Protein AF-A0A813Q0I9-F1 (afdb_monomer_lite)

Secondary structure (DSSP, 8-state):
-TTT-SEE--BGGGGB-TTTT-PBPHHHHHHHHTT-EE--B-B-SSS--TT-SSHHHHHIIIIIIS--S---BS-HHHHHHHHHHHHHHHHTSSS-TTTTS----SS-PPPEEEETTS-TTS-TT-HHHHHHHHHHT-SEEEEEEEE-TTS-EEE-SSSBSTTTB-HHHH-TT---TTSPPBGGGS-HHHHTTPPB-S-B-TTT--BSSTTSS-TT-S--B--EEHHHHHHHHHHHHHHH----EEEEEE--HHHHHTTT--HHHHHHHHHHHTT--STTSSEEEEES-HHHHHHHHHTS---SEEEEEE--GGGTS-SS-HHHHTSHHHHHHHTTT-SEEEEBGGGTEEE-TTS-EEEE-SHHHHHHHTT-EE--B-B-GGGSTTHHHHHHHHIIIIIS--SEEEES-HHHHHHHHHHHHHHHHHHHHHHHHHHHHHHHHHHHHHHHHHHHHHHHHHHHHTT--

Sequence (465 aa):
MSTFVDGIGPHYTQLFEQENTLEPSKLYNDARKNNLFIHPYTFRSDVDLQPFATFDVMLEFFIDKLKIDGLFTDHPDKVIQYIESKREQINIGTKLDILYAFERVQGETRPLVIGHRGTAYLPELTLASQSMAYAYGADIIEIDVCLSRDNQLIVIHDIYLDGVSNVAEVFPNRNRSNGFHYVIDFDLEELRRLSIRERFIPFNGTQVFPLRLPSNTNISFRLSTLNETVELLLGLNRATGQRRQLLIEIKKPEYHSKYNKSISSIVLATLNAYNLIQTTDPVILQTFHIEELMHIRRNLGSKLRLFALMTWNQINESSSDYDFYRSEEGIRNLSNVVQALAPNHEFVVNYDSNGTILGFTNLTKWAHQYGLTVYPFTFRQDLFPGNNFEKLIAYFWHTVKVDGFITDHPNVILEYLQREMTLSNLTTMHQNLSSRLVLSMMILIFNIIVTSKKICQTLLIIKSD

Foldseek 3Di:
DLVPAQADAEAPCQQADQPPDRHGHPVLVVCVVSNHAYEYDDQEQPDPPPPAPGSLSVLCSVCVVSVHPYYHYPCVVVNVVSVVVVVVVVVVPPDDPPPPDDDPDPDDDDFAAEAQQQFQQFAGVFLVSVVNSVVLPHQEYEWEWDAALQGFTWTDDDQFDQFWKPCCVLPVPQADPVRTHGRHSHDPVSQQVIFTFQGADGPVRHHPQVPHDHRPDPDGTGIDTPLVVVCSQVVCCVVVVHLHAYEYEYAPQVVCVVVVDRNLVSVQVSCVVVPQQACPRRYEYEYQALVVLVCCCPVVVTRHAYEYEADDVVVCRDPDDRVQCQDLNNLLVCLVRHQAYAYAVCQQFPADPVRDTPGGDCSCVSNVVSNHAYEYDDQECSVQPDPRSLVVLCCCCVPSNHNHYHYNHSSVSVVSSVVVVVVVVVVVVVVVVVVVVVVVVVVVVVVVVVVVVVVVVVVVVVPPD

pLDDT: mean 87.29, std 17.58, range [29.66, 98.94]

Structure (mmCIF, N/CA/C/O backbone):
data_AF-A0A813Q0I9-F1
#
_entry.id   AF-A0A813Q0I9-F1
#
loop_
_atom_site.group_PDB
_atom_site.id
_atom_site.type_symbol
_atom_site.label_atom_id
_atom_site.label_alt_id
_atom_site.label_comp_id
_atom_site.label_asym_id
_atom_site.label_entity_id
_atom_site.label_seq_id
_atom_site.pdbx_PDB_ins_code
_atom_site.Cartn_x
_atom_site.Cartn_y
_atom_site.Cartn_z
_atom_site.occupancy
_atom_site.B_iso_or_equiv
_atom_site.auth_seq_id
_atom_site.auth_comp_id
_atom_site.auth_asym_id
_atom_site.auth_atom_id
_atom_site.pdbx_PDB_model_num
ATOM 1 N N . MET A 1 1 ? -10.234 -13.460 48.694 1.00 75.56 1 MET A N 1
ATOM 2 C CA . MET A 1 1 ? -9.698 -12.985 47.401 1.00 75.56 1 MET A CA 1
ATOM 3 C C . MET A 1 1 ? -9.176 -11.567 47.539 1.00 75.56 1 MET A C 1
ATOM 5 O O . MET A 1 1 ? -7.992 -11.382 47.328 1.00 75.56 1 MET A O 1
ATOM 9 N N . SER A 1 2 ? -9.977 -10.606 48.007 1.00 83.00 2 SER A N 1
ATOM 10 C CA . SER A 1 2 ? -9.558 -9.201 48.199 1.00 83.00 2 SER A CA 1
ATOM 11 C C . SER A 1 2 ? -8.377 -8.948 49.142 1.00 83.00 2 SER A C 1
ATOM 13 O O . SER A 1 2 ? -7.861 -7.843 49.185 1.00 83.00 2 SER A O 1
ATOM 15 N N . THR A 1 3 ? -7.907 -9.954 49.879 1.00 91.31 3 THR A N 1
ATOM 16 C CA . THR A 1 3 ? -6.673 -9.869 50.670 1.00 91.31 3 THR A CA 1
ATOM 17 C C . THR A 1 3 ? -5.395 -10.107 49.860 1.00 91.31 3 THR A C 1
ATOM 19 O O . THR A 1 3 ? -4.313 -9.899 50.398 1.00 91.31 3 THR A O 1
ATOM 22 N N . PHE A 1 4 ? -5.491 -10.588 48.613 1.00 91.88 4 PHE A N 1
ATOM 23 C CA . PHE A 1 4 ? -4.324 -10.942 47.792 1.00 91.88 4 PHE A CA 1
ATOM 24 C C . PHE A 1 4 ? -4.496 -10.725 46.274 1.00 91.88 4 PHE A C 1
ATOM 26 O O . PHE A 1 4 ? -3.563 -11.015 45.530 1.00 91.88 4 PHE A O 1
ATOM 33 N N . VAL A 1 5 ? -5.653 -10.246 45.796 1.00 93.19 5 VAL A N 1
ATOM 34 C CA . VAL A 1 5 ? -5.853 -9.813 44.398 1.00 93.19 5 VAL A CA 1
ATOM 35 C C . VAL A 1 5 ? -6.546 -8.457 44.345 1.00 93.19 5 VAL A C 1
ATOM 37 O O . VAL A 1 5 ? -7.396 -8.179 45.190 1.00 93.19 5 VAL A O 1
ATOM 40 N N . ASP A 1 6 ? -6.241 -7.675 43.309 1.00 93.31 6 ASP A N 1
ATOM 41 C CA . ASP A 1 6 ? -6.848 -6.360 43.052 1.00 93.31 6 ASP A CA 1
ATOM 42 C C . ASP A 1 6 ? -8.092 -6.434 42.147 1.00 93.31 6 ASP A C 1
ATOM 44 O O . ASP A 1 6 ? -8.858 -5.479 42.053 1.00 93.31 6 ASP A O 1
ATOM 48 N N . GLY A 1 7 ? -8.332 -7.571 41.484 1.00 94.50 7 GLY A N 1
ATOM 49 C CA . GLY A 1 7 ? -9.464 -7.729 40.575 1.00 94.50 7 GLY A CA 1
ATOM 50 C C . GLY A 1 7 ? -9.842 -9.174 40.266 1.00 94.50 7 GLY A C 1
ATOM 51 O O . GLY A 1 7 ? -9.136 -10.120 40.619 1.00 94.50 7 GLY A O 1
ATOM 52 N N . ILE A 1 8 ? -10.983 -9.332 39.600 1.00 95.75 8 ILE A N 1
ATOM 53 C CA . ILE A 1 8 ? -11.513 -10.597 39.095 1.00 95.75 8 ILE A CA 1
ATOM 54 C C . ILE A 1 8 ? -11.791 -10.495 37.595 1.00 95.75 8 ILE A C 1
ATOM 56 O O . ILE A 1 8 ? -12.249 -9.464 37.106 1.00 95.75 8 ILE A O 1
ATOM 60 N N . GLY A 1 9 ? -11.570 -11.592 36.874 1.00 95.12 9 GLY A N 1
ATOM 61 C CA . GLY A 1 9 ? -12.007 -11.744 35.488 1.00 95.12 9 GLY A CA 1
ATOM 62 C C . GLY A 1 9 ? -12.935 -12.942 35.350 1.00 95.12 9 GLY A C 1
ATOM 63 O O . GLY A 1 9 ? -12.446 -14.026 35.054 1.00 95.12 9 GLY A O 1
ATOM 64 N N . PRO A 1 10 ? -14.236 -12.813 35.657 1.00 95.94 10 PRO A N 1
ATOM 65 C CA . PRO A 1 10 ? -15.198 -13.896 35.479 1.00 95.94 10 PRO A CA 1
ATOM 66 C C . PRO A 1 10 ? -15.692 -13.979 34.030 1.00 95.94 10 PRO A C 1
ATOM 68 O O . PRO A 1 10 ? -15.528 -13.038 33.252 1.00 95.94 10 PRO A O 1
ATOM 71 N N . HIS A 1 11 ? -16.375 -15.068 33.676 1.00 94.25 11 HIS A N 1
ATOM 72 C CA . HIS A 1 11 ? -17.148 -15.070 32.437 1.00 94.25 11 HIS A CA 1
ATOM 73 C C . HIS A 1 11 ? -18.288 -14.035 32.541 1.00 94.25 11 HIS A C 1
ATOM 75 O O . HIS A 1 11 ? -18.913 -13.924 33.599 1.00 94.25 11 HIS A O 1
ATOM 81 N N . TYR A 1 12 ? -18.587 -13.277 31.479 1.00 93.12 12 TYR A N 1
ATOM 82 C CA . TYR A 1 12 ? -19.528 -12.142 31.533 1.00 93.12 12 TYR A CA 1
ATOM 83 C C . TYR A 1 12 ? -20.928 -12.548 32.020 1.00 93.12 12 TYR A C 1
ATOM 85 O O . TYR A 1 12 ? -21.585 -11.788 32.729 1.00 93.12 12 TYR A O 1
ATOM 93 N N . THR A 1 13 ? -21.361 -13.775 31.713 1.00 92.06 13 THR A N 1
ATOM 94 C CA . THR A 1 13 ? -22.649 -14.328 32.169 1.00 92.06 13 THR A CA 1
ATOM 95 C C . THR A 1 13 ? -22.739 -14.525 33.680 1.00 92.06 13 THR A C 1
ATOM 97 O O . THR A 1 13 ? -23.838 -14.634 34.202 1.00 92.06 13 THR A O 1
ATOM 100 N N . GLN A 1 14 ? -21.618 -14.546 34.405 1.00 94.06 14 GLN A N 1
ATOM 101 C CA . GLN A 1 14 ? -21.608 -14.682 35.865 1.00 94.06 14 GLN A CA 1
ATOM 102 C C . GLN A 1 14 ? -21.850 -13.351 36.588 1.00 94.06 14 GLN A C 1
ATOM 104 O O . GLN A 1 14 ? -21.940 -13.330 37.816 1.00 94.06 14 GLN A O 1
ATOM 109 N N . LEU A 1 15 ? -21.910 -12.232 35.862 1.00 94.19 15 LEU A N 1
ATOM 110 C CA . LEU A 1 15 ? -22.101 -10.900 36.440 1.00 94.19 15 LEU A CA 1
ATOM 111 C C . LEU A 1 15 ? -23.571 -10.482 36.543 1.00 94.19 15 LEU A C 1
ATOM 113 O O . LEU A 1 15 ? -23.853 -9.452 37.152 1.00 94.19 15 LEU A O 1
ATOM 117 N N . PHE A 1 16 ? -24.497 -11.269 35.994 1.00 91.75 16 PHE A N 1
ATOM 118 C CA . PHE A 1 16 ? -25.925 -10.983 36.046 1.00 91.75 16 PHE A CA 1
ATOM 119 C C . PHE A 1 16 ? -26.763 -12.257 36.188 1.00 91.75 16 PHE A C 1
ATOM 121 O O . PHE A 1 16 ? -26.314 -13.347 35.840 1.00 91.75 16 PHE A O 1
ATOM 128 N N . GLU A 1 17 ? -27.986 -12.117 36.688 1.00 87.00 17 GLU A N 1
ATOM 129 C CA . GLU A 1 17 ? -28.936 -13.227 36.816 1.00 87.00 17 GLU A CA 1
ATOM 130 C C . GLU A 1 17 ? -29.698 -13.442 35.490 1.00 87.00 17 GLU A C 1
ATOM 132 O O . GLU A 1 17 ? -30.359 -12.532 34.978 1.00 87.00 17 GLU A O 1
ATOM 137 N N . GLN A 1 18 ? -29.604 -14.648 34.911 1.00 68.38 18 GLN A N 1
ATOM 138 C CA . GLN A 1 18 ? -30.196 -14.975 33.600 1.00 68.38 18 GLN A CA 1
ATOM 139 C C . GLN A 1 18 ? -31.717 -15.214 33.642 1.00 68.38 18 GLN A C 1
ATOM 141 O O . GLN A 1 18 ? -32.377 -15.080 32.617 1.00 68.38 18 GLN A O 1
ATOM 146 N N . GLU A 1 19 ? -32.295 -15.529 34.806 1.00 64.19 19 GLU A N 1
ATOM 147 C CA . GLU A 1 19 ? -33.675 -16.034 34.922 1.00 64.19 19 GLU A CA 1
ATOM 148 C C . GLU A 1 19 ? -34.799 -14.973 34.865 1.00 64.19 19 GLU A C 1
ATOM 150 O O . GLU A 1 19 ? -35.934 -15.335 35.161 1.00 64.19 19 GLU A O 1
ATOM 155 N N . ASN A 1 20 ? -34.524 -13.709 34.479 1.00 53.84 20 ASN A N 1
ATOM 156 C CA . ASN A 1 20 ? -35.460 -12.753 33.817 1.00 53.84 20 ASN A CA 1
ATOM 157 C C . ASN A 1 20 ? -35.127 -11.257 34.003 1.00 53.84 20 ASN A C 1
ATOM 159 O O . ASN A 1 20 ? -35.876 -10.420 33.500 1.00 53.84 20 ASN A O 1
ATOM 163 N N . THR A 1 21 ? -34.065 -10.870 34.718 1.00 66.75 21 THR A N 1
ATOM 164 C CA . THR A 1 21 ? -33.952 -9.461 35.151 1.00 66.75 21 THR A CA 1
ATOM 165 C C . THR A 1 21 ? -32.693 -8.713 34.719 1.00 66.75 21 THR A C 1
ATOM 167 O O . THR A 1 21 ? -32.668 -7.500 34.898 1.00 66.75 21 THR A O 1
ATOM 170 N N . LEU A 1 22 ? -31.679 -9.355 34.111 1.00 83.81 22 LEU A N 1
ATOM 171 C CA . LEU A 1 22 ? -30.381 -8.700 33.839 1.00 83.81 22 LEU A CA 1
ATOM 172 C C . LEU A 1 22 ? -29.871 -7.925 35.080 1.00 83.81 22 LEU A C 1
ATOM 174 O O . LEU A 1 22 ? -29.226 -6.888 34.965 1.00 83.81 22 LEU A O 1
ATOM 178 N N . GLU A 1 23 ? -30.192 -8.398 36.284 1.00 89.88 23 GLU A N 1
ATOM 179 C CA . GLU A 1 23 ? -29.805 -7.730 37.527 1.00 89.88 23 GLU A CA 1
ATOM 180 C C . GLU A 1 23 ? -28.400 -8.163 37.935 1.00 89.88 23 GLU A C 1
ATOM 182 O O . GLU A 1 23 ? -28.016 -9.304 37.650 1.00 89.88 23 GLU A O 1
ATOM 187 N N . PRO A 1 24 ? -27.628 -7.301 38.620 1.00 93.25 24 PRO A N 1
ATOM 188 C CA . PRO A 1 24 ? -26.280 -7.645 39.039 1.00 93.25 24 PRO A CA 1
ATOM 189 C C . PRO A 1 24 ? -26.263 -8.872 39.957 1.00 93.25 24 PRO A C 1
ATOM 191 O O . PRO A 1 24 ? -26.965 -8.918 40.970 1.00 93.25 24 PRO A O 1
ATOM 194 N N . SER A 1 25 ? -25.418 -9.851 39.633 1.00 94.38 25 SER A N 1
ATOM 195 C CA . SER A 1 25 ? -25.338 -11.105 40.386 1.00 94.38 25 SER A CA 1
ATOM 196 C C . SER A 1 25 ? -24.740 -10.913 41.781 1.00 94.38 25 SER A C 1
ATOM 198 O O . SER A 1 25 ? -24.095 -9.904 42.100 1.00 94.38 25 SER A O 1
ATOM 200 N N . LYS A 1 26 ? -24.862 -11.937 42.633 1.00 94.69 26 LYS A N 1
ATOM 201 C CA . LYS A 1 26 ? -24.158 -11.958 43.927 1.00 94.69 26 LYS A CA 1
ATOM 202 C C . LYS A 1 26 ? -22.640 -11.786 43.767 1.00 94.69 26 LYS A C 1
ATOM 204 O O . LYS A 1 26 ? -22.027 -11.081 44.565 1.00 94.69 26 LYS A O 1
ATOM 209 N N . LEU A 1 27 ? -22.041 -12.392 42.737 1.00 95.38 27 LEU A N 1
ATOM 210 C CA . LEU A 1 27 ? -20.605 -12.276 42.459 1.00 95.38 27 LEU A CA 1
ATOM 211 C C . LEU A 1 27 ? -20.208 -10.823 42.181 1.00 95.38 27 LEU A C 1
ATOM 213 O O . LEU A 1 27 ? -19.237 -10.337 42.761 1.00 95.38 27 LEU A O 1
ATOM 217 N N . TYR A 1 28 ? -20.971 -10.130 41.331 1.00 96.25 28 TYR A N 1
ATOM 218 C CA . TYR A 1 28 ? -20.746 -8.716 41.043 1.00 96.25 28 TYR A CA 1
ATOM 219 C C . TYR A 1 28 ? -20.818 -7.874 42.325 1.00 96.25 28 TYR A C 1
ATOM 221 O O . TYR A 1 28 ? -19.899 -7.110 42.629 1.00 96.25 28 TYR A O 1
ATOM 229 N N . ASN A 1 29 ? -21.882 -8.054 43.112 1.00 96.12 29 ASN A N 1
ATOM 230 C CA . ASN A 1 29 ? -22.110 -7.275 44.328 1.00 96.12 29 ASN A CA 1
ATOM 231 C C . ASN A 1 29 ? -21.016 -7.504 45.383 1.00 96.12 29 ASN A C 1
ATOM 233 O O . ASN A 1 29 ? -20.526 -6.546 45.987 1.00 96.12 29 ASN A O 1
ATOM 237 N N . ASP A 1 30 ? -20.586 -8.752 45.575 1.00 96.75 30 ASP A N 1
ATOM 238 C CA . ASP A 1 30 ? -19.498 -9.083 46.497 1.00 96.75 30 ASP A CA 1
ATOM 239 C C . ASP A 1 30 ? -18.160 -8.492 46.029 1.00 96.75 30 ASP A C 1
ATOM 241 O O . ASP A 1 30 ? -17.403 -7.976 46.854 1.00 96.75 30 ASP A O 1
ATOM 245 N N . ALA A 1 31 ? -17.871 -8.514 44.722 1.00 96.50 31 ALA A N 1
ATOM 246 C CA . ALA A 1 31 ? -16.660 -7.915 44.162 1.00 96.50 31 ALA A CA 1
ATOM 247 C C . ALA A 1 31 ? -16.626 -6.395 44.381 1.00 96.50 31 ALA A C 1
ATOM 249 O O . ALA A 1 31 ? -15.638 -5.874 44.904 1.00 96.50 31 ALA A O 1
ATOM 250 N N . ARG A 1 32 ? -17.735 -5.698 44.094 1.00 95.94 32 ARG A N 1
ATOM 251 C CA . ARG A 1 32 ? -17.873 -4.254 44.344 1.00 95.94 32 ARG A CA 1
ATOM 252 C C . ARG A 1 32 ? -17.738 -3.899 45.820 1.00 95.94 32 ARG A C 1
ATOM 254 O O . ARG A 1 32 ? -16.996 -2.983 46.154 1.00 95.94 32 ARG A O 1
ATOM 261 N N . LYS A 1 33 ? -18.386 -4.652 46.716 1.00 96.94 33 LYS A N 1
ATOM 262 C CA . LYS A 1 33 ? -18.287 -4.447 48.173 1.00 96.94 33 LYS A CA 1
ATOM 263 C C . LYS A 1 33 ? -16.852 -4.576 48.695 1.00 96.94 33 LYS A C 1
ATOM 265 O O . LYS A 1 33 ? -16.516 -3.983 49.717 1.00 96.94 33 LYS A O 1
ATOM 270 N N . ASN A 1 34 ? -16.023 -5.359 48.011 1.00 96.38 34 ASN A N 1
ATOM 271 C CA . ASN A 1 34 ? -14.628 -5.593 48.362 1.00 96.38 34 ASN A CA 1
ATOM 272 C C . ASN A 1 34 ? -13.636 -4.754 47.535 1.00 96.38 34 ASN A C 1
ATOM 274 O O . ASN A 1 34 ? -12.443 -5.037 47.594 1.00 96.38 34 ASN A O 1
ATOM 278 N N . ASN A 1 35 ? -14.105 -3.738 46.797 1.00 94.56 35 ASN A N 1
ATOM 279 C CA . ASN A 1 35 ? -13.283 -2.853 45.960 1.00 94.56 35 ASN A CA 1
ATOM 280 C C . ASN A 1 35 ? -12.393 -3.593 44.946 1.00 94.56 35 ASN A C 1
ATOM 282 O O . ASN A 1 35 ? -11.274 -3.167 44.677 1.00 94.56 35 ASN A O 1
ATOM 286 N N . LEU A 1 36 ? -12.875 -4.711 44.399 1.00 96.19 36 LEU A N 1
ATOM 287 C CA . LEU A 1 36 ? -12.169 -5.440 43.347 1.00 96.19 36 LEU A CA 1
ATOM 288 C C . LEU A 1 36 ? -12.498 -4.852 41.972 1.00 96.19 36 LEU A C 1
ATOM 290 O O . LEU A 1 36 ? -13.673 -4.611 41.681 1.00 96.19 36 LEU A O 1
ATOM 294 N N . PHE A 1 37 ? -11.484 -4.703 41.112 1.00 97.38 37 PHE A N 1
ATOM 295 C CA . PHE A 1 37 ? -11.685 -4.454 39.682 1.00 97.38 37 PHE A CA 1
ATOM 296 C C . PHE A 1 37 ? -12.396 -5.644 39.026 1.00 97.38 37 PHE A C 1
ATOM 298 O O . PHE A 1 37 ? -12.119 -6.801 39.347 1.00 97.38 37 PHE A O 1
ATOM 305 N N . ILE A 1 38 ? -13.302 -5.378 38.092 1.00 97.69 38 ILE A N 1
ATOM 306 C CA . ILE A 1 38 ? -14.103 -6.395 37.408 1.00 97.69 38 ILE A CA 1
ATOM 307 C C . ILE A 1 38 ? -13.810 -6.324 35.905 1.00 97.69 38 ILE A C 1
ATOM 309 O O . ILE A 1 38 ? -14.269 -5.403 35.233 1.00 97.69 38 ILE A O 1
ATOM 313 N N . HIS A 1 39 ? -13.066 -7.309 35.386 1.00 97.00 39 HIS A N 1
ATOM 314 C CA . HIS A 1 39 ? -12.639 -7.417 33.981 1.00 97.00 39 HIS A CA 1
ATOM 315 C C . HIS A 1 39 ? -13.164 -8.706 33.315 1.00 97.00 39 HIS A C 1
ATOM 317 O O . HIS A 1 39 ? -12.406 -9.665 33.153 1.00 97.00 39 HIS A O 1
ATOM 323 N N . PRO A 1 40 ? -14.459 -8.801 32.968 1.00 96.69 40 PRO A N 1
ATOM 324 C CA . PRO A 1 40 ? -15.045 -10.028 32.441 1.00 96.69 40 PRO A CA 1
ATOM 325 C C . PRO A 1 40 ? -14.548 -10.418 31.042 1.00 96.69 40 PRO A C 1
ATOM 327 O O . PRO A 1 40 ? -14.184 -9.564 30.232 1.00 96.69 40 PRO A O 1
ATOM 330 N N . TYR A 1 41 ? -14.621 -11.717 30.741 1.00 93.56 41 TYR A N 1
ATOM 331 C CA . TYR A 1 41 ? -14.372 -12.305 29.416 1.00 93.56 41 TYR A CA 1
ATOM 332 C C . TYR A 1 41 ? -15.579 -13.142 28.930 1.00 93.56 41 TYR A C 1
ATOM 334 O O . TYR A 1 41 ? -16.417 -13.529 29.733 1.00 93.56 41 TYR A O 1
ATOM 342 N N . THR A 1 42 ? -15.772 -13.462 27.649 1.00 90.31 42 THR A N 1
ATOM 343 C CA . THR A 1 42 ? -15.140 -12.898 26.446 1.00 90.31 42 THR A CA 1
ATOM 344 C C . THR A 1 42 ? -16.229 -12.225 25.613 1.00 90.31 42 THR A C 1
ATOM 346 O O . THR A 1 42 ? -17.196 -12.869 25.215 1.00 90.31 42 THR A O 1
ATOM 349 N N . PHE A 1 43 ? -16.087 -10.928 25.358 1.00 94.06 43 PHE A N 1
ATOM 350 C CA . PHE A 1 43 ? -17.031 -10.137 24.575 1.00 94.06 43 PHE A CA 1
ATOM 351 C C . PHE A 1 43 ? -16.734 -10.328 23.092 1.00 94.06 43 PHE A C 1
ATOM 353 O O . PHE A 1 43 ? -15.612 -10.117 22.632 1.00 94.06 43 PHE A O 1
ATOM 360 N N . ARG A 1 44 ? -17.740 -10.750 22.333 1.00 92.06 44 ARG A N 1
ATOM 361 C CA . ARG A 1 44 ? -17.583 -11.108 20.926 1.00 92.06 44 ARG A CA 1
ATOM 362 C C . ARG A 1 44 ? -18.792 -10.660 20.136 1.00 92.06 44 ARG A C 1
ATOM 364 O O . ARG A 1 44 ? -19.909 -10.963 20.522 1.00 92.06 44 ARG A O 1
ATOM 371 N N . SER A 1 45 ? -18.565 -9.947 19.037 1.00 89.94 45 SER A N 1
ATOM 372 C CA . SER A 1 45 ? -19.650 -9.426 18.194 1.00 89.94 45 SER A CA 1
ATOM 373 C C . SER A 1 45 ? -20.119 -10.403 17.108 1.00 89.94 45 SER A C 1
ATOM 375 O O . SER A 1 45 ? -21.074 -10.115 16.394 1.00 89.94 45 SER A O 1
ATOM 377 N N . ASP A 1 46 ? -19.424 -11.531 16.966 1.00 88.25 46 ASP A N 1
ATOM 378 C CA . ASP A 1 46 ? -19.547 -12.519 15.890 1.00 88.25 46 ASP A CA 1
ATOM 379 C C . ASP A 1 46 ? -20.172 -13.849 16.352 1.00 88.25 46 ASP A C 1
ATOM 381 O O . ASP A 1 46 ? -20.133 -14.843 15.628 1.00 88.25 46 ASP A O 1
ATOM 385 N N . VAL A 1 47 ? -20.733 -13.877 17.561 1.00 88.81 47 VAL A N 1
ATOM 386 C CA . VAL A 1 47 ? -21.363 -15.054 18.178 1.00 88.81 47 VAL A CA 1
ATOM 387 C C . VAL A 1 47 ? -22.827 -14.777 18.502 1.00 88.81 47 VAL A C 1
ATOM 389 O O . VAL A 1 47 ? -23.312 -13.661 18.323 1.00 88.81 47 VAL A O 1
ATOM 392 N N . ASP A 1 48 ? -23.536 -15.795 18.988 1.00 85.94 48 ASP A N 1
ATOM 393 C CA . ASP A 1 48 ? -24.856 -15.583 19.568 1.00 85.94 48 ASP A CA 1
ATOM 394 C C . ASP A 1 48 ? -24.748 -14.684 20.808 1.00 85.94 48 ASP A C 1
ATOM 396 O O . ASP A 1 48 ? -24.014 -14.981 21.752 1.00 85.94 48 ASP A O 1
ATOM 400 N N . LEU A 1 49 ? -25.464 -13.564 20.771 1.00 88.88 49 LEU A N 1
ATOM 401 C CA . LEU A 1 49 ? -25.401 -12.514 21.779 1.00 88.88 49 LEU A CA 1
ATOM 402 C C . LEU A 1 49 ? -26.462 -12.668 22.864 1.00 88.88 49 LEU A C 1
ATOM 404 O O . LEU A 1 49 ? -26.491 -11.836 23.770 1.00 88.88 49 LEU A O 1
ATOM 408 N N . GLN A 1 50 ? -27.320 -13.699 22.804 1.00 85.50 50 GLN A N 1
ATOM 409 C CA . GLN A 1 50 ? -28.368 -13.894 23.806 1.00 85.50 50 GLN A CA 1
ATOM 410 C C . GLN A 1 50 ? -27.805 -13.803 25.242 1.00 85.50 50 GLN A C 1
ATOM 412 O O . GLN A 1 50 ? -26.760 -14.385 25.552 1.00 85.50 50 GLN A O 1
ATOM 417 N N . PRO A 1 51 ? -28.482 -13.069 26.145 1.00 88.31 51 PRO A N 1
ATOM 418 C CA . PRO A 1 51 ? -29.809 -12.455 25.982 1.00 88.31 51 PRO A CA 1
ATOM 419 C C . PRO A 1 51 ? -29.817 -11.062 25.309 1.00 88.31 51 PRO A C 1
ATOM 421 O O . PRO A 1 51 ? -30.863 -10.420 25.239 1.00 88.31 51 PRO A O 1
ATOM 424 N N . PHE A 1 52 ? -28.678 -10.547 24.848 1.00 90.38 52 PHE A N 1
ATOM 425 C CA . PHE A 1 52 ? -28.575 -9.218 24.243 1.00 90.38 52 PHE A CA 1
ATOM 426 C C . PHE A 1 52 ? -28.950 -9.238 22.757 1.00 90.38 52 PHE A C 1
ATOM 428 O O . PHE A 1 52 ? -28.552 -10.123 22.003 1.00 90.38 52 PHE A O 1
ATOM 435 N N . ALA A 1 53 ? -29.704 -8.226 22.319 1.00 88.25 53 ALA A N 1
ATOM 436 C CA . ALA A 1 53 ? -30.146 -8.117 20.927 1.00 88.25 53 ALA A CA 1
ATOM 437 C C . ALA A 1 53 ? -29.008 -7.737 19.963 1.00 88.25 53 ALA A C 1
ATOM 439 O O . ALA A 1 53 ? -28.991 -8.180 18.817 1.00 88.25 53 ALA A O 1
ATOM 440 N N . THR A 1 54 ? -28.071 -6.900 20.414 1.00 91.50 54 THR A N 1
ATOM 441 C CA . THR A 1 54 ? -26.918 -6.440 19.631 1.00 91.50 54 THR A CA 1
ATOM 442 C C . THR A 1 54 ? -25.688 -6.305 20.521 1.00 91.50 54 THR A C 1
ATOM 444 O O . THR A 1 54 ? -25.792 -6.276 21.751 1.00 91.50 54 THR A O 1
ATOM 447 N N . PHE A 1 55 ? -24.513 -6.200 19.895 1.00 94.00 55 PHE A N 1
ATOM 448 C CA . PHE A 1 55 ? -23.263 -6.029 20.627 1.00 94.00 55 PHE A CA 1
ATOM 449 C C . PHE A 1 55 ? -23.246 -4.693 21.380 1.00 94.00 55 PHE A C 1
ATOM 451 O O . PHE A 1 55 ? -22.861 -4.662 22.540 1.00 94.00 55 PHE A O 1
ATOM 458 N N . ASP A 1 56 ? -23.782 -3.624 20.789 1.00 92.12 56 ASP A N 1
ATOM 459 C CA . ASP A 1 56 ? -23.899 -2.321 21.457 1.00 92.12 56 ASP A CA 1
ATOM 460 C C . ASP A 1 56 ? -24.808 -2.382 22.690 1.00 92.12 56 ASP A C 1
ATOM 462 O O . ASP A 1 56 ? -24.474 -1.804 23.718 1.00 92.12 56 ASP A O 1
ATOM 466 N N . VAL A 1 57 ? -25.917 -3.132 22.634 1.00 91.50 57 VAL A N 1
ATOM 467 C CA . VAL A 1 57 ? -26.804 -3.336 23.797 1.00 91.50 57 VAL A CA 1
ATOM 468 C C . VAL A 1 57 ? -26.097 -4.133 24.898 1.00 91.50 57 VAL A C 1
ATOM 470 O O . VAL A 1 57 ? -26.281 -3.856 26.085 1.00 91.50 57 VAL A O 1
ATOM 473 N N . MET A 1 58 ? -25.258 -5.103 24.525 1.00 94.38 58 MET A N 1
ATOM 474 C CA . MET A 1 58 ? -24.391 -5.805 25.472 1.00 94.38 58 MET A CA 1
ATOM 475 C C . MET A 1 58 ? -23.384 -4.837 26.114 1.00 94.38 58 MET A C 1
ATOM 477 O O . MET A 1 58 ? -23.247 -4.822 27.337 1.00 94.38 58 MET A O 1
ATOM 481 N N . LEU A 1 59 ? -22.709 -3.998 25.323 1.00 95.25 59 LEU A N 1
ATOM 482 C CA . LEU A 1 59 ? -21.759 -3.006 25.835 1.00 95.25 59 LEU A CA 1
ATOM 483 C C . LEU A 1 59 ? -22.439 -1.972 26.736 1.00 95.25 59 LEU A C 1
ATOM 485 O O . LEU A 1 59 ? -21.916 -1.686 27.807 1.00 95.25 59 LEU A O 1
ATOM 489 N N . GLU A 1 60 ? -23.629 -1.490 26.381 1.00 93.56 60 GLU A N 1
ATOM 490 C CA . GLU A 1 60 ? -24.434 -0.601 27.225 1.00 93.56 60 GLU A CA 1
ATOM 491 C C . GLU A 1 60 ? -24.731 -1.232 28.584 1.00 93.56 60 GLU A C 1
ATOM 493 O O . GLU A 1 60 ? -24.545 -0.611 29.632 1.00 93.56 60 GLU A O 1
ATOM 498 N N . PHE A 1 61 ? -25.137 -2.499 28.595 1.00 94.25 61 PHE A N 1
ATOM 499 C CA . PHE A 1 61 ? -25.386 -3.202 29.842 1.00 94.25 61 PHE A CA 1
ATOM 500 C C . PHE A 1 61 ? -24.127 -3.295 30.717 1.00 94.25 61 PHE A C 1
ATOM 502 O O . PHE A 1 61 ? -24.156 -2.970 31.904 1.00 94.25 61 PHE A O 1
ATOM 509 N N . PHE A 1 62 ? -23.001 -3.707 30.147 1.00 95.75 62 PHE A N 1
ATOM 510 C CA . PHE A 1 62 ? -21.794 -3.961 30.927 1.00 95.75 62 PHE A CA 1
ATOM 511 C C . PHE A 1 62 ? -21.024 -2.692 31.308 1.00 95.75 62 PHE A C 1
ATOM 513 O O . PHE A 1 62 ? -20.630 -2.534 32.466 1.00 95.75 62 PHE A O 1
ATOM 520 N N . ILE A 1 63 ? -20.824 -1.783 30.357 1.00 94.69 63 ILE A N 1
ATOM 521 C CA . ILE A 1 63 ? -20.042 -0.556 30.531 1.00 94.69 63 ILE A CA 1
ATOM 522 C C . ILE A 1 63 ? -20.881 0.526 31.211 1.00 94.69 63 ILE A C 1
ATOM 524 O O . ILE A 1 63 ? -20.401 1.153 32.152 1.00 94.69 63 ILE A O 1
ATOM 528 N N . ASP A 1 64 ? -22.138 0.729 30.808 1.00 91.50 64 ASP A N 1
ATOM 529 C CA . ASP A 1 64 ? -22.919 1.861 31.321 1.00 91.50 64 ASP A CA 1
ATOM 530 C C . ASP A 1 64 ? -23.730 1.482 32.568 1.00 91.50 64 ASP A C 1
ATOM 532 O O . ASP A 1 64 ? -23.759 2.247 33.540 1.00 91.50 64 ASP A O 1
ATOM 536 N N . LYS A 1 65 ? -24.365 0.297 32.578 1.00 92.12 65 LYS A N 1
ATOM 537 C CA . LYS A 1 65 ? -25.191 -0.147 33.719 1.00 92.12 65 LYS A CA 1
ATOM 538 C C . LYS A 1 65 ? -24.369 -0.817 34.821 1.00 92.12 65 LYS A C 1
ATOM 540 O O . LYS A 1 65 ? -24.426 -0.369 35.965 1.00 92.12 65 LYS A O 1
ATOM 545 N N . LEU A 1 66 ? -23.585 -1.852 34.501 1.00 94.19 66 LEU A N 1
ATOM 546 C CA . LEU A 1 66 ? -22.725 -2.542 35.479 1.00 94.19 66 LEU A CA 1
ATOM 547 C C . LEU A 1 66 ? -21.405 -1.808 35.762 1.00 94.19 66 LEU A C 1
ATOM 549 O O . LEU A 1 66 ? -20.719 -2.126 36.738 1.00 94.19 66 LEU A O 1
ATOM 553 N N . LYS A 1 67 ? -21.040 -0.821 34.936 1.00 94.75 67 LYS A N 1
ATOM 554 C CA . LYS A 1 67 ? -19.847 0.021 35.125 1.00 94.75 67 LYS A CA 1
ATOM 555 C C . LYS A 1 67 ? -18.561 -0.772 35.328 1.00 94.75 67 LYS A C 1
ATOM 557 O O . LYS A 1 67 ? -17.744 -0.395 36.166 1.00 94.75 67 LYS A O 1
ATOM 562 N N . ILE A 1 68 ? -18.417 -1.908 34.643 1.00 96.06 68 ILE A N 1
ATOM 563 C CA . ILE A 1 68 ? -17.221 -2.759 34.748 1.00 96.06 68 ILE A CA 1
ATOM 564 C C . ILE A 1 68 ? -15.949 -1.955 34.446 1.00 96.06 68 ILE A C 1
ATOM 566 O O . ILE A 1 68 ? -15.983 -0.985 33.692 1.00 96.06 68 ILE A O 1
ATOM 570 N N . ASP A 1 69 ? -14.830 -2.354 35.043 1.00 96.50 69 ASP A N 1
ATOM 571 C CA . ASP A 1 69 ? -13.595 -1.555 35.020 1.00 96.50 69 ASP A CA 1
ATOM 572 C C . ASP A 1 69 ? -12.789 -1.743 33.720 1.00 96.50 69 ASP A C 1
ATOM 574 O O . ASP A 1 69 ? -11.915 -0.947 33.382 1.00 96.50 69 ASP A O 1
ATOM 578 N N . GLY A 1 70 ? -13.121 -2.786 32.963 1.00 93.44 70 GLY A N 1
ATOM 579 C CA . GLY A 1 70 ? -12.489 -3.204 31.717 1.00 93.44 70 GLY A CA 1
ATOM 580 C C . GLY A 1 70 ? -13.145 -4.491 31.225 1.00 93.44 70 GLY A C 1
ATOM 581 O O . GLY A 1 70 ? -13.971 -5.064 31.927 1.00 93.44 70 GLY A O 1
ATOM 582 N N . LEU A 1 71 ? -12.815 -4.960 30.025 1.00 96.00 71 LEU A N 1
ATOM 583 C CA . LEU A 1 71 ? -13.338 -6.220 29.489 1.00 96.00 71 LEU A CA 1
ATOM 584 C C . LEU A 1 71 ? -12.342 -6.857 28.521 1.00 96.00 71 LEU A C 1
ATOM 586 O O . LEU A 1 71 ? -11.516 -6.164 27.929 1.00 96.00 71 LEU A O 1
ATOM 590 N N . PHE A 1 72 ? -12.448 -8.170 28.334 1.00 94.31 72 PHE A N 1
ATOM 591 C CA . PHE A 1 72 ? -11.723 -8.901 27.295 1.00 94.31 72 PHE A CA 1
ATOM 592 C C . PHE A 1 72 ? -12.619 -9.069 26.067 1.00 94.31 72 PHE A C 1
ATOM 594 O O . PHE A 1 72 ? -13.721 -9.609 26.181 1.00 94.31 72 PHE A O 1
ATOM 601 N N . THR A 1 73 ? -12.150 -8.624 24.901 1.00 93.81 73 THR A N 1
ATOM 602 C CA . THR A 1 73 ? -12.889 -8.694 23.633 1.00 93.81 73 THR A CA 1
ATOM 603 C C . THR A 1 73 ? -11.983 -9.101 22.480 1.00 93.81 73 THR A C 1
ATOM 605 O O . THR A 1 73 ? -10.827 -8.684 22.421 1.00 93.81 73 THR A O 1
ATOM 608 N N . ASP A 1 74 ? -12.543 -9.847 21.530 1.00 89.00 74 ASP A N 1
ATOM 609 C CA . ASP A 1 74 ? -11.897 -10.122 20.238 1.00 89.00 74 ASP A CA 1
ATOM 610 C C . ASP A 1 74 ? -12.089 -8.953 19.244 1.00 89.00 74 ASP A C 1
ATOM 612 O O . ASP A 1 74 ? -11.494 -8.936 18.171 1.00 89.00 74 ASP A O 1
ATOM 616 N N . HIS A 1 75 ? -12.922 -7.967 19.603 1.00 90.25 75 HIS A N 1
ATOM 617 C CA . HIS A 1 75 ? -13.299 -6.804 18.790 1.00 90.25 75 HIS A CA 1
ATOM 618 C C . HIS A 1 75 ? -13.002 -5.490 19.543 1.00 90.25 75 HIS A C 1
ATOM 620 O O . HIS A 1 75 ? -13.936 -4.783 19.946 1.00 90.25 75 HIS A O 1
ATOM 626 N N . PRO A 1 76 ? -11.722 -5.177 19.838 1.00 90.06 76 PRO A N 1
ATOM 627 C CA . PRO A 1 76 ? -11.352 -3.980 20.597 1.00 90.06 76 PRO A CA 1
ATOM 628 C C . PRO A 1 76 ? -11.731 -2.681 19.875 1.00 90.06 76 PRO A C 1
ATOM 630 O O . PRO A 1 76 ? -12.089 -1.710 20.533 1.00 90.06 76 PRO A O 1
ATOM 633 N N . ASP A 1 77 ? -11.723 -2.680 18.542 1.00 80.12 77 ASP A N 1
ATOM 634 C CA . ASP A 1 77 ? -12.151 -1.571 17.688 1.00 80.12 77 ASP A CA 1
ATOM 635 C C . ASP A 1 77 ? -13.601 -1.151 17.970 1.00 80.12 77 ASP A C 1
ATOM 637 O O . ASP A 1 77 ? -13.865 0.022 18.231 1.00 80.12 77 ASP A O 1
ATOM 641 N N . LYS A 1 78 ? -14.531 -2.113 18.020 1.00 86.38 78 LYS A N 1
ATOM 642 C CA . LYS A 1 78 ? -15.954 -1.849 18.290 1.00 86.38 78 LYS A CA 1
ATOM 643 C C . LYS A 1 78 ? -16.185 -1.319 19.704 1.00 86.38 78 LYS A C 1
ATOM 645 O O . LYS A 1 78 ? -17.021 -0.446 19.915 1.00 86.38 78 LYS A O 1
ATOM 650 N N . VAL A 1 79 ? -15.433 -1.830 20.679 1.00 91.06 79 VAL A N 1
ATOM 651 C CA . VAL A 1 79 ? -15.541 -1.397 22.081 1.00 91.06 79 VAL A CA 1
ATOM 652 C C . VAL A 1 79 ? -14.975 0.008 22.270 1.00 91.06 79 VAL A C 1
ATOM 654 O O . VAL A 1 79 ? -15.597 0.824 22.947 1.00 91.06 79 VAL A O 1
ATOM 657 N N . ILE A 1 80 ? -13.835 0.319 21.647 1.00 86.50 80 ILE A N 1
ATOM 658 C CA . ILE A 1 80 ? -13.281 1.678 21.644 1.00 86.50 80 ILE A CA 1
ATOM 659 C C . ILE A 1 80 ? -14.268 2.635 20.974 1.00 86.50 80 ILE A C 1
ATOM 661 O O . ILE A 1 80 ? -14.607 3.646 21.582 1.00 86.50 80 ILE A O 1
ATOM 665 N N . GLN A 1 81 ? -14.808 2.281 19.803 1.00 82.75 81 GLN A N 1
ATOM 666 C CA . GLN A 1 81 ? -15.808 3.091 19.105 1.00 82.75 81 GLN A CA 1
ATOM 667 C C . GLN A 1 81 ? -17.039 3.366 19.983 1.00 82.75 81 GLN A C 1
ATOM 669 O O . GLN A 1 81 ? -17.509 4.503 20.052 1.00 82.75 81 GLN A O 1
ATOM 674 N N . TYR A 1 82 ? -17.537 2.354 20.701 1.00 89.06 82 TYR A N 1
ATOM 675 C CA . TYR A 1 82 ? -18.622 2.521 21.667 1.00 89.06 82 TYR A CA 1
ATOM 676 C C . TYR A 1 82 ? -18.254 3.542 22.755 1.00 89.06 82 TYR A C 1
ATOM 678 O O . TYR A 1 82 ? -18.981 4.514 22.968 1.00 89.06 82 TYR A O 1
ATOM 686 N N . ILE A 1 83 ? -17.103 3.370 23.411 1.00 87.38 83 ILE A N 1
ATOM 687 C CA . ILE A 1 83 ? -16.637 4.251 24.495 1.00 87.38 83 ILE A CA 1
ATOM 688 C C . ILE A 1 83 ? -16.427 5.689 23.996 1.00 87.38 83 ILE A C 1
ATOM 690 O O . ILE A 1 83 ? -16.803 6.644 24.679 1.00 87.38 83 ILE A O 1
ATOM 694 N N . GLU A 1 84 ? -15.837 5.860 22.815 1.00 80.12 84 GLU A N 1
ATOM 695 C CA . GLU A 1 84 ? -15.602 7.167 22.201 1.00 80.12 84 GLU A CA 1
ATOM 696 C C . GLU A 1 84 ? -16.915 7.866 21.852 1.00 80.12 84 GLU A C 1
ATOM 698 O O . GLU A 1 84 ? -17.093 9.024 22.232 1.00 80.12 84 GLU A O 1
ATOM 703 N N . SER A 1 85 ? -17.883 7.148 21.269 1.00 77.12 85 SER A N 1
ATOM 704 C CA . SER A 1 85 ? -19.208 7.707 20.965 1.00 77.12 85 SER A CA 1
ATOM 705 C C . SER A 1 85 ? -19.909 8.265 22.214 1.00 77.12 85 SER A C 1
ATOM 707 O O . SER A 1 85 ? -20.561 9.309 22.163 1.00 77.12 85 SER A O 1
ATOM 709 N N . LYS A 1 86 ? -19.712 7.629 23.379 1.00 74.19 86 LYS A N 1
ATOM 710 C CA . LYS A 1 86 ? -20.242 8.100 24.668 1.00 74.19 86 LYS A CA 1
ATOM 711 C C . LYS A 1 86 ? -19.480 9.305 25.215 1.00 74.19 86 LYS A C 1
ATOM 713 O O . LYS A 1 86 ? -20.095 10.212 25.776 1.00 74.19 86 LYS A O 1
ATOM 718 N N . ARG A 1 87 ? -18.153 9.350 25.058 1.00 67.25 87 ARG A N 1
ATOM 719 C CA . ARG A 1 87 ? -17.337 10.517 25.449 1.00 67.25 87 ARG A CA 1
ATOM 720 C C . ARG A 1 87 ? -17.693 11.751 24.626 1.00 67.25 87 ARG A C 1
ATOM 722 O O . ARG A 1 87 ? -17.782 12.845 25.182 1.00 67.25 87 ARG A O 1
ATOM 729 N N . GLU A 1 88 ? -17.946 11.573 23.334 1.00 55.81 88 GLU A N 1
ATOM 730 C CA . GLU A 1 88 ? -18.446 12.634 22.464 1.00 55.81 88 GLU A CA 1
ATOM 731 C C . GLU A 1 88 ? -19.839 13.101 22.907 1.00 55.81 88 GLU A C 1
ATOM 733 O O . GLU A 1 88 ? -20.032 14.300 23.089 1.00 55.81 88 GLU A O 1
ATOM 738 N N . GLN A 1 89 ? -20.771 12.192 23.224 1.00 52.12 89 GLN A N 1
ATOM 739 C CA . GLN A 1 89 ? -22.095 12.548 23.767 1.00 52.12 89 GLN A CA 1
ATOM 740 C C . GLN A 1 89 ? -22.029 13.347 25.085 1.00 52.12 89 GLN A C 1
ATOM 742 O O . GLN A 1 89 ? -22.810 14.278 25.276 1.00 52.12 89 GLN A O 1
ATOM 747 N N . ILE A 1 90 ? -21.076 13.052 25.980 1.00 48.81 90 ILE A N 1
ATOM 748 C CA . ILE A 1 90 ? -20.884 13.796 27.242 1.00 48.81 90 ILE A CA 1
ATOM 749 C C . ILE A 1 90 ? -20.355 15.221 26.989 1.00 48.81 90 ILE A C 1
ATOM 751 O O . ILE A 1 90 ? -20.758 16.156 27.682 1.00 48.81 90 ILE A O 1
ATOM 755 N N . ASN A 1 91 ? -19.533 15.424 25.955 1.00 39.91 91 ASN A N 1
ATOM 756 C CA . ASN A 1 91 ? -19.121 16.761 25.502 1.00 39.91 91 ASN A CA 1
ATOM 757 C C . ASN A 1 91 ? -20.206 17.482 24.670 1.00 39.91 91 ASN A C 1
ATOM 759 O O . ASN A 1 91 ? -20.176 18.705 24.541 1.00 39.91 91 ASN A O 1
ATOM 763 N N . ILE A 1 92 ? -21.195 16.744 24.157 1.00 40.41 92 ILE A N 1
ATOM 764 C CA . ILE A 1 92 ? -22.352 17.231 23.382 1.00 40.41 92 ILE A CA 1
ATOM 765 C C . ILE A 1 92 ? -23.603 17.404 24.280 1.00 40.41 92 ILE A C 1
ATOM 767 O O . ILE A 1 92 ? -24.699 17.722 23.814 1.00 40.41 92 ILE A O 1
ATOM 771 N N . GLY A 1 93 ? -23.432 17.382 25.612 1.00 31.81 93 GLY A N 1
ATOM 772 C CA . GLY A 1 93 ? -24.418 17.898 26.578 1.00 31.81 93 GLY A CA 1
ATOM 773 C C . GLY A 1 93 ? -24.827 19.364 26.332 1.00 31.81 93 GLY A C 1
ATOM 774 O O . GLY A 1 93 ? -25.828 19.837 26.868 1.00 31.81 93 GLY A O 1
ATOM 775 N N . THR A 1 94 ? -24.121 20.067 25.441 1.00 37.44 94 THR A N 1
ATOM 776 C CA . THR A 1 94 ? -24.655 21.192 24.669 1.00 37.44 94 THR A CA 1
ATOM 777 C C . THR A 1 94 ? -24.732 20.860 23.172 1.00 37.44 94 THR A C 1
ATOM 779 O O . THR A 1 94 ? -23.858 21.250 22.405 1.00 37.44 94 THR A O 1
ATOM 782 N N . LYS A 1 95 ? -25.881 20.295 22.764 1.00 38.16 95 LYS A N 1
ATOM 783 C CA . LYS A 1 95 ? -26.542 20.446 21.446 1.00 38.16 95 LYS A CA 1
ATOM 784 C C . LYS A 1 95 ? -26.208 19.403 20.349 1.00 38.16 95 LYS A C 1
ATOM 786 O O . LYS A 1 95 ? -25.176 19.481 19.699 1.00 38.16 95 LYS A O 1
ATOM 791 N N . LEU A 1 96 ? -27.264 18.651 19.990 1.00 37.44 96 LEU A N 1
ATOM 792 C CA . LEU A 1 96 ? -27.662 18.221 18.630 1.00 37.44 96 LEU A CA 1
ATOM 793 C C . LEU A 1 96 ? -27.371 16.768 18.176 1.00 37.44 96 LEU A C 1
ATOM 795 O O . LEU A 1 96 ? -26.724 16.546 17.156 1.00 37.44 96 LEU A O 1
ATOM 799 N N . ASP A 1 97 ? -28.010 15.788 18.818 1.00 29.66 97 ASP A N 1
ATOM 800 C CA . ASP A 1 97 ? -28.189 14.434 18.267 1.00 29.66 97 ASP A CA 1
ATOM 801 C C . ASP A 1 97 ? -29.301 14.389 17.201 1.00 29.66 97 ASP A C 1
ATOM 803 O O . ASP A 1 97 ? -30.436 14.044 17.514 1.00 29.66 97 ASP A O 1
ATOM 807 N N . ILE A 1 98 ? -28.991 14.740 15.943 1.00 32.00 98 ILE A N 1
ATOM 808 C CA . ILE A 1 98 ? -29.724 14.249 14.742 1.00 32.00 98 ILE A CA 1
ATOM 809 C C . ILE A 1 98 ? -28.768 13.877 13.569 1.00 32.00 98 ILE A C 1
ATOM 811 O O . ILE A 1 98 ? -29.200 13.319 12.568 1.00 32.00 98 ILE A O 1
ATOM 815 N N . LEU A 1 99 ? -27.444 14.069 13.657 1.00 30.92 99 LEU A N 1
ATOM 816 C CA . LEU A 1 99 ? -26.545 13.920 12.491 1.00 30.92 99 LEU A CA 1
ATOM 817 C C . LEU A 1 99 ? -25.872 12.553 12.278 1.00 30.92 99 LEU A C 1
ATOM 819 O O . LEU A 1 99 ? -24.871 12.486 11.574 1.00 30.92 99 LEU A O 1
ATOM 823 N N . TYR A 1 100 ? -26.387 11.452 12.818 1.00 30.17 100 TYR A N 1
ATOM 824 C CA . TYR A 1 100 ? -25.849 10.124 12.461 1.00 30.17 100 TYR A CA 1
ATOM 825 C C . TYR A 1 100 ? -26.508 9.492 11.225 1.00 30.17 100 TYR A C 1
ATOM 827 O O . TYR A 1 100 ? -26.191 8.370 10.843 1.00 30.17 100 TYR A O 1
ATOM 835 N N . ALA A 1 101 ? -27.347 10.259 10.527 1.00 31.27 101 ALA A N 1
ATOM 836 C CA . ALA A 1 101 ? -27.807 9.962 9.178 1.00 31.27 101 ALA A CA 1
ATOM 837 C C . ALA A 1 101 ? -27.368 11.086 8.233 1.00 31.27 101 ALA A C 1
ATOM 839 O O . ALA A 1 101 ? -28.198 11.847 7.743 1.00 31.27 101 ALA A O 1
ATOM 840 N N . PHE A 1 102 ? -26.062 11.236 8.000 1.00 30.19 102 PHE A N 1
ATOM 841 C CA . PHE A 1 102 ? -25.600 12.148 6.961 1.00 30.19 102 PHE A CA 1
ATOM 842 C C . PHE A 1 102 ? -25.322 11.418 5.653 1.00 30.19 102 PHE A C 1
ATOM 844 O O . PHE A 1 102 ? -24.275 10.809 5.433 1.00 30.19 102 PHE A O 1
ATOM 851 N N . GLU A 1 103 ? -26.292 11.568 4.751 1.00 31.98 103 GLU A N 1
ATOM 852 C CA . GLU A 1 103 ? -26.017 11.851 3.349 1.00 31.98 103 GLU A CA 1
ATOM 853 C C . GLU A 1 103 ? -24.739 12.687 3.222 1.00 31.98 103 GLU A C 1
ATOM 855 O O . GLU A 1 103 ? -24.555 13.677 3.934 1.00 31.98 103 GLU A O 1
ATOM 860 N N . ARG A 1 104 ? -23.858 12.271 2.307 1.00 33.34 104 ARG A N 1
ATOM 861 C CA . ARG A 1 104 ? -22.670 13.022 1.898 1.00 33.34 104 ARG A CA 1
ATOM 862 C C . ARG A 1 104 ? -23.099 14.437 1.514 1.00 33.34 104 ARG A C 1
ATOM 864 O O . ARG A 1 104 ? -23.573 14.659 0.400 1.00 33.34 104 ARG A O 1
ATOM 871 N N . VAL A 1 105 ? -22.953 15.377 2.441 1.00 33.81 105 VAL A N 1
ATOM 872 C CA . VAL A 1 105 ? -23.160 16.796 2.174 1.00 33.81 105 VAL A CA 1
ATOM 873 C C . VAL A 1 105 ? -22.180 17.186 1.073 1.00 33.81 105 VAL A C 1
ATOM 875 O O . VAL A 1 105 ? -20.982 16.926 1.167 1.00 33.81 105 VAL A O 1
ATOM 878 N N . GLN A 1 106 ? -22.707 17.756 -0.008 1.00 36.59 106 GLN A N 1
ATOM 879 C CA . GLN A 1 106 ? -21.903 18.306 -1.087 1.00 36.59 106 GLN A CA 1
ATOM 880 C C . GLN A 1 106 ? -21.068 19.484 -0.567 1.00 36.59 106 GLN A C 1
ATOM 882 O O . GLN A 1 106 ? -21.593 20.564 -0.310 1.00 36.59 106 GLN A O 1
ATOM 887 N N . GLY A 1 107 ? -19.767 19.246 -0.409 1.00 38.25 107 GLY A N 1
ATOM 888 C CA . GLY A 1 107 ? -18.737 20.215 -0.039 1.00 38.25 107 GLY A CA 1
ATOM 889 C C . GLY A 1 107 ? -17.429 19.460 0.203 1.00 38.25 107 GLY A C 1
ATOM 890 O O . GLY A 1 107 ? -17.382 18.659 1.123 1.00 38.25 107 GLY A O 1
ATOM 891 N N . GLU A 1 108 ? -16.450 19.632 -0.695 1.00 48.38 108 GLU A N 1
ATOM 892 C CA . GLU A 1 108 ? -15.122 18.976 -0.781 1.00 48.38 108 GLU A CA 1
ATOM 893 C C . GLU A 1 108 ? -14.943 17.646 -0.002 1.00 48.38 108 GLU A C 1
ATOM 895 O O . GLU A 1 108 ? -14.701 17.618 1.203 1.00 48.38 108 GLU A O 1
ATOM 900 N N . THR A 1 109 ? -14.980 16.510 -0.711 1.00 71.81 109 THR A N 1
ATOM 901 C CA . THR A 1 109 ? -14.578 15.212 -0.143 1.00 71.81 109 THR A CA 1
ATOM 902 C C . THR A 1 109 ? -13.099 15.2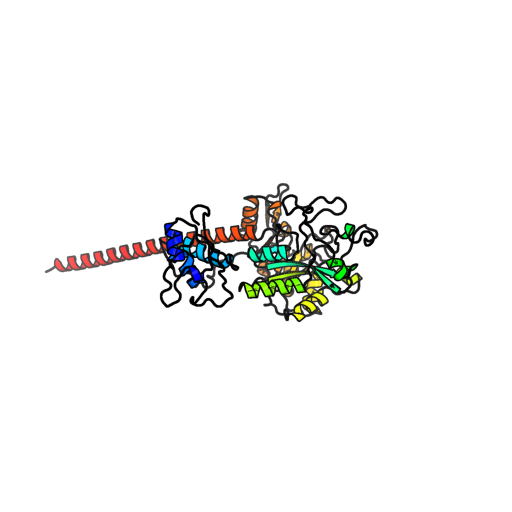39 0.242 1.00 71.81 109 THR A C 1
ATOM 904 O O . THR A 1 109 ? -12.275 15.664 -0.569 1.00 71.81 109 THR A O 1
ATOM 907 N N . ARG A 1 110 ? -12.748 14.759 1.446 1.00 88.44 110 ARG A N 1
ATOM 908 C CA . ARG A 1 110 ? -11.342 14.659 1.871 1.00 88.44 110 ARG A CA 1
ATOM 909 C C . ARG A 1 110 ? -10.493 13.869 0.858 1.00 88.44 110 ARG A C 1
ATOM 911 O O . ARG A 1 110 ? -11.021 12.947 0.228 1.00 88.44 110 ARG A O 1
ATOM 918 N N . PRO A 1 111 ? -9.189 14.166 0.748 1.00 94.19 111 PRO A N 1
ATOM 919 C CA . PRO A 1 111 ? -8.269 13.400 -0.078 1.00 94.19 111 PRO A CA 1
ATOM 920 C C . PRO A 1 111 ? -8.212 11.937 0.378 1.00 94.19 111 PRO A C 1
ATOM 922 O O . PRO A 1 111 ? -8.354 11.637 1.572 1.00 94.19 111 PRO A O 1
ATOM 925 N N . LEU A 1 112 ? -7.998 11.027 -0.575 1.00 95.94 112 LEU A N 1
ATOM 926 C CA . LEU A 1 112 ? -7.766 9.614 -0.273 1.00 95.94 112 LEU A CA 1
ATOM 927 C C . LEU A 1 112 ? -6.358 9.403 0.284 1.00 95.94 112 LEU A C 1
ATOM 929 O O . LEU A 1 112 ? -5.404 10.060 -0.130 1.00 95.94 112 LEU A O 1
ATOM 933 N N . VAL A 1 113 ? -6.213 8.440 1.187 1.00 98.06 113 VAL A N 1
ATOM 934 C CA . VAL A 1 113 ? -4.918 8.048 1.746 1.00 98.06 113 VAL A CA 1
ATOM 935 C C . VAL A 1 113 ? -4.575 6.642 1.279 1.00 98.06 113 VAL A C 1
ATOM 937 O O . VAL A 1 113 ? -5.303 5.686 1.554 1.00 98.06 113 VAL A O 1
ATOM 940 N N . ILE A 1 114 ? -3.461 6.529 0.562 1.00 98.75 114 ILE A N 1
ATOM 941 C CA . ILE A 1 114 ? -2.939 5.287 0.002 1.00 98.75 114 ILE A CA 1
ATOM 942 C C . ILE A 1 114 ? -1.716 4.872 0.825 1.00 98.75 114 ILE A C 1
ATOM 944 O O . ILE A 1 114 ? -0.712 5.588 0.851 1.00 98.75 114 ILE A O 1
ATOM 948 N N . GLY A 1 115 ? -1.805 3.728 1.504 1.00 98.56 115 GLY A N 1
ATOM 949 C CA . GLY A 1 115 ? -0.696 3.152 2.265 1.00 98.56 115 GLY A CA 1
ATOM 950 C C . GLY A 1 115 ? 0.337 2.541 1.322 1.00 98.56 115 GLY A C 1
ATOM 951 O O . GLY A 1 115 ? 0.130 1.431 0.833 1.00 98.56 115 GLY A O 1
ATOM 952 N N . HIS A 1 116 ? 1.414 3.277 1.050 1.00 98.75 116 HIS A N 1
ATOM 953 C CA . HIS A 1 116 ? 2.524 2.856 0.197 1.00 98.75 116 HIS A CA 1
ATOM 954 C C . HIS A 1 116 ? 3.222 1.655 0.824 1.00 98.75 116 HIS A C 1
ATOM 956 O O . HIS A 1 116 ? 3.747 1.740 1.938 1.00 98.75 116 HIS A O 1
ATOM 962 N N . ARG A 1 117 ? 3.189 0.524 0.116 1.00 98.50 117 ARG A N 1
ATOM 963 C CA . ARG A 1 117 ? 3.697 -0.771 0.575 1.00 98.50 117 ARG A CA 1
ATOM 964 C C . ARG A 1 117 ? 3.121 -1.232 1.917 1.00 98.50 117 ARG A C 1
ATOM 966 O O . ARG A 1 117 ? 3.772 -1.988 2.642 1.00 98.50 117 ARG A O 1
ATOM 973 N N . GLY A 1 118 ? 1.921 -0.763 2.266 1.00 97.75 118 GLY A N 1
ATOM 974 C CA . GLY A 1 118 ? 1.375 -0.837 3.620 1.00 97.75 118 GLY A CA 1
ATOM 975 C C . GLY A 1 118 ? 1.741 0.397 4.452 1.00 97.75 118 GLY A C 1
ATOM 976 O O . GLY A 1 118 ? 1.161 1.467 4.267 1.00 97.75 118 GLY A O 1
ATOM 977 N N . THR A 1 119 ? 2.639 0.233 5.424 1.00 96.69 119 THR A N 1
ATOM 978 C CA . THR A 1 119 ? 3.083 1.281 6.355 1.00 96.69 119 THR A CA 1
ATOM 979 C C . THR A 1 119 ? 4.565 1.148 6.737 1.00 96.69 119 THR A C 1
ATOM 981 O O . THR A 1 119 ? 5.111 0.049 6.749 1.00 96.69 119 THR A O 1
ATOM 984 N N . ALA A 1 120 ? 5.208 2.260 7.109 1.00 95.31 120 ALA A N 1
ATOM 985 C CA . ALA A 1 120 ? 6.600 2.350 7.560 1.00 95.31 120 ALA A CA 1
ATOM 986 C C . ALA A 1 120 ? 6.909 1.612 8.874 1.00 95.31 120 ALA A C 1
ATOM 988 O O . ALA A 1 120 ? 8.079 1.394 9.183 1.00 95.31 120 ALA A O 1
ATOM 989 N N . TYR A 1 121 ? 5.904 1.279 9.689 1.00 93.75 121 TYR A N 1
ATOM 990 C CA . TYR A 1 121 ? 6.149 0.703 11.019 1.00 93.75 121 TYR A CA 1
ATOM 991 C C . TYR A 1 121 ? 6.526 -0.781 10.987 1.00 93.75 121 TYR A C 1
ATOM 993 O O . TYR A 1 121 ? 7.033 -1.311 11.975 1.00 93.75 121 TYR A O 1
ATOM 1001 N N . LEU A 1 122 ? 6.277 -1.455 9.864 1.00 96.88 122 LEU A N 1
ATOM 1002 C CA . LEU A 1 122 ? 6.582 -2.864 9.641 1.00 96.88 122 LEU A CA 1
ATOM 1003 C C . LEU A 1 122 ? 7.246 -3.024 8.270 1.00 96.88 122 LEU A C 1
ATOM 1005 O O . LEU A 1 122 ? 6.967 -2.210 7.389 1.00 96.88 122 LEU A O 1
ATOM 1009 N N . PRO A 1 123 ? 8.064 -4.075 8.056 1.00 97.19 123 PRO A N 1
ATOM 1010 C CA . PRO A 1 123 ? 8.771 -4.255 6.798 1.00 97.19 123 PRO A CA 1
ATOM 1011 C C . PRO A 1 123 ? 7.820 -4.199 5.609 1.00 97.19 123 PRO A C 1
ATOM 1013 O O . PRO A 1 123 ? 6.743 -4.815 5.626 1.00 97.19 123 PRO A O 1
ATOM 1016 N N . GLU A 1 124 ? 8.231 -3.428 4.606 1.00 97.81 124 GLU A N 1
ATOM 1017 C CA . GLU A 1 124 ? 7.429 -3.108 3.431 1.00 97.81 124 GLU A CA 1
ATOM 1018 C C . GLU A 1 124 ? 6.820 -4.358 2.787 1.00 97.81 124 GLU A C 1
ATOM 1020 O O . GLU A 1 124 ? 7.426 -5.431 2.773 1.00 97.81 124 GLU A O 1
ATOM 1025 N N . LEU A 1 125 ? 5.604 -4.213 2.252 1.00 98.31 125 LEU A N 1
ATOM 1026 C CA . LEU A 1 125 ? 4.906 -5.228 1.456 1.00 98.31 125 LEU A CA 1
ATOM 1027 C C . LEU A 1 125 ? 4.541 -6.529 2.191 1.00 98.31 125 LEU A C 1
ATOM 1029 O O . LEU A 1 125 ? 3.857 -7.381 1.624 1.00 98.31 125 LEU A O 1
ATOM 1033 N N . THR A 1 126 ? 4.904 -6.690 3.463 1.00 98.38 126 THR A N 1
ATOM 1034 C CA . THR A 1 126 ? 4.462 -7.833 4.272 1.00 98.38 126 THR A CA 1
ATOM 1035 C C . THR A 1 126 ? 2.959 -7.759 4.554 1.00 98.38 126 THR A C 1
ATOM 1037 O O . THR A 1 126 ? 2.401 -6.676 4.731 1.00 98.38 126 THR A O 1
ATOM 1040 N N . LEU A 1 127 ? 2.290 -8.911 4.692 1.00 98.50 127 LEU A N 1
ATOM 1041 C CA . LEU A 1 127 ? 0.870 -8.947 5.087 1.00 98.50 127 LEU A CA 1
ATOM 1042 C C . LEU A 1 127 ? 0.620 -8.233 6.426 1.00 98.50 127 LEU A C 1
ATOM 1044 O O . LEU A 1 127 ? -0.460 -7.688 6.639 1.00 98.50 127 LEU A O 1
ATOM 1048 N N . ALA A 1 128 ? 1.617 -8.202 7.317 1.00 97.94 128 ALA A N 1
ATOM 1049 C CA . ALA A 1 128 ? 1.546 -7.471 8.577 1.00 97.94 128 ALA A CA 1
ATOM 1050 C C . ALA A 1 128 ? 1.510 -5.949 8.346 1.00 97.94 128 ALA A C 1
ATOM 1052 O O . ALA A 1 128 ? 0.636 -5.273 8.886 1.00 97.94 128 ALA A O 1
ATOM 1053 N N . SER A 1 129 ? 2.395 -5.425 7.490 1.00 98.19 129 SER A N 1
ATOM 1054 C CA . SER A 1 129 ? 2.394 -4.012 7.093 1.00 98.19 129 SER A CA 1
ATOM 1055 C C . SER A 1 129 ? 1.089 -3.622 6.380 1.00 98.19 129 SER A C 1
ATOM 1057 O O . SER A 1 129 ? 0.462 -2.617 6.721 1.00 98.19 129 SER A O 1
ATOM 1059 N N . GLN A 1 130 ? 0.598 -4.476 5.476 1.00 98.62 130 GLN A N 1
ATOM 1060 C CA . GLN A 1 130 ? -0.689 -4.291 4.794 1.00 98.62 130 GLN A CA 1
ATOM 1061 C C . GLN A 1 130 ? -1.874 -4.277 5.780 1.00 98.62 130 GLN A C 1
ATOM 1063 O O . GLN A 1 130 ? -2.727 -3.393 5.715 1.00 98.62 130 GLN A O 1
ATOM 1068 N N . SER A 1 131 ? -1.915 -5.221 6.728 1.00 98.06 131 SER A N 1
ATOM 1069 C CA . SER A 1 131 ? -2.975 -5.310 7.748 1.00 98.06 131 SER A CA 1
ATOM 1070 C C . SER A 1 131 ? -2.968 -4.105 8.686 1.00 98.06 131 SER A C 1
ATOM 1072 O O . SER A 1 131 ? -4.024 -3.607 9.070 1.00 98.06 131 SER A O 1
ATOM 1074 N N . MET A 1 132 ? -1.785 -3.602 9.040 1.00 97.00 132 MET A N 1
ATOM 1075 C CA . MET A 1 132 ? -1.661 -2.411 9.873 1.00 97.00 132 MET A CA 1
ATOM 1076 C C . MET A 1 132 ? -2.127 -1.153 9.125 1.00 97.00 132 MET A C 1
ATOM 1078 O O . MET A 1 132 ? -2.884 -0.364 9.683 1.00 97.00 132 MET A O 1
ATOM 1082 N N . ALA A 1 133 ? -1.771 -0.993 7.847 1.00 96.56 133 ALA A N 1
ATOM 1083 C CA . ALA A 1 133 ? -2.289 0.100 7.020 1.00 96.56 133 ALA A CA 1
ATOM 1084 C C . ALA A 1 133 ? -3.819 0.043 6.863 1.00 96.56 133 ALA A C 1
ATOM 1086 O O . ALA A 1 133 ? -4.488 1.078 6.934 1.00 96.56 133 ALA A O 1
ATOM 1087 N N . TYR A 1 134 ? -4.377 -1.164 6.713 1.00 96.62 134 TYR A N 1
ATOM 1088 C CA . TYR A 1 134 ? -5.821 -1.394 6.731 1.00 96.62 134 TYR A CA 1
ATOM 1089 C C . TYR A 1 134 ? -6.450 -0.894 8.037 1.00 96.62 134 TYR A C 1
ATOM 1091 O O . TYR A 1 134 ? -7.418 -0.134 8.006 1.00 96.62 134 TYR A O 1
ATOM 1099 N N . ALA A 1 135 ? -5.887 -1.307 9.178 1.00 90.50 135 ALA A N 1
ATOM 1100 C CA . ALA A 1 135 ? -6.386 -0.972 10.509 1.00 90.50 135 ALA A CA 1
ATOM 1101 C C . ALA A 1 135 ? -6.289 0.530 10.813 1.00 90.50 135 ALA A C 1
ATOM 1103 O O . ALA A 1 135 ? -7.209 1.091 11.400 1.00 90.50 135 ALA A O 1
ATOM 1104 N N . TYR A 1 136 ? -5.234 1.204 10.345 1.00 89.50 136 TYR A N 1
ATOM 1105 C CA . TYR A 1 136 ? -5.125 2.664 10.422 1.00 89.50 136 TYR A CA 1
ATOM 1106 C C . TYR A 1 136 ? -6.140 3.406 9.560 1.00 89.50 136 TYR A C 1
ATOM 1108 O O . TYR A 1 136 ? -6.330 4.605 9.734 1.00 89.50 136 TYR A O 1
ATOM 1116 N N . GLY A 1 137 ? -6.806 2.706 8.646 1.00 90.06 137 GLY A N 1
ATOM 1117 C CA . GLY A 1 137 ? -7.879 3.259 7.847 1.00 90.06 137 GLY A CA 1
ATOM 1118 C C . GLY A 1 137 ? -7.430 3.859 6.522 1.00 90.06 137 GLY A C 1
ATOM 1119 O O . GLY A 1 137 ? -8.149 4.711 5.992 1.00 90.06 137 GLY A O 1
ATOM 1120 N N . ALA A 1 138 ? -6.299 3.409 5.963 1.00 95.50 138 ALA A N 1
ATOM 1121 C CA . ALA A 1 138 ? -5.936 3.724 4.583 1.00 95.50 138 ALA A CA 1
ATOM 1122 C C . ALA A 1 138 ? -7.097 3.355 3.641 1.00 95.50 138 ALA A C 1
ATOM 1124 O O . ALA A 1 138 ? -7.714 2.299 3.776 1.00 95.50 138 ALA A O 1
ATOM 1125 N N . ASP A 1 139 ? -7.442 4.233 2.701 1.00 97.19 139 ASP A N 1
ATOM 1126 C CA . ASP A 1 139 ? -8.521 3.993 1.733 1.00 97.19 139 ASP A CA 1
ATOM 1127 C C . ASP A 1 139 ? -8.120 2.922 0.713 1.00 97.19 139 ASP A C 1
ATOM 1129 O O . ASP A 1 139 ? -8.948 2.123 0.260 1.00 97.19 139 ASP A O 1
ATOM 1133 N N . ILE A 1 140 ? -6.831 2.911 0.379 1.00 98.62 140 ILE A N 1
ATOM 1134 C CA . ILE A 1 140 ? -6.209 2.016 -0.586 1.00 98.62 140 ILE A CA 1
ATOM 1135 C C . ILE A 1 140 ? -4.889 1.516 0.010 1.00 98.62 140 ILE A C 1
ATOM 1137 O O . ILE A 1 140 ? -4.140 2.287 0.606 1.00 98.62 140 ILE A O 1
ATOM 1141 N N . ILE A 1 141 ? -4.601 0.230 -0.149 1.00 98.81 141 ILE A N 1
ATOM 1142 C CA . ILE A 1 141 ? -3.322 -0.380 0.224 1.00 98.81 141 ILE A CA 1
ATOM 1143 C C . ILE A 1 141 ? -2.561 -0.628 -1.067 1.00 98.81 141 ILE A C 1
ATOM 1145 O O . ILE A 1 141 ? -3.101 -1.224 -1.997 1.00 98.81 141 ILE A O 1
ATOM 1149 N N . GLU A 1 142 ? -1.335 -0.137 -1.143 1.00 98.88 142 GLU A N 1
ATOM 1150 C CA . GLU A 1 142 ? -0.491 -0.290 -2.319 1.00 98.88 142 GLU A CA 1
ATOM 1151 C C . GLU A 1 142 ? 0.458 -1.480 -2.146 1.00 98.88 142 GLU A C 1
ATOM 1153 O O . GLU A 1 142 ? 0.977 -1.726 -1.052 1.00 98.88 142 GLU A O 1
ATOM 1158 N N . ILE A 1 143 ? 0.618 -2.252 -3.222 1.00 98.81 143 ILE A N 1
ATOM 1159 C CA . ILE A 1 143 ? 1.559 -3.363 -3.316 1.00 98.81 143 ILE A CA 1
ATOM 1160 C C . ILE A 1 143 ? 2.279 -3.365 -4.662 1.00 98.81 143 ILE A C 1
ATOM 1162 O O . ILE A 1 143 ? 1.684 -3.063 -5.692 1.00 98.81 143 ILE A O 1
ATOM 1166 N N . ASP A 1 144 ? 3.513 -3.850 -4.668 1.00 98.88 144 ASP A N 1
ATOM 1167 C CA . ASP A 1 144 ? 4.297 -4.114 -5.871 1.00 98.88 144 ASP A CA 1
ATOM 1168 C C . ASP A 1 144 ? 4.311 -5.612 -6.201 1.00 98.88 144 ASP A C 1
ATOM 1170 O O . ASP A 1 144 ? 4.407 -6.432 -5.287 1.00 98.88 144 ASP A O 1
ATOM 1174 N N . VAL A 1 145 ? 4.282 -5.994 -7.485 1.00 98.88 145 VAL A N 1
ATOM 1175 C CA . VAL A 1 145 ? 4.411 -7.402 -7.903 1.00 98.88 145 VAL A CA 1
ATOM 1176 C C . VAL A 1 145 ? 5.503 -7.647 -8.948 1.00 98.88 145 VAL A C 1
ATOM 1178 O O . VAL A 1 145 ? 5.608 -6.944 -9.954 1.00 98.88 145 VAL A O 1
ATOM 1181 N N . CYS A 1 146 ? 6.262 -8.727 -8.735 1.00 98.75 146 CYS A N 1
ATOM 1182 C CA . CYS A 1 146 ? 7.212 -9.329 -9.678 1.00 98.75 146 CYS A CA 1
ATOM 1183 C C . CYS A 1 146 ? 6.878 -10.817 -9.899 1.00 98.75 146 CYS A C 1
ATOM 1185 O O . CYS A 1 146 ? 6.199 -11.430 -9.077 1.00 98.75 146 CYS A O 1
ATOM 1187 N N . LEU A 1 147 ? 7.372 -11.435 -10.978 1.00 98.75 147 LEU A N 1
ATOM 1188 C CA . LEU A 1 147 ? 7.205 -12.880 -11.195 1.00 98.75 147 LEU A CA 1
ATOM 1189 C C . LEU A 1 147 ? 8.389 -13.693 -10.673 1.00 98.75 147 LEU A C 1
ATOM 1191 O O . LEU A 1 147 ? 9.548 -13.383 -10.952 1.00 98.75 147 LEU A O 1
ATOM 1195 N N . SER A 1 148 ? 8.066 -14.808 -10.027 1.00 98.75 148 SER A N 1
ATOM 1196 C CA . SER A 1 148 ? 8.987 -15.913 -9.771 1.00 98.75 148 SER A CA 1
ATOM 1197 C C . SER A 1 148 ? 9.275 -16.737 -11.040 1.00 98.75 148 SER A C 1
ATOM 1199 O O . SER A 1 148 ? 8.661 -16.569 -12.112 1.00 98.75 148 SER A O 1
ATOM 1201 N N . ARG A 1 149 ? 10.200 -17.695 -10.925 1.00 98.56 149 ARG A N 1
ATOM 1202 C CA . ARG A 1 149 ? 10.540 -18.649 -11.989 1.00 98.56 149 ARG A CA 1
ATOM 1203 C C . ARG A 1 149 ? 9.345 -19.511 -12.404 1.00 98.56 149 ARG A C 1
ATOM 1205 O O . ARG A 1 149 ? 9.119 -19.681 -13.603 1.00 98.56 149 ARG A O 1
ATOM 1212 N N . ASP A 1 150 ? 8.527 -19.936 -11.450 1.00 98.50 150 ASP A N 1
ATOM 1213 C CA . ASP A 1 150 ? 7.305 -20.739 -11.613 1.00 98.50 150 ASP A CA 1
ATOM 1214 C C . ASP A 1 150 ? 6.019 -19.904 -11.820 1.00 98.50 150 ASP A C 1
ATOM 1216 O O . ASP A 1 150 ? 4.908 -20.389 -11.606 1.00 98.50 150 ASP A O 1
ATOM 1220 N N . ASN A 1 151 ? 6.159 -18.658 -12.299 1.00 98.25 151 ASN A N 1
ATOM 1221 C CA . ASN A 1 151 ? 5.061 -17.749 -12.676 1.00 98.25 151 ASN A CA 1
ATOM 1222 C C . ASN A 1 151 ? 4.127 -17.336 -11.524 1.00 98.25 151 ASN A C 1
ATOM 1224 O O . ASN A 1 151 ? 2.994 -16.925 -11.771 1.00 98.25 151 ASN A O 1
ATOM 1228 N N . GLN A 1 152 ? 4.594 -17.399 -10.281 1.00 98.81 152 GLN A N 1
ATOM 1229 C CA . GLN A 1 152 ? 3.867 -16.864 -9.135 1.00 98.81 152 GLN A CA 1
ATOM 1230 C C . GLN A 1 152 ? 4.124 -15.357 -9.021 1.00 98.81 152 GLN A C 1
ATOM 1232 O O . GLN A 1 152 ? 5.249 -14.889 -9.206 1.00 98.81 152 GLN A O 1
ATOM 1237 N N . LEU A 1 153 ? 3.072 -14.589 -8.731 1.00 98.88 153 LEU A N 1
ATOM 1238 C CA . LEU A 1 153 ? 3.158 -13.144 -8.509 1.00 98.88 153 LEU A CA 1
ATOM 1239 C C . LEU A 1 153 ? 3.569 -12.881 -7.066 1.00 98.88 153 LEU A C 1
ATOM 1241 O O . LEU A 1 153 ? 2.759 -13.033 -6.152 1.00 98.88 153 LEU A O 1
ATOM 1245 N N . ILE A 1 154 ? 4.826 -12.507 -6.881 1.00 98.88 154 ILE A N 1
ATOM 1246 C CA . ILE A 1 154 ? 5.452 -12.246 -5.589 1.00 98.88 154 ILE A CA 1
ATOM 1247 C C . ILE A 1 154 ? 5.312 -10.768 -5.268 1.00 98.88 154 ILE A C 1
ATOM 1249 O O . ILE A 1 154 ? 5.642 -9.921 -6.096 1.00 98.88 154 ILE A O 1
ATOM 1253 N N . VAL A 1 155 ? 4.837 -10.478 -4.062 1.00 98.81 155 VAL A N 1
ATOM 1254 C CA . VAL A 1 155 ? 4.636 -9.121 -3.567 1.00 98.81 155 VAL A CA 1
ATOM 1255 C C . VAL A 1 155 ? 5.974 -8.587 -3.049 1.00 98.81 155 VAL A C 1
ATOM 1257 O O . VAL A 1 155 ? 6.418 -8.951 -1.958 1.00 98.81 155 VAL A O 1
ATOM 1260 N N . ILE A 1 156 ? 6.662 -7.810 -3.891 1.00 98.69 156 ILE A N 1
ATOM 1261 C CA . ILE A 1 156 ? 8.012 -7.276 -3.666 1.00 98.69 156 ILE A CA 1
ATOM 1262 C C . ILE A 1 156 ? 8.281 -6.075 -4.585 1.00 98.69 156 ILE A C 1
ATOM 1264 O O . ILE A 1 156 ? 7.935 -6.098 -5.766 1.00 98.69 156 ILE A O 1
ATOM 1268 N N . HIS A 1 157 ? 8.932 -5.042 -4.045 1.00 98.06 157 HIS A N 1
ATOM 1269 C CA . HIS A 1 157 ? 9.214 -3.806 -4.772 1.00 98.06 157 HIS A CA 1
ATOM 1270 C C . HIS A 1 157 ? 10.281 -3.988 -5.850 1.00 98.06 157 HIS A C 1
ATOM 1272 O O . HIS A 1 157 ? 10.133 -3.533 -6.979 1.00 98.06 157 HIS A O 1
ATOM 1278 N N . ASP A 1 158 ? 11.392 -4.631 -5.507 1.00 96.88 158 ASP A N 1
ATOM 1279 C CA . ASP A 1 158 ? 12.515 -4.780 -6.421 1.00 96.88 158 ASP A CA 1
ATOM 1280 C C . ASP A 1 158 ? 12.416 -6.111 -7.175 1.00 96.88 158 ASP A C 1
ATOM 1282 O O . ASP A 1 158 ? 11.968 -7.121 -6.637 1.00 96.88 158 ASP A O 1
ATOM 1286 N N . ILE A 1 159 ? 12.964 -6.165 -8.394 1.00 97.56 159 ILE A N 1
ATOM 1287 C CA . ILE A 1 159 ? 13.234 -7.448 -9.075 1.00 97.56 159 ILE A CA 1
ATOM 1288 C C . ILE A 1 159 ? 14.341 -8.264 -8.374 1.00 97.56 159 ILE A C 1
ATOM 1290 O O . ILE A 1 159 ? 14.669 -9.369 -8.813 1.00 97.56 159 ILE A O 1
ATOM 1294 N N . TYR A 1 160 ? 14.922 -7.710 -7.306 1.00 97.88 160 TYR A N 1
ATOM 1295 C CA . TYR A 1 160 ? 15.997 -8.258 -6.488 1.00 97.88 160 TYR A CA 1
ATOM 1296 C C . TYR A 1 160 ? 15.500 -8.587 -5.080 1.00 97.88 160 TYR A C 1
ATOM 1298 O O . TYR A 1 160 ? 14.594 -7.941 -4.562 1.00 97.88 160 TYR A O 1
ATOM 1306 N N . LEU A 1 161 ? 16.154 -9.542 -4.425 1.00 98.19 161 LEU A N 1
ATOM 1307 C CA . LEU A 1 161 ? 15.820 -9.981 -3.066 1.00 98.19 161 LEU A CA 1
ATOM 1308 C C . LEU A 1 161 ? 16.733 -9.356 -1.992 1.00 98.19 161 LEU A C 1
ATOM 1310 O O . LEU A 1 161 ? 16.398 -9.354 -0.807 1.00 98.19 161 LEU A O 1
ATOM 1314 N N . ASP A 1 162 ? 17.893 -8.836 -2.390 1.00 97.25 162 ASP A N 1
ATOM 1315 C CA . ASP A 1 162 ? 19.033 -8.556 -1.507 1.00 97.25 162 ASP A CA 1
ATOM 1316 C C . ASP A 1 162 ? 18.841 -7.384 -0.540 1.00 97.25 162 ASP A C 1
ATOM 1318 O O . ASP A 1 162 ? 19.545 -7.315 0.458 1.00 97.25 162 ASP A O 1
ATOM 1322 N N . GLY A 1 163 ? 17.928 -6.452 -0.828 1.00 96.12 163 GLY A N 1
ATOM 1323 C CA . GLY A 1 163 ? 17.714 -5.256 0.001 1.00 96.12 163 GLY A CA 1
ATOM 1324 C C . GLY A 1 163 ? 16.674 -5.423 1.109 1.00 96.12 163 GLY A C 1
ATOM 1325 O O . GLY A 1 163 ? 16.484 -4.508 1.907 1.00 96.12 163 GLY A O 1
ATOM 1326 N N . VAL A 1 164 ? 15.963 -6.553 1.128 1.00 96.62 164 VAL A N 1
ATOM 1327 C CA . VAL A 1 164 ? 14.800 -6.773 2.009 1.00 96.62 164 VAL A CA 1
ATOM 1328 C C . VAL A 1 164 ? 14.750 -8.176 2.611 1.00 96.62 164 VAL A C 1
ATOM 1330 O O . VAL A 1 164 ? 13.849 -8.475 3.388 1.00 96.62 164 VAL A O 1
ATOM 1333 N N . SER A 1 165 ? 15.685 -9.065 2.267 1.00 96.56 165 SER A N 1
ATOM 1334 C CA . SER A 1 165 ? 15.641 -10.466 2.695 1.00 96.56 165 SER A CA 1
ATOM 1335 C C . SER A 1 165 ? 17.006 -11.012 3.098 1.00 96.56 165 SER A C 1
ATOM 1337 O O . SER A 1 165 ? 18.047 -10.444 2.780 1.00 96.56 165 SER A O 1
ATOM 1339 N N . ASN A 1 166 ? 17.008 -12.172 3.748 1.00 95.81 166 ASN A N 1
ATOM 1340 C CA . ASN A 1 166 ? 18.220 -12.932 4.050 1.00 95.81 166 ASN A CA 1
ATOM 1341 C C . ASN A 1 166 ? 18.661 -13.883 2.913 1.00 95.81 166 ASN A C 1
ATOM 1343 O O . ASN A 1 166 ? 19.293 -14.906 3.174 1.00 95.81 166 ASN A O 1
ATOM 1347 N N . VAL A 1 167 ? 18.339 -13.582 1.648 1.00 97.56 167 VAL A N 1
ATOM 1348 C CA . VAL A 1 167 ? 18.627 -14.463 0.497 1.00 97.56 167 VAL A CA 1
ATOM 1349 C C . VAL A 1 167 ? 20.093 -14.886 0.388 1.00 97.56 167 VAL A C 1
ATOM 1351 O O . VAL A 1 167 ? 20.361 -16.051 0.106 1.00 97.56 167 VAL A O 1
ATOM 1354 N N . ALA A 1 168 ? 21.039 -13.992 0.687 1.00 96.31 168 ALA A N 1
ATOM 1355 C CA . ALA A 1 168 ? 22.467 -14.299 0.636 1.00 96.31 168 ALA A CA 1
ATOM 1356 C C . ALA A 1 168 ? 22.899 -15.317 1.711 1.00 96.31 168 ALA A C 1
ATOM 1358 O O . ALA A 1 168 ? 23.877 -16.033 1.515 1.00 96.31 168 ALA A O 1
ATOM 1359 N N . GLU A 1 169 ? 22.165 -15.412 2.825 1.00 95.38 169 GLU A N 1
ATOM 1360 C CA . GLU A 1 169 ? 22.387 -16.416 3.873 1.00 95.38 169 GLU A CA 1
ATOM 1361 C C . GLU A 1 169 ? 21.785 -17.774 3.463 1.00 95.38 169 GLU A C 1
ATOM 1363 O O . GLU A 1 169 ? 22.409 -18.819 3.643 1.00 95.38 169 GLU A O 1
ATOM 1368 N N . VAL A 1 170 ? 20.573 -17.768 2.893 1.00 97.50 170 VAL A N 1
ATOM 1369 C CA . VAL A 1 170 ? 19.816 -18.993 2.563 1.00 97.50 170 VAL A CA 1
ATOM 1370 C C . VAL A 1 170 ? 20.288 -19.637 1.252 1.00 97.50 170 VAL A C 1
ATOM 1372 O O . VAL A 1 170 ? 20.305 -20.864 1.137 1.00 97.50 170 VAL A O 1
ATOM 1375 N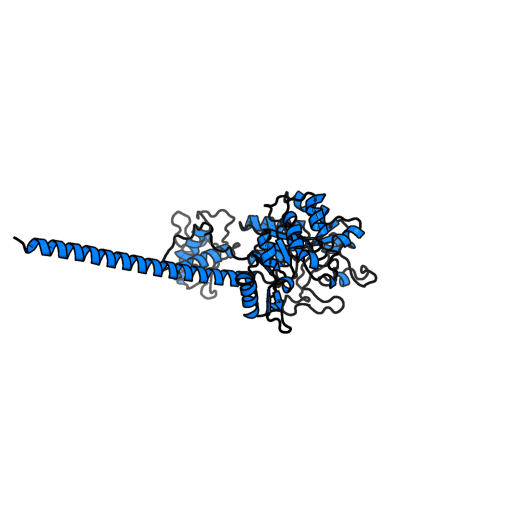 N . PHE A 1 171 ? 20.684 -18.829 0.266 1.00 98.31 171 PHE A N 1
ATOM 1376 C CA . PHE A 1 171 ? 21.075 -19.260 -1.078 1.00 98.31 171 PHE A CA 1
ATOM 1377 C C . PHE A 1 171 ? 22.362 -18.563 -1.571 1.00 98.31 171 PHE A C 1
ATOM 1379 O O . PHE A 1 171 ? 22.350 -17.944 -2.634 1.00 98.31 171 PHE A O 1
ATOM 1386 N N . PRO A 1 172 ? 23.509 -18.715 -0.881 1.00 97.00 172 PRO A N 1
ATOM 1387 C CA . PRO A 1 172 ? 24.726 -17.927 -1.134 1.00 97.00 172 PRO A CA 1
ATOM 1388 C C . PRO A 1 172 ? 25.305 -18.050 -2.554 1.00 97.00 172 PRO A C 1
ATOM 1390 O O . PRO A 1 172 ? 26.011 -17.160 -3.014 1.00 97.00 172 PRO A O 1
ATOM 1393 N N . ASN A 1 173 ? 25.010 -19.150 -3.255 1.00 97.25 173 ASN A N 1
ATOM 1394 C CA . ASN A 1 173 ? 25.551 -19.460 -4.584 1.00 97.25 173 ASN A CA 1
ATOM 1395 C C . ASN A 1 173 ? 24.526 -19.258 -5.715 1.00 97.25 173 ASN A C 1
ATOM 1397 O O . ASN A 1 173 ? 24.670 -19.843 -6.788 1.00 97.25 173 ASN A O 1
ATOM 1401 N N . ARG A 1 174 ? 23.440 -18.515 -5.464 1.00 97.88 174 ARG A N 1
ATOM 1402 C CA . ARG A 1 174 ? 22.349 -18.288 -6.432 1.00 97.88 174 ARG A CA 1
ATOM 1403 C C . ARG A 1 174 ? 22.257 -16.839 -6.908 1.00 97.88 174 ARG A C 1
ATOM 1405 O O . ARG A 1 174 ? 21.277 -16.480 -7.556 1.00 97.88 174 ARG A O 1
ATOM 1412 N N . ASN A 1 175 ? 23.258 -16.018 -6.607 1.00 97.75 175 ASN A N 1
ATOM 1413 C CA . ASN A 1 175 ? 23.381 -14.699 -7.205 1.00 97.75 175 ASN A CA 1
ATOM 1414 C C . ASN A 1 175 ? 23.843 -14.794 -8.664 1.00 97.75 175 ASN A C 1
ATOM 1416 O O . ASN A 1 175 ? 24.432 -15.780 -9.111 1.00 97.75 175 ASN A O 1
ATOM 1420 N N . ARG A 1 176 ? 23.570 -13.739 -9.427 1.00 97.69 176 ARG A N 1
ATOM 1421 C CA . ARG A 1 176 ? 24.156 -13.560 -10.758 1.00 97.69 176 ARG A CA 1
ATOM 1422 C C . ARG A 1 176 ? 25.545 -12.934 -10.649 1.00 97.69 176 ARG A C 1
ATOM 1424 O O . ARG A 1 176 ? 25.987 -12.537 -9.576 1.00 97.69 176 ARG A O 1
ATOM 1431 N N . SER A 1 177 ? 26.226 -12.783 -11.785 1.00 97.06 177 SER A N 1
ATOM 1432 C CA . SER A 1 177 ? 27.586 -12.220 -11.862 1.00 97.06 177 SER A CA 1
ATOM 1433 C C . SER A 1 177 ? 27.733 -10.809 -11.280 1.00 97.06 177 SER A C 1
ATOM 1435 O O . SER A 1 177 ? 28.837 -10.414 -10.921 1.00 97.06 177 SER A O 1
ATOM 1437 N N . ASN A 1 178 ? 26.638 -10.052 -11.168 1.00 96.06 178 ASN A N 1
ATOM 1438 C CA . ASN A 1 178 ? 26.607 -8.734 -10.534 1.00 96.06 178 ASN A CA 1
ATOM 1439 C C . ASN A 1 178 ? 26.431 -8.787 -9.001 1.00 96.06 178 ASN A C 1
ATOM 1441 O O . ASN A 1 178 ? 26.315 -7.738 -8.377 1.00 96.06 178 ASN A O 1
ATOM 1445 N N . GLY A 1 179 ? 26.366 -9.979 -8.404 1.00 96.75 179 GLY A N 1
ATOM 1446 C CA . GLY A 1 179 ? 26.235 -10.190 -6.963 1.00 96.75 179 GLY A CA 1
ATOM 1447 C C . GLY A 1 179 ? 24.801 -10.216 -6.426 1.00 96.75 179 GLY A C 1
ATOM 1448 O O . GLY A 1 179 ? 24.626 -10.566 -5.264 1.00 96.75 179 GLY A O 1
ATOM 1449 N N . PHE A 1 180 ? 23.788 -9.917 -7.246 1.00 98.19 180 PHE A N 1
ATOM 1450 C CA . PHE A 1 180 ? 22.384 -9.854 -6.820 1.00 98.19 180 PHE A CA 1
ATOM 1451 C C . PHE A 1 180 ? 21.609 -11.151 -7.081 1.00 98.19 180 PHE A C 1
ATOM 1453 O O . PHE A 1 180 ? 21.860 -11.858 -8.062 1.00 98.19 180 PHE A O 1
ATOM 1460 N N . HIS A 1 181 ? 20.602 -11.406 -6.247 1.00 98.62 181 HIS A N 1
ATOM 1461 C CA . HIS A 1 181 ? 19.633 -12.490 -6.372 1.00 98.62 181 HIS A CA 1
ATOM 1462 C C . HIS A 1 181 ? 18.322 -11.952 -6.954 1.00 98.62 181 HIS A C 1
ATOM 1464 O O . HIS A 1 181 ? 17.660 -11.108 -6.351 1.00 98.62 181 HIS A O 1
ATOM 1470 N N . TYR A 1 182 ? 17.928 -12.448 -8.125 1.00 98.69 182 TYR A N 1
ATOM 1471 C CA . TYR A 1 182 ? 16.732 -11.975 -8.820 1.00 98.69 182 TYR A CA 1
ATOM 1472 C C . TYR A 1 182 ? 15.527 -12.850 -8.496 1.00 98.69 182 TYR A C 1
ATOM 1474 O O . TYR A 1 182 ? 15.632 -14.072 -8.539 1.00 98.69 182 TYR A O 1
ATOM 1482 N N . VAL A 1 183 ? 14.363 -12.239 -8.270 1.00 98.69 183 VAL A N 1
ATOM 1483 C CA . VAL A 1 183 ? 13.108 -12.946 -7.940 1.00 98.69 183 VAL A CA 1
ATOM 1484 C C . VAL A 1 183 ? 12.771 -14.019 -8.984 1.00 98.69 183 VAL A C 1
ATOM 1486 O O . VAL A 1 183 ? 12.393 -15.135 -8.634 1.00 98.69 183 VAL A O 1
ATOM 1489 N N . ILE A 1 184 ? 12.990 -13.714 -10.267 1.00 98.56 184 ILE A N 1
ATOM 1490 C CA . ILE A 1 184 ? 12.679 -14.607 -11.392 1.00 98.56 184 ILE A CA 1
ATOM 1491 C C . ILE A 1 184 ? 13.530 -15.884 -11.436 1.00 98.56 184 ILE A C 1
ATOM 1493 O O . ILE A 1 184 ? 13.215 -16.795 -12.199 1.00 98.56 184 ILE A O 1
ATOM 1497 N N . ASP A 1 185 ? 14.608 -15.956 -10.652 1.00 98.69 185 ASP A N 1
ATOM 1498 C CA . ASP A 1 185 ? 15.506 -17.111 -10.618 1.00 98.69 185 ASP A CA 1
ATOM 1499 C C . ASP A 1 185 ? 15.079 -18.161 -9.583 1.00 98.69 185 ASP A C 1
ATOM 1501 O O . ASP A 1 185 ? 15.711 -19.219 -9.518 1.00 98.69 185 ASP A O 1
ATOM 1505 N N . PHE A 1 186 ? 14.030 -17.904 -8.795 1.00 98.81 186 PHE A N 1
ATOM 1506 C CA . PHE A 1 186 ? 13.553 -18.766 -7.709 1.00 98.81 186 PHE A CA 1
ATOM 1507 C C . PHE A 1 186 ? 12.093 -19.173 -7.913 1.00 98.81 186 PHE A C 1
ATOM 1509 O O . PHE A 1 186 ? 11.294 -18.371 -8.393 1.00 98.81 186 PHE A O 1
ATOM 1516 N N . ASP A 1 187 ? 11.742 -20.402 -7.531 1.00 98.75 187 ASP A N 1
ATOM 1517 C CA . ASP A 1 187 ? 10.337 -20.834 -7.429 1.00 98.75 187 ASP A CA 1
ATOM 1518 C C . ASP A 1 187 ? 9.708 -20.325 -6.119 1.00 98.75 187 ASP A C 1
ATOM 1520 O O . ASP A 1 187 ? 10.420 -19.989 -5.166 1.00 98.75 187 ASP A O 1
ATOM 1524 N N . LEU A 1 188 ? 8.375 -20.304 -6.024 1.00 98.69 188 LEU A N 1
ATOM 1525 C CA . LEU A 1 188 ? 7.677 -19.832 -4.821 1.00 98.69 188 LEU A CA 1
ATOM 1526 C C . LEU A 1 188 ? 8.090 -20.593 -3.554 1.00 98.69 188 LEU A C 1
ATOM 1528 O O . LEU A 1 188 ? 8.274 -19.978 -2.504 1.00 98.69 188 LEU A O 1
ATOM 1532 N N . GLU A 1 189 ? 8.281 -21.909 -3.645 1.00 98.38 189 GLU A N 1
ATOM 1533 C CA . GLU A 1 189 ? 8.727 -22.729 -2.511 1.00 98.38 189 GLU A CA 1
ATOM 1534 C C . GLU A 1 189 ? 10.130 -22.339 -2.020 1.00 98.38 189 GLU A C 1
ATOM 1536 O O . GLU A 1 189 ? 10.403 -22.358 -0.820 1.00 98.38 189 GLU A O 1
ATOM 1541 N N . GLU A 1 190 ? 11.026 -21.926 -2.923 1.00 98.62 190 GLU A N 1
ATOM 1542 C CA . GLU A 1 190 ? 12.340 -21.403 -2.537 1.00 98.62 190 GLU A CA 1
ATOM 1543 C C . GLU A 1 190 ? 12.197 -20.033 -1.859 1.00 98.62 190 GLU A C 1
ATOM 1545 O O . GLU A 1 190 ? 12.787 -19.800 -0.803 1.00 98.62 190 GLU A O 1
ATOM 1550 N N . LEU A 1 191 ? 11.371 -19.150 -2.426 1.00 98.62 191 LEU A N 1
ATOM 1551 C CA . LEU A 1 191 ? 11.118 -17.805 -1.902 1.00 98.62 191 LEU A CA 1
ATOM 1552 C C . LEU A 1 191 ? 10.461 -17.820 -0.515 1.00 98.62 191 LEU A C 1
ATOM 1554 O O . LEU A 1 191 ? 10.786 -16.984 0.326 1.00 98.62 191 LEU A O 1
ATOM 1558 N N . ARG A 1 192 ? 9.591 -18.797 -0.230 1.00 97.56 192 ARG A N 1
ATOM 1559 C CA . ARG A 1 192 ? 8.955 -18.978 1.090 1.00 97.56 192 ARG A CA 1
ATOM 1560 C C . ARG A 1 192 ? 9.941 -19.314 2.211 1.00 97.56 192 ARG A C 1
ATOM 1562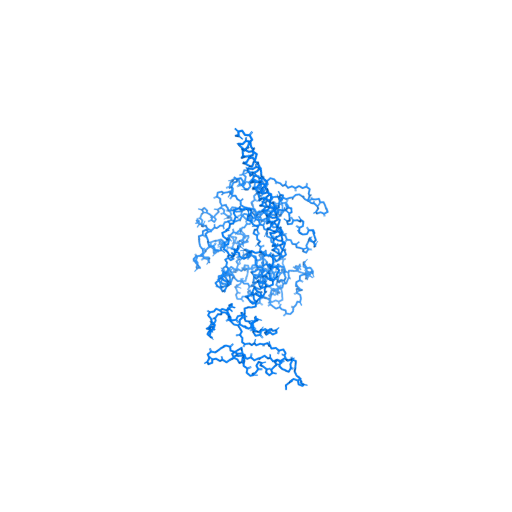 O O . ARG A 1 192 ? 9.583 -19.185 3.379 1.00 97.56 192 ARG A O 1
ATOM 1569 N N . ARG A 1 193 ? 11.173 -19.721 1.886 1.00 97.69 193 ARG A N 1
ATOM 1570 C CA . ARG A 1 193 ? 12.236 -19.984 2.874 1.00 97.69 193 ARG A CA 1
ATOM 1571 C C . ARG A 1 193 ? 12.944 -18.716 3.348 1.00 97.69 193 ARG A C 1
ATOM 1573 O O . ARG A 1 193 ? 13.730 -18.788 4.290 1.00 97.69 193 ARG A O 1
ATOM 1580 N N . LEU A 1 194 ? 12.717 -17.588 2.679 1.00 97.75 194 LEU A N 1
ATOM 1581 C CA . LEU A 1 194 ? 13.352 -16.319 3.005 1.00 97.75 194 LEU A CA 1
ATOM 1582 C C . LEU A 1 194 ? 12.620 -15.621 4.151 1.00 97.75 194 LEU A C 1
ATOM 1584 O O . LEU A 1 194 ? 11.390 -15.591 4.195 1.00 97.75 194 LEU A O 1
ATOM 1588 N N . SER A 1 195 ? 13.394 -14.998 5.036 1.00 96.50 195 SER A N 1
ATOM 1589 C CA . SER A 1 195 ? 12.882 -14.033 6.002 1.00 96.50 195 SER A CA 1
ATOM 1590 C C . SER A 1 195 ? 13.014 -12.630 5.429 1.00 96.50 195 SER A C 1
ATOM 1592 O O . SER A 1 195 ? 14.095 -12.231 4.990 1.00 96.50 195 SER A O 1
ATOM 1594 N N . ILE A 1 196 ? 11.924 -11.875 5.495 1.00 97.06 196 ILE A N 1
ATOM 1595 C CA . ILE A 1 196 ? 11.856 -10.461 5.142 1.00 97.06 196 ILE A CA 1
ATOM 1596 C C . ILE A 1 196 ? 12.181 -9.606 6.362 1.00 97.06 196 ILE A C 1
ATOM 1598 O O . ILE A 1 196 ? 11.815 -9.944 7.491 1.00 97.06 196 ILE A O 1
ATOM 1602 N N . ARG A 1 197 ? 12.929 -8.533 6.116 1.00 94.88 197 ARG A N 1
ATOM 1603 C CA . ARG A 1 197 ? 13.459 -7.582 7.095 1.00 94.88 197 ARG A CA 1
ATOM 1604 C C . ARG A 1 197 ? 13.207 -6.162 6.589 1.00 94.88 197 ARG A C 1
ATOM 1606 O O . ARG A 1 197 ? 12.920 -5.960 5.410 1.00 94.88 197 ARG A O 1
ATOM 1613 N N . GLU A 1 198 ? 13.324 -5.184 7.483 1.00 96.31 198 GLU A N 1
ATOM 1614 C CA . GLU A 1 198 ? 13.316 -3.775 7.083 1.00 96.31 198 GLU A CA 1
ATOM 1615 C C . GLU A 1 198 ? 14.431 -3.496 6.074 1.00 96.31 198 GLU A C 1
ATOM 1617 O O . GLU A 1 198 ? 15.508 -4.092 6.151 1.00 96.31 198 GLU A O 1
ATOM 1622 N N . ARG A 1 199 ? 14.164 -2.586 5.135 1.00 96.38 199 ARG A N 1
ATOM 1623 C CA . ARG A 1 199 ? 15.043 -2.306 4.006 1.00 96.38 199 ARG A CA 1
ATOM 1624 C C . ARG A 1 199 ? 16.442 -1.888 4.456 1.00 96.38 199 ARG A C 1
ATOM 1626 O O . ARG A 1 199 ? 16.628 -0.965 5.254 1.00 96.38 199 ARG A O 1
ATOM 1633 N N . PHE A 1 200 ? 17.441 -2.518 3.855 1.00 95.69 200 PHE A N 1
ATOM 1634 C CA . PHE A 1 200 ? 18.851 -2.218 4.058 1.00 95.69 200 PHE A CA 1
ATOM 1635 C C . PHE A 1 200 ? 19.575 -2.102 2.718 1.00 95.69 200 PHE A C 1
ATOM 1637 O O . PHE A 1 200 ? 19.113 -2.584 1.683 1.00 95.69 200 PHE A O 1
ATOM 1644 N N . ILE A 1 201 ? 20.715 -1.419 2.724 1.00 95.31 201 ILE A N 1
ATOM 1645 C CA . ILE A 1 201 ? 21.574 -1.307 1.553 1.00 95.31 201 ILE A CA 1
ATOM 1646 C C . ILE A 1 201 ? 22.265 -2.670 1.348 1.00 95.31 201 ILE A C 1
ATOM 1648 O O . ILE A 1 201 ? 22.962 -3.143 2.255 1.00 95.31 201 ILE A O 1
ATOM 1652 N N . PRO A 1 202 ? 22.101 -3.314 0.175 1.00 91.94 202 PRO A N 1
ATOM 1653 C CA . PRO A 1 202 ? 22.759 -4.581 -0.123 1.00 91.94 202 PRO A CA 1
ATOM 1654 C C . PRO A 1 202 ? 24.277 -4.516 0.096 1.00 91.94 202 PRO A C 1
ATOM 1656 O O . PRO A 1 202 ? 24.901 -3.467 -0.069 1.00 91.94 202 PRO A O 1
ATOM 1659 N N . PHE A 1 203 ? 24.879 -5.654 0.448 1.00 87.38 203 PHE A N 1
ATOM 1660 C CA . PHE A 1 203 ? 26.320 -5.847 0.690 1.00 87.38 203 PHE A CA 1
ATOM 1661 C C . PHE A 1 203 ? 26.914 -5.155 1.927 1.00 87.38 203 PHE A C 1
ATOM 1663 O O . PHE A 1 203 ? 27.850 -5.703 2.504 1.00 87.38 203 PHE A O 1
ATOM 1670 N N . ASN A 1 204 ? 26.397 -3.999 2.361 1.00 91.62 204 ASN A N 1
ATOM 1671 C CA . ASN A 1 204 ? 26.876 -3.324 3.577 1.00 91.62 204 ASN A CA 1
ATOM 1672 C C . ASN A 1 204 ? 25.946 -3.504 4.795 1.00 91.62 204 ASN A C 1
ATOM 1674 O O . ASN A 1 204 ? 26.396 -3.318 5.921 1.00 91.62 204 ASN A O 1
ATOM 1678 N N . GLY A 1 205 ? 24.678 -3.885 4.586 1.00 91.19 205 GLY A N 1
ATOM 1679 C CA . GLY A 1 205 ? 23.722 -4.172 5.660 1.00 91.19 205 GLY A CA 1
ATOM 1680 C C . GLY A 1 205 ? 23.197 -2.944 6.412 1.00 91.19 205 GLY A C 1
ATOM 1681 O O . GLY A 1 205 ? 22.468 -3.096 7.389 1.00 91.19 205 GLY A O 1
ATOM 1682 N N . THR A 1 206 ? 23.538 -1.728 5.984 1.00 95.25 206 THR A N 1
ATOM 1683 C CA . THR A 1 206 ? 23.080 -0.489 6.619 1.00 95.25 206 THR A CA 1
ATOM 1684 C C . THR A 1 206 ? 21.591 -0.301 6.368 1.00 95.25 206 THR A C 1
ATOM 1686 O O . THR A 1 206 ? 21.158 -0.204 5.219 1.00 95.25 206 THR A O 1
ATOM 1689 N N . GLN A 1 207 ? 20.803 -0.213 7.438 1.00 95.62 207 GLN A N 1
ATOM 1690 C CA . GLN A 1 207 ? 19.374 0.078 7.354 1.00 95.62 207 GLN A CA 1
ATOM 1691 C C . GLN A 1 207 ? 19.132 1.438 6.688 1.00 95.62 207 GLN A C 1
ATOM 1693 O O . GLN A 1 207 ? 19.756 2.433 7.058 1.00 95.62 207 GLN A O 1
ATOM 1698 N N . VAL A 1 208 ? 18.214 1.480 5.719 1.00 95.75 208 VAL A N 1
ATOM 1699 C CA . VAL A 1 208 ? 17.918 2.703 4.952 1.00 95.75 208 VAL A CA 1
ATOM 1700 C C . VAL A 1 208 ? 17.171 3.725 5.810 1.00 95.75 208 VAL A C 1
ATOM 1702 O O . VAL A 1 208 ? 17.488 4.911 5.769 1.00 95.75 208 VAL A O 1
ATOM 1705 N N . PHE A 1 209 ? 16.216 3.268 6.623 1.00 95.00 209 PHE A N 1
ATOM 1706 C CA . PHE A 1 209 ? 15.403 4.125 7.486 1.00 95.00 209 PHE A CA 1
ATOM 1707 C C . PHE A 1 209 ? 15.672 3.813 8.965 1.00 95.00 209 PHE A C 1
ATOM 1709 O O . PHE A 1 209 ? 15.027 2.928 9.527 1.00 95.00 209 PHE A O 1
ATOM 1716 N N . PRO A 1 210 ? 16.612 4.507 9.631 1.00 92.50 210 PRO A N 1
ATOM 1717 C CA . PRO A 1 210 ? 17.129 4.104 10.946 1.00 92.50 210 PRO A CA 1
ATOM 1718 C C . PRO A 1 210 ? 16.104 4.147 12.091 1.00 92.50 210 PRO A C 1
ATOM 1720 O O . PRO A 1 210 ? 16.347 3.551 13.135 1.00 92.50 210 PRO A O 1
ATOM 1723 N N . LEU A 1 211 ? 14.976 4.845 11.914 1.00 91.75 211 LEU A N 1
ATOM 1724 C CA . LEU A 1 211 ? 13.911 4.966 12.919 1.00 91.75 211 LEU A CA 1
ATOM 1725 C C . LEU A 1 211 ? 12.733 3.998 12.699 1.00 91.75 211 LEU A C 1
ATOM 1727 O O . LEU A 1 211 ? 11.797 3.998 13.495 1.00 91.75 211 LEU A O 1
ATOM 1731 N N . ARG A 1 212 ? 12.759 3.189 11.631 1.00 94.50 212 ARG A N 1
ATOM 1732 C CA . ARG A 1 212 ? 11.770 2.122 11.388 1.00 94.50 212 ARG A CA 1
ATOM 1733 C C . ARG A 1 212 ? 12.139 0.852 12.154 1.00 94.50 212 ARG A C 1
ATOM 1735 O O . ARG A 1 212 ? 13.149 0.822 12.862 1.00 94.50 212 ARG A O 1
ATOM 1742 N N . LEU A 1 213 ? 11.324 -0.201 12.021 1.00 94.12 213 LEU A N 1
ATOM 1743 C CA . LEU A 1 213 ? 11.588 -1.487 12.670 1.00 94.12 213 LEU A CA 1
ATOM 1744 C C . LEU A 1 213 ? 13.034 -1.937 12.384 1.00 94.12 213 LEU A C 1
ATOM 1746 O O . LEU A 1 213 ? 13.430 -1.968 11.221 1.00 94.12 213 LEU A O 1
ATOM 1750 N N . PRO A 1 214 ? 13.840 -2.293 13.397 1.00 92.88 214 PRO A N 1
ATOM 1751 C CA . PRO A 1 214 ? 15.212 -2.703 13.146 1.00 92.88 214 PRO A CA 1
ATOM 1752 C C . PRO A 1 214 ? 15.288 -3.946 12.245 1.00 92.88 214 PRO A C 1
ATOM 1754 O O . PRO A 1 214 ? 14.621 -4.960 12.469 1.00 92.88 214 PRO A O 1
ATOM 1757 N N . SER A 1 215 ? 16.138 -3.884 11.225 1.00 89.50 215 SER A N 1
ATOM 1758 C CA . SER A 1 215 ? 16.362 -4.980 10.270 1.00 89.50 215 SER A CA 1
ATOM 1759 C C . SER A 1 215 ? 16.984 -6.226 10.918 1.00 89.50 215 SER A C 1
ATOM 1761 O O . SER A 1 215 ? 16.809 -7.332 10.414 1.00 89.50 215 SER A O 1
ATOM 1763 N N . ASN A 1 216 ? 17.655 -6.080 12.064 1.00 85.88 216 ASN A N 1
ATOM 1764 C CA . ASN A 1 216 ? 18.311 -7.154 12.818 1.00 85.88 216 ASN A CA 1
ATOM 1765 C C . ASN A 1 216 ? 17.437 -7.769 13.932 1.00 85.88 216 ASN A C 1
ATOM 1767 O O . ASN A 1 216 ? 17.965 -8.332 14.892 1.00 85.88 216 ASN A O 1
ATOM 1771 N N . THR A 1 217 ? 16.111 -7.652 13.840 1.00 87.12 217 THR A N 1
ATOM 1772 C CA . THR A 1 217 ? 15.202 -8.289 14.805 1.00 87.12 217 THR A CA 1
ATOM 1773 C C . THR A 1 217 ? 15.159 -9.811 14.635 1.00 87.12 217 THR A C 1
ATOM 1775 O O . THR A 1 217 ? 15.403 -10.352 13.559 1.00 87.12 217 THR A O 1
ATOM 1778 N N . ASN A 1 218 ? 14.766 -10.513 15.703 1.00 87.38 218 ASN A N 1
ATOM 1779 C CA . ASN A 1 218 ? 14.434 -11.944 15.652 1.00 87.38 218 ASN A CA 1
ATOM 1780 C C . ASN A 1 218 ? 13.005 -12.206 15.130 1.00 87.38 218 ASN A C 1
ATOM 1782 O O . ASN A 1 218 ? 12.521 -13.334 15.193 1.00 87.38 218 ASN A O 1
ATOM 1786 N N . ILE A 1 219 ? 12.304 -11.167 14.664 1.00 89.88 219 ILE A N 1
ATOM 1787 C CA . ILE A 1 219 ? 10.951 -11.278 14.119 1.00 89.88 219 ILE A CA 1
ATOM 1788 C C . ILE A 1 219 ? 11.084 -11.669 12.650 1.00 89.88 219 ILE A C 1
ATOM 1790 O O . ILE A 1 219 ? 11.737 -10.974 11.875 1.00 89.88 219 ILE A O 1
ATOM 1794 N N . SER A 1 220 ? 10.462 -12.781 12.264 1.00 86.94 220 SER A N 1
ATOM 1795 C CA . SER A 1 220 ? 10.463 -13.224 10.874 1.00 86.94 220 SER A CA 1
ATOM 1796 C C . SER A 1 220 ? 9.179 -12.803 10.174 1.00 86.94 220 SER A C 1
ATOM 1798 O O . SER A 1 220 ? 8.075 -13.124 10.617 1.00 86.94 220 SER A O 1
ATOM 1800 N N . PHE A 1 221 ? 9.341 -12.107 9.054 1.00 96.44 221 PHE A N 1
ATOM 1801 C CA . PHE A 1 221 ? 8.286 -11.870 8.079 1.00 96.44 221 PHE A CA 1
ATOM 1802 C C . PHE A 1 221 ? 8.564 -12.709 6.832 1.00 96.44 221 PHE A C 1
ATOM 1804 O O . PHE A 1 221 ? 9.698 -13.122 6.601 1.00 96.44 221 PHE A O 1
ATOM 1811 N N . ARG A 1 222 ? 7.550 -12.946 6.001 1.00 95.56 222 ARG A N 1
ATOM 1812 C CA . ARG A 1 222 ? 7.691 -13.717 4.758 1.00 95.56 222 ARG A CA 1
ATOM 1813 C C . ARG A 1 222 ? 7.226 -12.913 3.555 1.00 95.56 222 ARG A C 1
ATOM 1815 O O . ARG A 1 222 ? 6.362 -12.045 3.691 1.00 95.56 222 ARG A O 1
ATOM 1822 N N . LEU A 1 223 ? 7.745 -13.267 2.381 1.00 97.25 223 LEU A N 1
ATOM 1823 C CA . LEU A 1 223 ? 7.150 -12.848 1.116 1.00 97.25 223 LEU A CA 1
ATOM 1824 C C . LEU A 1 223 ? 5.712 -13.365 1.028 1.00 97.25 223 LEU A C 1
ATOM 1826 O O . LEU A 1 223 ? 5.391 -14.465 1.498 1.00 97.25 223 LEU A O 1
ATOM 1830 N N . SER A 1 224 ? 4.857 -12.552 0.419 1.00 98.19 224 SER A N 1
ATOM 1831 C CA . SER A 1 224 ? 3.482 -12.923 0.100 1.00 98.19 224 SER A CA 1
ATOM 1832 C C . SER A 1 224 ? 3.279 -12.982 -1.408 1.00 98.19 224 SER A C 1
ATOM 1834 O O . SER A 1 224 ? 4.101 -12.487 -2.182 1.00 98.19 224 SER A O 1
ATOM 1836 N N . THR A 1 225 ? 2.207 -13.643 -1.827 1.00 98.88 225 THR A N 1
ATOM 1837 C CA . THR A 1 225 ? 1.762 -13.666 -3.225 1.00 98.88 225 THR A CA 1
ATOM 1838 C C . THR A 1 225 ? 0.595 -12.711 -3.446 1.00 98.88 225 THR A C 1
ATOM 1840 O O . THR A 1 225 ? -0.106 -12.359 -2.496 1.00 98.88 225 THR A O 1
ATOM 1843 N N . LEU A 1 226 ? 0.322 -12.346 -4.704 1.00 98.88 226 LEU A N 1
ATOM 1844 C CA . LEU A 1 226 ? -0.864 -11.547 -5.029 1.00 98.88 226 LEU A CA 1
ATOM 1845 C C . LEU A 1 226 ? -2.161 -12.217 -4.536 1.00 98.88 226 LEU A C 1
ATOM 1847 O O . LEU A 1 226 ? -3.027 -11.526 -4.009 1.00 98.88 226 LEU A O 1
ATOM 1851 N N . ASN A 1 227 ? -2.274 -13.546 -4.649 1.00 98.81 227 ASN A N 1
ATOM 1852 C CA . ASN A 1 227 ? -3.428 -14.299 -4.140 1.00 98.81 227 ASN A CA 1
ATOM 1853 C C . ASN A 1 227 ? -3.634 -14.062 -2.640 1.00 98.81 227 ASN A C 1
ATOM 1855 O O . ASN A 1 227 ? -4.725 -13.695 -2.217 1.00 98.81 227 ASN A O 1
ATOM 1859 N N . GLU A 1 228 ? -2.569 -14.202 -1.846 1.00 98.81 228 GLU A N 1
ATOM 1860 C CA . GLU A 1 228 ? -2.634 -14.015 -0.392 1.00 98.81 228 GLU A CA 1
ATOM 1861 C C . GLU A 1 228 ? -3.029 -12.580 -0.013 1.00 98.81 228 GLU A C 1
ATOM 1863 O O . GLU A 1 228 ? -3.810 -12.387 0.918 1.00 98.81 228 GLU A O 1
ATOM 1868 N N . THR A 1 229 ? -2.544 -11.567 -0.739 1.00 98.62 229 THR A N 1
ATOM 1869 C CA . THR A 1 229 ? -2.952 -10.175 -0.498 1.00 98.62 229 THR A CA 1
ATOM 1870 C C . THR A 1 229 ? -4.404 -9.907 -0.910 1.00 98.62 229 THR A C 1
ATOM 1872 O O . THR A 1 229 ? -5.122 -9.214 -0.187 1.00 98.62 229 THR A O 1
ATOM 1875 N N . VAL A 1 230 ? -4.872 -10.459 -2.035 1.00 98.75 230 VAL A N 1
ATOM 1876 C CA . VAL A 1 230 ? -6.281 -10.339 -2.453 1.00 98.75 230 VAL A CA 1
ATOM 1877 C C . VAL A 1 230 ? -7.201 -11.002 -1.426 1.00 98.75 230 VAL A C 1
ATOM 1879 O O . VAL A 1 230 ? -8.193 -10.402 -1.010 1.00 98.75 230 VAL A O 1
ATOM 1882 N N . GLU A 1 231 ? -6.852 -12.201 -0.961 1.00 98.81 231 GLU A N 1
ATOM 1883 C CA . GLU A 1 231 ? -7.593 -12.919 0.079 1.00 98.81 231 GLU A CA 1
ATOM 1884 C C . GLU A 1 231 ? -7.619 -12.152 1.402 1.00 98.81 231 GLU A C 1
ATOM 1886 O O . GLU A 1 231 ? -8.687 -12.029 2.008 1.00 98.81 231 GLU A O 1
ATOM 1891 N N . LEU A 1 232 ? -6.485 -11.572 1.817 1.00 98.62 232 LEU A N 1
ATOM 1892 C CA . LEU A 1 232 ? -6.415 -10.712 2.998 1.00 98.62 232 LEU A CA 1
ATOM 1893 C C . LEU A 1 232 ? -7.367 -9.517 2.865 1.00 98.62 232 LEU A C 1
ATOM 1895 O O . LEU A 1 232 ? -8.176 -9.280 3.762 1.00 98.62 232 LEU A O 1
ATOM 1899 N N . LEU A 1 233 ? -7.311 -8.780 1.750 1.00 98.12 233 LEU A N 1
ATOM 1900 C CA . LEU A 1 233 ? -8.147 -7.596 1.548 1.00 98.12 233 LEU A CA 1
ATOM 1901 C C . LEU A 1 233 ? -9.641 -7.944 1.557 1.00 98.12 233 LEU A C 1
ATOM 1903 O O . LEU A 1 233 ? -10.425 -7.288 2.246 1.00 98.12 233 LEU A O 1
ATOM 1907 N N . LEU A 1 234 ? -10.048 -8.960 0.790 1.00 96.62 234 LEU A N 1
ATOM 1908 C CA . LEU A 1 234 ? -11.449 -9.379 0.712 1.00 96.62 234 LEU A CA 1
ATOM 1909 C C . LEU A 1 234 ? -11.946 -9.918 2.059 1.00 96.62 234 LEU A C 1
ATOM 1911 O O . LEU A 1 234 ? -13.062 -9.596 2.475 1.00 96.62 234 LEU A O 1
ATOM 1915 N N . GLY A 1 235 ? -11.109 -10.690 2.757 1.00 95.81 235 GLY A N 1
ATOM 1916 C CA . GLY A 1 235 ? -11.385 -11.202 4.096 1.00 95.81 235 GLY A CA 1
ATOM 1917 C C . GLY A 1 235 ? -11.588 -10.081 5.113 1.00 95.81 235 GLY A C 1
ATOM 1918 O O . GLY A 1 235 ? -12.610 -10.065 5.798 1.00 95.81 235 GLY A O 1
ATOM 1919 N N . LEU A 1 236 ? -10.677 -9.103 5.162 1.00 93.25 236 LEU A N 1
ATOM 1920 C CA . LEU A 1 236 ? -10.782 -7.952 6.062 1.00 93.25 236 LEU A CA 1
ATOM 1921 C C . LEU A 1 236 ? -11.984 -7.062 5.724 1.00 93.25 236 LEU A C 1
ATOM 1923 O O . LEU A 1 236 ? -12.719 -6.673 6.631 1.00 93.25 236 LEU A O 1
ATOM 1927 N N . ASN A 1 237 ? -12.252 -6.790 4.441 1.00 90.19 237 ASN A N 1
ATOM 1928 C CA . ASN A 1 237 ? -13.441 -6.036 4.019 1.00 90.19 237 ASN A CA 1
ATOM 1929 C C . ASN A 1 237 ? -14.734 -6.722 4.465 1.00 90.19 237 ASN A C 1
ATOM 1931 O O . ASN A 1 237 ? -15.646 -6.068 4.969 1.00 90.19 237 ASN A O 1
ATOM 1935 N N . ARG A 1 238 ? -14.804 -8.051 4.340 1.00 90.19 238 ARG A N 1
ATOM 1936 C CA . ARG A 1 238 ? -15.945 -8.823 4.833 1.00 90.19 238 ARG A CA 1
ATOM 1937 C C . ARG A 1 238 ? -16.051 -8.781 6.358 1.00 90.19 238 ARG A C 1
ATOM 1939 O O . ARG A 1 238 ? -17.147 -8.579 6.868 1.00 90.19 238 ARG A O 1
ATOM 1946 N N . ALA A 1 239 ? -14.944 -8.987 7.070 1.00 83.19 239 ALA A N 1
ATOM 1947 C CA . ALA A 1 239 ? -14.925 -9.086 8.529 1.00 83.19 239 ALA A CA 1
ATOM 1948 C C . ALA A 1 239 ? -15.246 -7.752 9.223 1.00 83.19 239 ALA A C 1
ATOM 1950 O O . ALA A 1 239 ? -15.912 -7.733 10.254 1.00 83.19 239 ALA A O 1
ATOM 1951 N N . THR A 1 240 ? -14.800 -6.636 8.645 1.00 81.25 240 THR A N 1
ATOM 1952 C CA . THR A 1 240 ? -14.946 -5.297 9.239 1.00 81.25 240 THR A CA 1
ATOM 1953 C C . THR A 1 240 ? -16.101 -4.487 8.646 1.00 81.25 240 THR A C 1
ATOM 1955 O O . THR A 1 240 ? -16.439 -3.426 9.164 1.00 81.25 240 THR A O 1
ATOM 1958 N N . GLY A 1 241 ? -16.697 -4.943 7.537 1.00 81.12 241 GLY A N 1
ATOM 1959 C CA . GLY A 1 241 ? -17.706 -4.190 6.783 1.00 81.12 241 GLY A CA 1
ATOM 1960 C C . GLY A 1 241 ? -17.146 -2.990 6.006 1.00 81.12 241 GLY A C 1
ATOM 1961 O O . GLY A 1 241 ? -17.912 -2.241 5.394 1.00 81.12 241 GLY A O 1
ATOM 1962 N N . GLN A 1 242 ? -15.826 -2.793 6.010 1.00 85.88 242 GLN A N 1
ATOM 1963 C CA . GLN A 1 242 ? -15.164 -1.718 5.278 1.00 85.88 242 GLN A CA 1
ATOM 1964 C C . GLN A 1 242 ? -15.042 -2.056 3.784 1.00 85.88 242 GLN A C 1
ATOM 1966 O O . GLN A 1 242 ? -15.189 -3.198 3.347 1.00 85.88 242 GLN A O 1
ATOM 1971 N N . ARG A 1 243 ? -14.757 -1.035 2.970 1.00 90.44 243 ARG A N 1
ATOM 1972 C CA . ARG A 1 243 ? -14.574 -1.164 1.514 1.00 90.44 243 ARG A CA 1
ATOM 1973 C C . ARG A 1 243 ? -13.231 -0.589 1.077 1.00 90.44 243 ARG A C 1
ATOM 1975 O O . ARG A 1 243 ? -13.180 0.357 0.292 1.00 90.44 243 ARG A O 1
ATOM 1982 N N . ARG A 1 244 ? -12.146 -1.139 1.627 1.00 93.38 244 ARG A N 1
ATOM 1983 C CA . ARG A 1 244 ? -10.778 -0.764 1.244 1.00 93.38 244 ARG A CA 1
ATOM 1984 C C . ARG A 1 244 ? -10.417 -1.376 -0.106 1.00 93.38 244 ARG A C 1
ATOM 1986 O O . ARG A 1 244 ? -11.026 -2.363 -0.524 1.00 93.38 244 ARG A O 1
ATOM 1993 N N . GLN A 1 245 ? -9.443 -0.784 -0.784 1.00 98.31 245 GLN A N 1
ATOM 1994 C CA . GLN A 1 245 ? -9.033 -1.182 -2.133 1.00 98.31 245 GLN A CA 1
ATOM 1995 C C . GLN A 1 245 ? -7.556 -1.585 -2.172 1.00 98.31 245 GLN A C 1
ATOM 1997 O O . GLN A 1 245 ? -6.787 -1.201 -1.294 1.00 98.31 245 GLN A O 1
ATOM 2002 N N . LEU A 1 246 ? -7.165 -2.321 -3.209 1.00 98.69 246 LEU A N 1
ATOM 2003 C CA . LEU A 1 246 ? -5.783 -2.662 -3.529 1.00 98.69 246 LEU A CA 1
ATOM 2004 C C . LEU A 1 246 ? -5.311 -1.853 -4.738 1.00 98.69 246 LEU A C 1
ATOM 2006 O O . LEU A 1 246 ? -5.992 -1.826 -5.765 1.00 98.69 246 LEU A O 1
ATOM 2010 N N . LEU A 1 247 ? -4.138 -1.240 -4.639 1.00 98.88 247 LEU A N 1
ATOM 2011 C CA . LEU A 1 247 ? -3.421 -0.639 -5.759 1.00 98.88 247 LEU A CA 1
ATOM 2012 C C . LEU A 1 247 ? -2.198 -1.501 -6.062 1.00 98.88 247 LEU A C 1
ATOM 2014 O O . LEU A 1 247 ? -1.311 -1.621 -5.228 1.00 98.88 247 LEU A O 1
ATOM 2018 N N . ILE A 1 248 ? -2.183 -2.138 -7.228 1.00 98.94 248 ILE A N 1
ATOM 2019 C CA . ILE A 1 248 ? -1.185 -3.143 -7.597 1.00 98.94 248 ILE A CA 1
ATOM 2020 C C . ILE A 1 248 ? -0.238 -2.540 -8.632 1.00 98.94 248 ILE A C 1
ATOM 2022 O O . ILE A 1 248 ? -0.645 -2.290 -9.770 1.00 98.94 248 ILE A O 1
ATOM 2026 N N . GLU A 1 249 ? 1.022 -2.329 -8.263 1.00 98.88 249 GLU A N 1
ATOM 2027 C CA . GLU A 1 249 ? 2.076 -1.943 -9.192 1.00 98.88 249 GLU A CA 1
ATOM 2028 C C . GLU A 1 249 ? 2.659 -3.157 -9.920 1.00 98.88 249 GLU A C 1
ATOM 2030 O O . GLU A 1 249 ? 3.228 -4.067 -9.319 1.00 98.88 249 GLU A O 1
ATOM 2035 N N . ILE A 1 250 ? 2.574 -3.144 -11.250 1.00 98.88 250 ILE A N 1
ATOM 2036 C CA . ILE A 1 250 ? 3.242 -4.116 -12.117 1.00 98.88 250 ILE A CA 1
ATOM 2037 C C . ILE A 1 250 ? 4.684 -3.655 -12.344 1.00 98.88 250 ILE A C 1
ATOM 2039 O O . ILE A 1 250 ? 4.930 -2.707 -13.104 1.00 98.88 250 ILE A O 1
ATOM 2043 N N . LYS A 1 251 ? 5.650 -4.339 -11.718 1.00 98.38 251 LYS A N 1
ATOM 2044 C CA . LYS A 1 251 ? 7.066 -3.963 -11.806 1.00 98.38 251 LYS A CA 1
ATOM 2045 C C . LYS A 1 251 ? 7.710 -4.455 -13.083 1.00 98.38 251 LYS A C 1
ATOM 2047 O O . LYS A 1 251 ? 7.666 -5.640 -13.416 1.00 98.38 251 LYS A O 1
ATOM 2052 N N . LYS A 1 252 ? 8.391 -3.531 -13.764 1.00 97.31 252 LYS A N 1
ATOM 2053 C CA . LYS A 1 252 ? 9.301 -3.806 -14.883 1.00 97.31 252 LYS A CA 1
ATOM 2054 C C . LYS A 1 252 ? 8.721 -4.834 -15.883 1.00 97.31 252 LYS A C 1
ATOM 2056 O O . LYS A 1 252 ? 9.345 -5.875 -16.110 1.00 97.31 252 LYS A O 1
ATOM 2061 N N . PRO A 1 253 ? 7.535 -4.610 -16.481 1.00 98.00 253 PRO A N 1
ATOM 2062 C CA . PRO A 1 253 ? 6.950 -5.519 -17.473 1.00 98.00 253 PRO A CA 1
ATOM 2063 C C . PRO A 1 253 ? 7.921 -5.865 -18.614 1.00 98.00 253 PRO A C 1
ATOM 2065 O O . PRO A 1 253 ? 8.048 -7.030 -18.985 1.00 98.00 253 PRO A O 1
ATOM 2068 N N . GLU A 1 254 ? 8.709 -4.898 -19.095 1.00 95.94 254 GLU A N 1
ATOM 2069 C CA . GLU A 1 254 ? 9.746 -5.129 -20.113 1.00 95.94 254 GLU A CA 1
ATOM 2070 C C . GLU A 1 254 ? 10.850 -6.097 -19.656 1.00 95.94 254 GLU A C 1
ATOM 2072 O O . GLU A 1 254 ? 11.360 -6.882 -20.457 1.00 95.94 254 GLU A O 1
ATOM 2077 N N . TYR A 1 255 ? 11.229 -6.072 -18.372 1.00 96.94 255 TYR A N 1
ATOM 2078 C CA . TYR A 1 255 ? 12.191 -7.026 -17.814 1.00 96.94 255 TYR A CA 1
ATOM 2079 C C . TYR A 1 255 ? 11.629 -8.447 -17.859 1.00 96.94 255 TYR A C 1
ATOM 2081 O O . TYR A 1 255 ? 12.317 -9.356 -18.318 1.00 96.94 255 TYR A O 1
ATOM 2089 N N . HIS A 1 256 ? 10.376 -8.631 -17.441 1.00 98.31 256 HIS A N 1
ATOM 2090 C CA . HIS A 1 256 ? 9.712 -9.935 -17.433 1.00 98.31 256 HIS A CA 1
ATOM 2091 C C . HIS A 1 256 ? 9.522 -10.499 -18.850 1.00 98.31 256 HIS A C 1
ATOM 2093 O O . HIS A 1 256 ? 9.747 -11.692 -19.079 1.00 98.31 256 HIS A O 1
ATOM 2099 N N . SER A 1 257 ? 9.235 -9.637 -19.829 1.00 97.00 257 SER A N 1
ATOM 2100 C CA . SER A 1 257 ? 9.122 -10.016 -21.242 1.00 97.00 257 SER A CA 1
ATOM 2101 C C . SER A 1 257 ? 10.411 -10.619 -21.816 1.00 97.00 257 SER A C 1
ATOM 2103 O O . SER A 1 257 ? 10.332 -11.509 -22.660 1.00 97.00 257 SER A O 1
ATOM 2105 N N . LYS A 1 258 ? 11.599 -10.244 -21.310 1.00 97.12 258 LYS A N 1
ATOM 2106 C CA . LYS A 1 258 ? 12.885 -10.862 -21.714 1.00 97.12 258 LYS A CA 1
ATOM 2107 C C . LYS A 1 258 ? 12.977 -12.353 -21.366 1.00 97.12 258 LYS A C 1
ATOM 2109 O O . LYS A 1 258 ? 13.805 -13.057 -21.933 1.00 97.12 258 LYS A O 1
ATOM 2114 N N . TYR A 1 259 ? 12.121 -12.831 -20.465 1.00 97.31 259 TYR A N 1
ATOM 2115 C CA . TYR A 1 259 ? 12.002 -14.238 -20.076 1.00 97.31 259 TYR A CA 1
ATOM 2116 C C . TYR A 1 259 ? 10.730 -14.887 -20.633 1.00 97.31 259 TYR A C 1
ATOM 2118 O O . TYR A 1 259 ? 10.301 -15.922 -20.129 1.00 97.31 259 TYR A O 1
ATOM 2126 N N . ASN A 1 260 ? 10.117 -14.285 -21.659 1.00 97.38 260 ASN A N 1
ATOM 2127 C CA . ASN A 1 260 ? 8.858 -14.727 -22.264 1.00 97.38 260 ASN A CA 1
ATOM 2128 C C . ASN A 1 260 ? 7.682 -14.773 -21.271 1.00 97.38 260 ASN A C 1
ATOM 2130 O O . ASN A 1 260 ? 6.789 -15.610 -21.397 1.00 97.38 260 ASN A O 1
ATOM 2134 N N . LYS A 1 261 ? 7.673 -13.879 -20.274 1.00 97.94 261 LYS A N 1
ATOM 2135 C CA . LYS A 1 261 ? 6.599 -13.777 -19.281 1.00 97.94 261 LYS A CA 1
ATOM 2136 C C . LYS A 1 261 ? 5.837 -12.464 -19.440 1.00 97.94 261 LYS A C 1
ATOM 2138 O O . LYS A 1 261 ? 6.406 -11.393 -19.252 1.00 97.94 261 LYS A O 1
ATOM 2143 N N . SER A 1 262 ? 4.536 -12.549 -19.719 1.00 97.00 262 SER A N 1
ATOM 2144 C CA . SER A 1 262 ? 3.633 -11.389 -19.701 1.00 97.00 262 SER A CA 1
ATOM 2145 C C . SER A 1 262 ? 3.054 -11.210 -18.297 1.00 97.00 262 SER A C 1
ATOM 2147 O O . SER A 1 262 ? 2.024 -11.796 -17.959 1.00 97.00 262 SER A O 1
ATOM 2149 N N . ILE A 1 263 ? 3.733 -10.418 -17.462 1.00 98.69 263 ILE A N 1
ATOM 2150 C CA . ILE A 1 263 ? 3.311 -10.180 -16.073 1.00 98.69 263 ILE A CA 1
ATOM 2151 C C . ILE A 1 263 ? 1.901 -9.591 -15.986 1.00 98.69 263 ILE A C 1
ATOM 2153 O O . ILE A 1 263 ? 1.102 -10.075 -15.190 1.00 98.69 263 ILE A O 1
ATOM 2157 N N . SER A 1 264 ? 1.542 -8.646 -16.855 1.00 98.69 264 SER A N 1
ATOM 2158 C CA . SER A 1 264 ? 0.205 -8.044 -16.863 1.00 98.69 264 SER A CA 1
ATOM 2159 C C . SER A 1 264 ? -0.890 -9.053 -17.192 1.00 98.69 264 SER A C 1
ATOM 2161 O O . SER A 1 264 ? -1.933 -9.055 -16.543 1.00 98.69 264 SER A O 1
ATOM 2163 N N . SER A 1 265 ? -0.647 -9.964 -18.141 1.00 98.69 265 SER A N 1
ATOM 2164 C CA . SER A 1 265 ? -1.599 -11.040 -18.446 1.00 98.69 265 SER A CA 1
ATOM 2165 C C . SER A 1 265 ? -1.787 -11.980 -17.255 1.00 98.69 265 SER A C 1
ATOM 2167 O O . SER A 1 265 ? -2.912 -12.381 -16.967 1.00 98.69 265 SER A O 1
ATOM 2169 N N . ILE A 1 266 ? -0.705 -12.302 -16.536 1.00 98.81 266 ILE A N 1
ATOM 2170 C CA . ILE A 1 266 ? -0.761 -13.154 -15.340 1.00 98.81 266 ILE A CA 1
ATOM 2171 C C . ILE A 1 266 ? -1.503 -12.436 -14.203 1.00 98.81 266 ILE A C 1
ATOM 2173 O O . ILE A 1 266 ? -2.377 -13.040 -13.593 1.00 98.81 266 ILE A O 1
ATOM 2177 N N . VAL A 1 267 ? -1.250 -11.140 -13.972 1.00 98.88 267 VAL A N 1
ATOM 2178 C CA . VAL A 1 267 ? -1.995 -10.324 -12.990 1.00 98.88 267 VAL A CA 1
ATOM 2179 C C . VAL A 1 267 ? -3.490 -10.319 -13.301 1.00 98.88 267 VAL A C 1
ATOM 2181 O O . VAL A 1 267 ? -4.298 -10.602 -12.419 1.00 98.88 267 VAL A O 1
ATOM 2184 N N . LEU A 1 268 ? -3.878 -10.052 -14.552 1.00 98.88 268 LEU A N 1
ATOM 2185 C CA . LEU A 1 268 ? -5.288 -10.052 -14.950 1.00 98.88 268 LEU A CA 1
ATOM 2186 C C . LEU A 1 268 ? -5.929 -11.438 -14.801 1.00 98.88 268 LEU A C 1
ATOM 2188 O O . LEU A 1 268 ? -7.063 -11.530 -14.336 1.00 98.88 268 LEU A O 1
ATOM 2192 N N . ALA A 1 269 ? -5.215 -12.512 -15.151 1.00 98.81 269 ALA A N 1
ATOM 2193 C CA . ALA A 1 269 ? -5.698 -13.879 -14.968 1.00 98.81 269 ALA A CA 1
ATOM 2194 C C . ALA A 1 269 ? -5.904 -14.217 -13.483 1.00 98.81 269 ALA A C 1
ATOM 2196 O O . ALA A 1 269 ? -6.942 -14.775 -13.122 1.00 98.81 269 ALA A O 1
ATOM 2197 N N . THR A 1 270 ? -4.960 -13.825 -12.623 1.00 98.81 270 THR A N 1
ATOM 2198 C CA . THR A 1 270 ? -5.069 -13.965 -11.168 1.00 98.81 270 THR A CA 1
ATOM 2199 C C . THR A 1 270 ? -6.284 -13.217 -10.624 1.00 98.81 270 THR A C 1
ATOM 2201 O O . THR A 1 270 ? -7.093 -13.810 -9.920 1.00 98.81 270 THR A O 1
ATOM 2204 N N . LEU A 1 271 ? -6.474 -11.945 -10.983 1.00 98.81 271 LEU A N 1
ATOM 2205 C CA . LEU A 1 2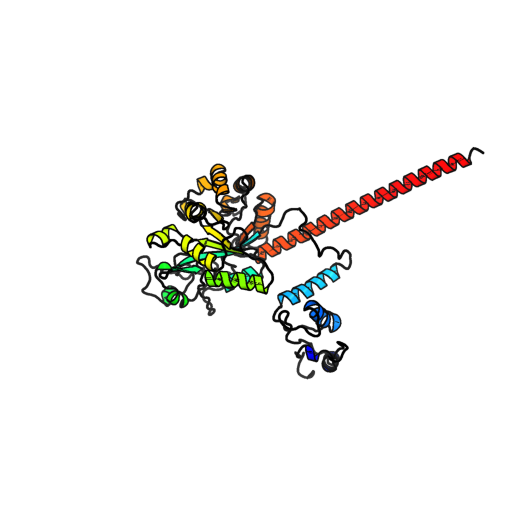71 ? -7.620 -11.155 -10.517 1.00 98.81 271 LEU A CA 1
ATOM 2206 C C . LEU A 1 271 ? -8.960 -11.706 -11.029 1.00 98.81 271 LEU A C 1
ATOM 2208 O O . LEU A 1 271 ? -9.939 -11.764 -10.282 1.00 98.81 271 LEU A O 1
ATOM 2212 N N . ASN A 1 272 ? -8.998 -12.190 -12.272 1.00 98.62 272 ASN A N 1
ATOM 2213 C CA . ASN A 1 272 ? -10.179 -12.829 -12.845 1.00 98.62 272 ASN A CA 1
ATOM 2214 C C . ASN A 1 272 ? -10.576 -14.119 -12.108 1.00 98.62 272 ASN A C 1
ATOM 2216 O O . ASN A 1 272 ? -11.765 -14.403 -11.999 1.00 98.62 272 ASN A O 1
ATOM 2220 N N . ALA A 1 273 ? -9.624 -14.864 -11.534 1.00 98.50 273 ALA A N 1
ATOM 2221 C CA . ALA A 1 273 ? -9.937 -16.033 -10.704 1.00 98.50 273 ALA A CA 1
ATOM 2222 C C . ALA A 1 273 ? -10.761 -15.674 -9.448 1.00 98.50 273 ALA A C 1
ATOM 2224 O O . ALA A 1 273 ? -11.519 -16.507 -8.954 1.00 98.50 273 ALA A O 1
ATOM 2225 N N . TYR A 1 274 ? -10.677 -14.423 -8.981 1.00 98.19 274 TYR A N 1
ATOM 2226 C CA . TYR A 1 274 ? -11.509 -13.864 -7.908 1.00 98.19 274 TYR A CA 1
ATOM 2227 C C . TYR A 1 274 ? -12.713 -13.054 -8.433 1.00 98.19 274 TYR A C 1
ATOM 2229 O O . TYR A 1 274 ? -13.417 -12.424 -7.647 1.00 98.19 274 TYR A O 1
ATOM 2237 N N . ASN A 1 275 ? -12.979 -13.075 -9.745 1.00 97.69 275 ASN A N 1
ATOM 2238 C CA . ASN A 1 275 ? -13.982 -12.257 -10.443 1.00 97.69 275 ASN A CA 1
ATOM 2239 C C . ASN A 1 275 ? -13.767 -10.734 -10.314 1.00 97.69 275 ASN A C 1
ATOM 2241 O O . ASN A 1 275 ? -14.726 -9.970 -10.399 1.00 97.69 275 ASN A O 1
ATOM 2245 N N . LEU A 1 276 ? -12.518 -10.290 -10.128 1.00 97.62 276 LEU A N 1
ATOM 2246 C CA . LEU A 1 276 ? -12.147 -8.878 -9.991 1.00 97.62 276 LEU A CA 1
ATOM 2247 C C . LEU A 1 276 ? -11.711 -8.308 -11.351 1.00 97.62 276 LEU A C 1
ATOM 2249 O O . LEU A 1 276 ? -10.526 -8.286 -11.682 1.00 97.62 276 LEU A O 1
ATOM 2253 N N . ILE A 1 277 ? -12.673 -7.890 -12.171 1.00 95.25 277 ILE A N 1
ATOM 2254 C CA . ILE A 1 277 ? -12.459 -7.490 -13.576 1.00 95.25 277 ILE A CA 1
ATOM 2255 C C . ILE A 1 277 ? -13.192 -6.206 -13.992 1.00 95.25 277 ILE A C 1
ATOM 2257 O O . ILE A 1 277 ? -13.040 -5.753 -15.128 1.00 95.25 277 ILE A O 1
ATOM 2261 N N . GLN A 1 278 ? -14.011 -5.625 -13.118 1.00 93.38 278 GLN A N 1
ATOM 2262 C CA . GLN A 1 278 ? -14.839 -4.452 -13.388 1.00 93.38 278 GLN A CA 1
ATOM 2263 C C . GLN A 1 278 ? -14.226 -3.173 -12.808 1.00 93.38 278 GLN A C 1
ATOM 2265 O O . GLN A 1 278 ? -13.461 -3.191 -11.848 1.00 93.38 278 GLN A O 1
ATOM 2270 N N . THR A 1 279 ? -14.632 -2.022 -13.346 1.00 86.38 279 THR A N 1
ATOM 2271 C CA . THR A 1 279 ? -14.208 -0.695 -12.858 1.00 86.38 279 THR A CA 1
ATOM 2272 C C . THR A 1 279 ? -14.542 -0.458 -11.381 1.00 86.38 279 THR A C 1
ATOM 2274 O O . THR A 1 279 ? -13.845 0.305 -10.713 1.00 86.38 279 THR A O 1
ATOM 2277 N N . THR A 1 280 ? -15.606 -1.089 -10.877 1.00 86.06 280 THR A N 1
ATOM 2278 C CA . THR A 1 280 ? -16.106 -0.960 -9.499 1.00 86.06 280 THR A CA 1
ATOM 2279 C C . THR A 1 280 ? -15.414 -1.877 -8.500 1.00 86.06 280 THR A C 1
ATOM 2281 O O . THR A 1 280 ? -15.637 -1.726 -7.299 1.00 86.06 280 THR A O 1
ATOM 2284 N N . ASP A 1 281 ? -14.614 -2.831 -8.973 1.00 93.19 281 ASP A N 1
ATOM 2285 C CA . ASP A 1 281 ? -13.959 -3.795 -8.098 1.00 93.19 281 ASP A CA 1
ATOM 2286 C C . ASP A 1 281 ? -12.867 -3.111 -7.262 1.00 93.19 281 ASP A C 1
ATOM 2288 O O . ASP A 1 281 ? -12.298 -2.091 -7.680 1.00 93.19 281 ASP A O 1
ATOM 2292 N N . PRO A 1 282 ? -12.560 -3.638 -6.060 1.00 96.06 282 PRO A N 1
ATOM 2293 C CA . PRO A 1 282 ? -11.626 -3.023 -5.121 1.00 96.06 282 PRO A CA 1
ATOM 2294 C C . PRO A 1 282 ? -10.158 -3.217 -5.530 1.00 96.06 282 PRO A C 1
ATOM 2296 O O . PRO A 1 282 ? -9.301 -3.335 -4.663 1.00 96.06 282 PRO A O 1
ATOM 2299 N N . VAL A 1 283 ? -9.855 -3.264 -6.828 1.00 98.06 283 VAL A N 1
ATOM 2300 C CA . VAL A 1 283 ? -8.498 -3.407 -7.363 1.00 98.06 283 VAL A CA 1
ATOM 2301 C C . VAL A 1 283 ? -8.238 -2.371 -8.453 1.00 98.06 283 VAL A C 1
ATOM 2303 O O . VAL A 1 283 ? -9.093 -2.078 -9.293 1.00 98.06 283 VAL A O 1
ATOM 2306 N N . ILE A 1 284 ? -7.046 -1.795 -8.412 1.00 98.81 284 ILE A N 1
ATOM 2307 C CA . ILE A 1 284 ? -6.544 -0.774 -9.330 1.00 98.81 284 ILE A CA 1
ATOM 2308 C C . ILE A 1 284 ? -5.153 -1.231 -9.759 1.00 98.81 284 ILE A C 1
ATOM 2310 O O . ILE A 1 284 ? -4.399 -1.738 -8.931 1.00 98.81 284 ILE A O 1
ATOM 2314 N N . LEU A 1 285 ? -4.804 -1.062 -11.033 1.00 98.88 285 LEU A N 1
ATOM 2315 C CA . LEU A 1 285 ? -3.457 -1.363 -11.522 1.00 98.88 285 LEU A CA 1
ATOM 2316 C C . LEU A 1 285 ? -2.673 -0.074 -11.750 1.00 98.88 285 LEU A C 1
ATOM 2318 O O . LEU A 1 285 ? -3.230 0.922 -12.213 1.00 98.88 285 LEU A O 1
ATOM 2322 N N . GLN A 1 286 ? -1.375 -0.115 -11.484 1.00 98.81 286 GLN A N 1
ATOM 2323 C CA . GLN A 1 286 ? -0.446 0.958 -11.815 1.00 98.81 286 GLN A CA 1
ATOM 2324 C C . GLN A 1 286 ? 0.871 0.407 -12.359 1.00 98.81 286 GLN A C 1
ATOM 2326 O O . GLN A 1 286 ? 1.210 -0.755 -12.147 1.00 98.81 286 GLN A O 1
ATOM 2331 N N . THR A 1 287 ? 1.611 1.230 -13.094 1.00 98.75 287 THR A N 1
ATOM 2332 C CA . THR A 1 287 ? 3.001 0.956 -13.484 1.00 98.75 287 THR A CA 1
ATOM 2333 C C . THR A 1 287 ? 3.644 2.234 -14.019 1.00 98.75 287 THR A C 1
ATOM 2335 O O . THR A 1 287 ? 2.949 3.143 -14.482 1.00 98.75 287 THR A O 1
ATOM 2338 N N . PHE A 1 288 ? 4.973 2.287 -13.970 1.00 98.50 288 PHE A N 1
ATOM 2339 C CA . PHE A 1 288 ? 5.802 3.305 -14.616 1.00 98.50 288 PHE A CA 1
ATOM 2340 C C . PHE A 1 288 ? 5.875 3.149 -16.149 1.00 98.50 288 PHE A C 1
ATOM 2342 O O . PHE A 1 288 ? 6.311 4.056 -16.852 1.00 98.50 288 PHE A O 1
ATOM 2349 N N . HIS A 1 289 ? 5.453 2.009 -16.704 1.00 98.12 289 HIS A N 1
ATOM 2350 C CA . HIS A 1 289 ? 5.458 1.776 -18.151 1.00 98.12 289 HIS A CA 1
ATOM 2351 C C . HIS A 1 289 ? 4.113 2.193 -18.760 1.00 98.12 289 HIS A C 1
ATOM 2353 O O . HIS A 1 289 ? 3.157 1.419 -18.794 1.00 98.12 289 HIS A O 1
ATOM 2359 N N . ILE A 1 290 ? 4.026 3.427 -19.253 1.00 97.62 290 ILE A N 1
ATOM 2360 C CA . ILE A 1 290 ? 2.797 4.000 -19.817 1.00 97.62 290 ILE A CA 1
ATOM 2361 C C . ILE A 1 290 ? 2.276 3.183 -21.006 1.00 97.62 290 ILE A C 1
ATOM 2363 O O . ILE A 1 290 ? 1.072 2.952 -21.142 1.00 97.62 290 ILE A O 1
ATOM 2367 N N . GLU A 1 291 ? 3.177 2.681 -21.840 1.00 96.31 291 GLU A N 1
ATOM 2368 C CA . GLU A 1 291 ? 2.868 1.818 -22.975 1.00 96.31 291 GLU A CA 1
ATOM 2369 C C . GLU A 1 291 ? 2.237 0.493 -22.512 1.00 96.31 291 GLU A C 1
ATOM 2371 O O . GLU A 1 291 ? 1.326 -0.018 -23.167 1.00 96.31 291 GLU A O 1
ATOM 2376 N N . GLU A 1 292 ? 2.629 -0.021 -21.340 1.00 98.31 292 GLU A N 1
ATOM 2377 C CA . GLU A 1 292 ? 2.013 -1.205 -20.733 1.00 98.31 292 GLU A CA 1
ATOM 2378 C C . GLU A 1 292 ? 0.585 -0.909 -20.246 1.00 98.31 292 GLU A C 1
ATOM 2380 O O . GLU A 1 292 ? -0.309 -1.735 -20.423 1.00 98.31 292 GLU A O 1
ATOM 2385 N N . LEU A 1 293 ? 0.308 0.287 -19.711 1.00 98.50 293 LEU A N 1
ATOM 2386 C CA . LEU A 1 293 ? -1.065 0.696 -19.371 1.00 98.50 293 LEU A CA 1
ATOM 2387 C C . LEU A 1 293 ? -1.954 0.759 -20.618 1.00 98.50 293 LEU A C 1
ATOM 2389 O O . LEU A 1 293 ? -3.108 0.316 -20.593 1.00 98.50 293 LEU A O 1
ATOM 2393 N N . MET A 1 294 ? -1.414 1.262 -21.733 1.00 97.75 294 MET A N 1
ATOM 2394 C CA . MET A 1 294 ? -2.116 1.233 -23.017 1.00 97.75 294 MET A CA 1
ATOM 2395 C C . MET A 1 294 ? -2.349 -0.202 -23.490 1.00 97.75 294 MET A C 1
ATOM 2397 O O . MET A 1 294 ? -3.454 -0.505 -23.943 1.00 97.75 294 MET A O 1
ATOM 2401 N N . HIS A 1 295 ? -1.356 -1.084 -23.348 1.00 98.06 295 HIS A N 1
ATOM 2402 C CA . HIS A 1 295 ? -1.475 -2.503 -23.678 1.00 98.06 295 HIS A CA 1
ATOM 2403 C C . HIS A 1 295 ? -2.574 -3.190 -22.850 1.00 98.06 295 HIS A C 1
ATOM 2405 O O . HIS A 1 295 ? -3.478 -3.814 -23.414 1.00 98.06 295 HIS A O 1
ATOM 2411 N N . ILE A 1 296 ? -2.576 -2.994 -21.528 1.00 98.56 296 ILE A N 1
ATOM 2412 C CA . ILE A 1 296 ? -3.590 -3.522 -20.605 1.00 98.56 296 ILE A CA 1
ATOM 2413 C C . ILE A 1 296 ? -4.997 -3.067 -21.009 1.00 98.56 296 ILE A C 1
ATOM 2415 O O . ILE A 1 296 ? -5.925 -3.878 -21.062 1.00 98.56 296 ILE A O 1
ATOM 2419 N N . ARG A 1 297 ? -5.171 -1.776 -21.320 1.00 97.81 297 ARG A N 1
ATOM 2420 C CA . ARG A 1 297 ? -6.485 -1.226 -21.679 1.00 97.81 297 ARG A CA 1
ATOM 2421 C C . ARG A 1 297 ? -6.940 -1.638 -23.080 1.00 97.81 297 ARG A C 1
ATOM 2423 O O . ARG A 1 297 ? -8.098 -2.005 -23.251 1.00 97.81 297 ARG A O 1
ATOM 2430 N N . ARG A 1 298 ? -6.073 -1.528 -24.091 1.00 97.50 298 ARG A N 1
ATOM 2431 C CA . ARG A 1 298 ? -6.455 -1.627 -25.513 1.00 97.50 298 ARG A CA 1
ATOM 2432 C C . ARG A 1 298 ? -6.293 -3.028 -26.088 1.00 97.50 298 ARG A C 1
ATOM 2434 O O . ARG A 1 298 ? -7.114 -3.433 -26.902 1.00 97.50 298 ARG A O 1
ATOM 2441 N N . ASN A 1 299 ? -5.251 -3.754 -25.690 1.00 97.75 299 ASN A N 1
ATOM 2442 C CA . ASN A 1 299 ? -4.940 -5.071 -26.245 1.00 97.75 299 ASN A CA 1
ATOM 2443 C C . ASN A 1 299 ? -5.457 -6.202 -25.353 1.00 97.75 299 ASN A C 1
ATOM 2445 O O . ASN A 1 299 ? -6.046 -7.145 -25.869 1.00 97.75 299 ASN A O 1
ATOM 2449 N N . LEU A 1 300 ? -5.274 -6.095 -24.031 1.00 97.88 300 LEU A N 1
ATOM 2450 C CA . LEU A 1 300 ? -5.800 -7.081 -23.076 1.00 97.88 300 LEU A CA 1
ATOM 2451 C C . LEU A 1 300 ? -7.268 -6.817 -22.700 1.00 97.88 300 LEU A C 1
ATOM 2453 O O . LEU A 1 300 ? -7.907 -7.665 -22.085 1.00 97.88 300 LEU A O 1
ATOM 2457 N N . GLY A 1 301 ? -7.818 -5.656 -23.076 1.00 97.50 301 GLY A N 1
ATOM 2458 C CA . GLY A 1 301 ? -9.236 -5.327 -22.902 1.00 97.50 301 GLY A CA 1
ATOM 2459 C C . GLY A 1 301 ? -9.677 -5.159 -21.445 1.00 97.50 301 GLY A C 1
ATOM 2460 O O . GLY A 1 301 ? -10.866 -5.297 -21.148 1.00 97.50 301 GLY A O 1
ATOM 2461 N N . SER A 1 302 ? -8.746 -4.881 -20.525 1.00 98.12 302 SER A N 1
ATOM 2462 C CA . SER A 1 302 ? -9.066 -4.744 -19.104 1.00 98.12 302 SER A CA 1
ATOM 2463 C C . SER A 1 302 ? -9.932 -3.513 -18.834 1.00 98.12 302 SER A C 1
ATOM 2465 O O . SER A 1 302 ? -9.628 -2.400 -19.276 1.00 98.12 302 SER A O 1
ATOM 2467 N N . LYS A 1 303 ? -10.993 -3.708 -18.043 1.00 95.94 303 LYS A N 1
ATOM 2468 C CA . LYS A 1 303 ? -11.861 -2.632 -17.543 1.00 95.94 303 LYS A CA 1
ATOM 2469 C C . LYS A 1 303 ? -11.417 -2.098 -16.184 1.00 95.94 303 LYS A C 1
ATOM 2471 O O . LYS A 1 303 ? -12.031 -1.160 -15.687 1.00 95.94 303 LYS A O 1
ATOM 2476 N N . LEU A 1 304 ? -10.392 -2.685 -15.569 1.00 97.12 304 LEU A N 1
ATOM 2477 C CA . LEU A 1 304 ? -9.903 -2.220 -14.278 1.00 97.12 304 LEU A CA 1
ATOM 2478 C C . LEU A 1 304 ? -9.443 -0.763 -14.364 1.00 97.12 304 LEU A C 1
ATOM 2480 O O . LEU A 1 304 ? -9.026 -0.266 -15.422 1.00 97.12 304 LEU A O 1
ATOM 2484 N N . ARG A 1 305 ? -9.532 -0.079 -13.223 1.00 98.31 305 ARG A N 1
ATOM 2485 C CA . ARG A 1 305 ? -9.000 1.274 -13.087 1.00 98.31 305 ARG A CA 1
ATOM 2486 C C . ARG A 1 305 ? -7.481 1.231 -13.205 1.00 98.31 305 ARG A C 1
ATOM 2488 O O . ARG A 1 305 ? -6.848 0.343 -12.637 1.00 98.31 305 ARG A O 1
ATOM 2495 N N . LEU A 1 306 ? -6.926 2.184 -13.947 1.00 98.62 306 LEU A N 1
ATOM 2496 C CA . LEU A 1 306 ? -5.492 2.282 -14.217 1.00 98.62 306 LEU A CA 1
ATOM 2497 C C . LEU A 1 306 ? -4.947 3.613 -13.711 1.00 98.62 306 LEU A C 1
ATOM 2499 O O . LEU A 1 306 ? -5.539 4.652 -14.010 1.00 98.62 306 LEU A O 1
ATOM 2503 N N . PHE A 1 307 ? -3.841 3.591 -12.970 1.00 98.62 307 PHE A N 1
ATOM 2504 C CA . PHE A 1 307 ? -3.111 4.778 -12.516 1.00 98.62 307 PHE A CA 1
ATOM 2505 C C . PHE A 1 307 ? -1.750 4.852 -13.227 1.00 98.62 307 PHE A C 1
ATOM 2507 O O . PHE A 1 307 ? -1.048 3.847 -13.347 1.00 98.62 307 PHE A O 1
ATOM 2514 N N . ALA A 1 308 ? -1.382 6.037 -13.719 1.00 98.62 308 ALA A N 1
ATOM 2515 C CA . ALA A 1 308 ? -0.109 6.275 -14.400 1.00 98.62 308 ALA A CA 1
ATOM 2516 C C . ALA A 1 308 ? 0.955 6.780 -13.422 1.00 98.62 308 ALA A C 1
ATOM 2518 O O . ALA A 1 308 ? 0.870 7.927 -12.977 1.00 98.62 308 ALA A O 1
ATOM 2519 N N . LEU A 1 309 ? 1.960 5.954 -13.117 1.00 98.56 309 LEU A N 1
ATOM 2520 C CA . LEU A 1 309 ? 3.113 6.392 -12.330 1.00 98.56 309 LEU A CA 1
ATOM 2521 C C . LEU A 1 309 ? 4.054 7.241 -13.190 1.00 98.56 309 LEU A C 1
ATOM 2523 O O . LEU A 1 309 ? 4.244 6.958 -14.373 1.00 98.56 309 LEU A O 1
ATOM 2527 N N . MET A 1 310 ? 4.643 8.289 -12.605 1.00 97.50 310 MET A N 1
ATOM 2528 C CA . MET A 1 310 ? 5.567 9.180 -13.321 1.00 97.50 310 MET A CA 1
ATOM 2529 C C . MET A 1 310 ? 6.786 9.544 -12.484 1.00 97.50 310 MET A C 1
ATOM 2531 O O . MET A 1 310 ? 6.673 9.888 -11.307 1.00 97.50 310 MET A O 1
ATOM 2535 N N . THR A 1 311 ? 7.951 9.522 -13.122 1.00 95.50 311 THR A N 1
ATOM 2536 C CA . THR A 1 311 ? 9.237 9.893 -12.523 1.00 95.50 311 THR A CA 1
ATOM 2537 C C . THR A 1 311 ? 10.166 10.502 -13.577 1.00 95.50 311 THR A C 1
ATOM 2539 O O . THR A 1 311 ? 9.731 10.846 -14.670 1.00 95.50 311 THR A O 1
ATOM 2542 N N . TRP A 1 312 ? 11.433 10.717 -13.252 1.00 95.12 312 TRP A N 1
ATOM 2543 C CA . TRP A 1 312 ? 12.408 11.326 -14.148 1.00 95.12 312 TRP A CA 1
ATOM 2544 C C . TRP A 1 312 ? 12.839 10.372 -15.265 1.00 95.12 312 TRP A C 1
ATOM 2546 O O . TRP A 1 312 ? 13.233 9.236 -15.010 1.00 95.12 312 TRP A O 1
ATOM 2556 N N . ASN A 1 313 ? 12.875 10.865 -16.504 1.00 93.00 313 ASN A N 1
ATOM 2557 C CA . ASN A 1 313 ? 13.425 10.123 -17.646 1.00 93.00 313 ASN A CA 1
ATOM 2558 C C . ASN A 1 313 ? 14.877 9.656 -17.369 1.00 93.00 313 ASN A C 1
ATOM 2560 O O . ASN A 1 313 ? 15.289 8.568 -17.765 1.00 93.00 313 ASN A O 1
ATOM 2564 N N . GLN A 1 314 ? 15.648 10.449 -16.618 1.00 92.50 314 GLN A N 1
ATOM 2565 C CA . GLN A 1 314 ? 17.065 10.214 -16.321 1.00 92.50 314 GLN A CA 1
ATOM 2566 C C . GLN A 1 314 ? 17.320 9.013 -15.401 1.00 92.50 314 GLN A C 1
ATOM 2568 O O . GLN A 1 314 ? 18.421 8.464 -15.431 1.00 92.50 314 GLN A O 1
ATOM 2573 N N . ILE A 1 315 ? 16.337 8.595 -14.594 1.00 88.19 315 ILE A N 1
ATOM 2574 C CA . ILE A 1 315 ? 16.500 7.430 -13.710 1.00 88.19 315 ILE A CA 1
ATOM 2575 C C . ILE A 1 315 ? 16.238 6.099 -14.430 1.00 88.19 315 ILE A C 1
ATOM 2577 O O . ILE A 1 315 ? 16.436 5.042 -13.837 1.00 88.19 315 ILE A O 1
ATOM 2581 N N . ASN A 1 316 ? 15.840 6.149 -15.711 1.00 87.31 316 ASN A N 1
ATOM 2582 C CA . ASN A 1 316 ? 15.614 4.987 -16.574 1.00 87.31 316 ASN A CA 1
ATOM 2583 C C . ASN A 1 316 ? 14.682 3.940 -15.933 1.00 87.31 316 ASN A C 1
ATOM 2585 O O . ASN A 1 316 ? 14.937 2.732 -15.969 1.00 87.31 316 ASN A O 1
ATOM 2589 N N . GLU A 1 317 ? 13.610 4.421 -15.293 1.00 90.94 317 GLU A N 1
ATOM 2590 C CA . GLU A 1 317 ? 12.626 3.555 -14.643 1.00 90.94 317 GLU A CA 1
ATOM 2591 C C . GLU A 1 317 ? 11.815 2.757 -15.675 1.00 90.94 317 GLU A C 1
ATOM 2593 O O . GLU A 1 317 ? 11.547 1.573 -15.467 1.00 90.94 317 GLU A O 1
ATOM 2598 N N . SER A 1 318 ? 11.499 3.380 -16.811 1.00 92.69 318 SER A N 1
ATOM 2599 C CA . SER A 1 318 ? 10.873 2.764 -17.981 1.00 92.69 318 SER A CA 1
ATOM 2600 C C . SER A 1 318 ? 11.330 3.478 -19.259 1.00 92.69 318 SER A C 1
ATOM 2602 O O . SER A 1 318 ? 12.052 4.474 -19.196 1.00 92.69 318 SER A O 1
ATOM 2604 N N . SER A 1 319 ? 10.899 2.971 -20.416 1.00 90.88 319 SER A N 1
ATOM 2605 C CA . SER A 1 319 ? 11.093 3.623 -21.715 1.00 90.88 319 SER A CA 1
ATOM 2606 C C . SER A 1 319 ? 10.104 4.770 -21.995 1.00 90.88 319 SER A C 1
ATOM 2608 O O . SER A 1 319 ? 10.213 5.423 -23.034 1.00 90.88 319 SER A O 1
ATOM 2610 N N . SER A 1 320 ? 9.149 5.025 -21.093 1.00 94.06 320 SER A N 1
ATOM 2611 C CA . SER A 1 320 ? 8.115 6.048 -21.260 1.00 94.06 320 SER A CA 1
ATOM 2612 C C . SER A 1 320 ? 8.692 7.463 -21.167 1.00 94.06 320 SER A C 1
ATOM 2614 O O . SER A 1 320 ? 9.525 7.745 -20.310 1.00 94.06 320 SER A O 1
ATOM 2616 N N . ASP A 1 321 ? 8.193 8.377 -22.003 1.00 95.81 321 ASP A N 1
ATOM 2617 C CA . ASP A 1 321 ? 8.573 9.794 -21.966 1.00 95.81 321 ASP A CA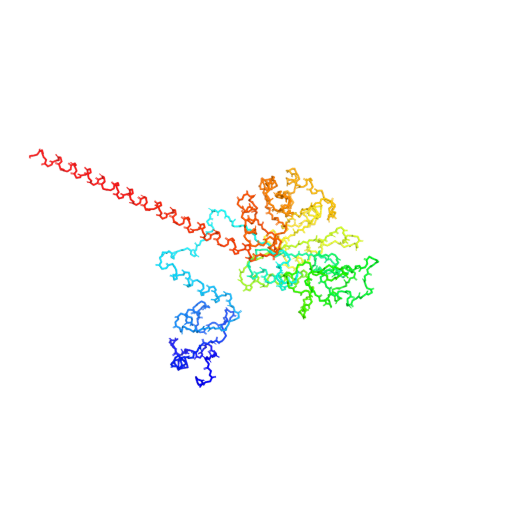 1
ATOM 2618 C C . ASP A 1 321 ? 7.721 10.577 -20.957 1.00 95.81 321 ASP A C 1
ATOM 2620 O O . ASP A 1 321 ? 6.650 11.112 -21.270 1.00 95.81 321 ASP A O 1
ATOM 2624 N N . TYR A 1 322 ? 8.201 10.667 -19.720 1.00 96.75 322 TYR A N 1
ATOM 2625 C CA . TYR A 1 322 ? 7.499 11.393 -18.667 1.00 96.75 322 TYR A CA 1
ATOM 2626 C C . TYR A 1 322 ? 7.483 12.908 -18.876 1.00 96.75 322 TYR A C 1
ATOM 2628 O O . TYR A 1 322 ? 6.633 13.581 -18.296 1.00 96.75 322 TYR A O 1
ATOM 2636 N N . ASP A 1 323 ? 8.386 13.479 -19.676 1.00 95.81 323 ASP A N 1
ATOM 2637 C CA . ASP A 1 323 ? 8.363 14.914 -19.975 1.00 95.81 323 ASP A CA 1
ATOM 2638 C C . ASP A 1 323 ? 7.161 15.230 -20.867 1.00 95.81 323 ASP A C 1
ATOM 2640 O O . ASP A 1 323 ? 6.384 16.142 -20.565 1.00 95.81 323 ASP A O 1
ATOM 2644 N N . PHE A 1 324 ? 6.934 14.404 -21.891 1.00 97.00 324 PHE A N 1
ATOM 2645 C CA . PHE A 1 324 ? 5.726 14.482 -22.706 1.00 97.00 324 PHE A CA 1
ATOM 2646 C C . PHE A 1 324 ? 4.460 14.251 -21.873 1.00 97.00 324 PHE A C 1
ATOM 2648 O O . PHE A 1 324 ? 3.543 15.074 -21.916 1.00 97.00 324 PHE A O 1
ATOM 2655 N N . TYR A 1 325 ? 4.400 13.183 -21.072 1.00 96.19 325 TYR A N 1
ATOM 2656 C CA . TYR A 1 325 ? 3.192 12.841 -20.310 1.00 96.19 325 TYR A CA 1
ATOM 2657 C C . TYR A 1 325 ? 2.865 13.795 -19.148 1.00 96.19 325 TYR A C 1
ATOM 2659 O O . TYR A 1 325 ? 1.765 13.725 -18.602 1.00 96.19 325 TYR A O 1
ATOM 2667 N N . ARG A 1 326 ? 3.766 14.729 -18.812 1.00 95.31 326 ARG A N 1
ATOM 2668 C CA . ARG A 1 326 ? 3.512 15.841 -17.873 1.00 95.31 326 ARG A CA 1
ATOM 2669 C C . ARG A 1 326 ? 3.111 17.147 -18.553 1.00 95.31 326 ARG A C 1
ATOM 2671 O O . ARG A 1 326 ? 2.814 18.119 -17.861 1.00 95.31 326 ARG A O 1
ATOM 2678 N N . SER A 1 327 ? 3.093 17.189 -19.882 1.00 97.38 327 SER A N 1
ATOM 2679 C CA . SER A 1 327 ? 2.504 18.294 -20.640 1.00 97.38 327 SER A CA 1
ATOM 2680 C C . SER A 1 327 ? 0.977 18.171 -20.694 1.00 97.38 327 SER A C 1
ATOM 2682 O O . SER A 1 327 ? 0.422 17.084 -20.528 1.00 97.38 327 SER A O 1
ATOM 2684 N N . GLU A 1 328 ? 0.278 19.271 -20.986 1.00 98.00 328 GLU A N 1
ATOM 2685 C CA . GLU A 1 328 ? -1.177 19.240 -21.183 1.00 98.00 328 GLU A CA 1
ATOM 2686 C C . GLU A 1 328 ? -1.596 18.237 -22.271 1.00 98.00 328 GLU A C 1
ATOM 2688 O O . GLU A 1 328 ? -2.574 17.504 -22.113 1.00 98.00 328 GLU A O 1
ATOM 2693 N N . GLU A 1 329 ? -0.838 18.173 -23.369 1.00 98.00 329 GLU A N 1
ATOM 2694 C CA . GLU A 1 329 ? -1.110 17.254 -24.472 1.00 98.00 329 GLU A CA 1
ATOM 2695 C C . GLU A 1 329 ? -0.966 15.791 -24.044 1.00 98.00 329 GLU A C 1
ATOM 2697 O O . GLU A 1 329 ? -1.846 14.975 -24.337 1.00 98.00 329 GLU A O 1
ATOM 2702 N N . GLY A 1 330 ? 0.104 15.468 -23.316 1.00 97.56 330 GLY A N 1
ATOM 2703 C CA . GLY A 1 330 ? 0.339 14.123 -22.802 1.00 97.56 330 GLY A CA 1
ATOM 2704 C C . GLY A 1 330 ? -0.736 13.682 -21.808 1.00 97.56 330 GLY A C 1
ATOM 2705 O O . GLY A 1 330 ? -1.265 12.575 -21.924 1.00 97.56 330 GLY A O 1
ATOM 2706 N N . ILE A 1 331 ? -1.143 14.570 -20.895 1.00 98.12 331 ILE A N 1
ATOM 2707 C CA . ILE A 1 331 ? -2.227 14.312 -19.934 1.00 98.12 331 ILE A CA 1
ATOM 2708 C C . ILE A 1 331 ? -3.561 14.082 -20.657 1.00 98.12 331 ILE A C 1
ATOM 2710 O O . ILE A 1 331 ? -4.280 13.130 -20.345 1.00 98.12 331 ILE A O 1
ATOM 2714 N N . ARG A 1 332 ? -3.881 14.896 -21.670 1.00 97.81 332 ARG A N 1
ATOM 2715 C CA . ARG A 1 332 ? -5.077 14.706 -22.506 1.00 97.81 332 ARG A CA 1
ATOM 2716 C C . ARG A 1 332 ? -5.058 13.373 -23.258 1.00 97.81 332 ARG A C 1
ATOM 2718 O O . ARG A 1 332 ? -6.107 12.774 -23.477 1.00 97.81 332 ARG A O 1
ATOM 2725 N N . ASN A 1 333 ? -3.887 12.903 -23.686 1.00 95.88 333 ASN A N 1
ATOM 2726 C CA . ASN A 1 333 ? -3.763 11.592 -24.322 1.00 95.88 333 ASN A CA 1
ATOM 2727 C C . ASN A 1 333 ? -4.060 10.471 -23.310 1.00 95.88 333 ASN A C 1
ATOM 2729 O O . ASN A 1 333 ? -4.886 9.588 -23.570 1.00 95.88 333 ASN A O 1
ATOM 2733 N N . LEU A 1 334 ? -3.456 10.574 -22.123 1.00 95.25 334 LEU A N 1
ATOM 2734 C CA . LEU A 1 334 ? -3.612 9.620 -21.029 1.00 95.25 334 LEU A CA 1
ATOM 2735 C C . LEU A 1 334 ? -5.042 9.513 -20.498 1.00 95.25 334 LEU A C 1
ATOM 2737 O O . LEU A 1 334 ? -5.440 8.415 -20.107 1.00 95.25 334 LEU A O 1
ATOM 2741 N N . SER A 1 335 ? -5.836 10.586 -20.519 1.00 94.06 335 SER A N 1
ATOM 2742 C CA . SER A 1 335 ? -7.197 10.576 -19.956 1.00 94.06 335 SER A CA 1
ATOM 2743 C C . SER A 1 335 ? -8.152 9.564 -20.598 1.00 94.06 335 SER A C 1
ATOM 2745 O O . SER A 1 335 ? -9.126 9.146 -19.979 1.00 94.06 335 SER A O 1
ATOM 2747 N N . ASN A 1 336 ? -7.844 9.082 -21.805 1.00 90.69 336 ASN A N 1
ATOM 2748 C CA . ASN A 1 336 ? -8.609 8.019 -22.468 1.00 90.69 336 ASN A CA 1
ATOM 2749 C C . ASN A 1 336 ? -8.246 6.601 -21.981 1.00 90.69 336 ASN A C 1
ATOM 2751 O O . ASN A 1 336 ? -8.905 5.624 -22.344 1.00 90.69 336 ASN A O 1
ATOM 2755 N N . VAL A 1 337 ? -7.167 6.464 -21.209 1.00 95.00 337 VAL A N 1
ATOM 2756 C CA . VAL A 1 337 ? -6.579 5.183 -20.794 1.00 95.00 337 VAL A CA 1
ATOM 2757 C C . VAL A 1 337 ? -6.646 5.024 -19.280 1.00 95.00 337 VAL A C 1
ATOM 2759 O O . VAL A 1 337 ? -7.092 3.985 -18.795 1.00 95.00 337 VAL A O 1
ATOM 2762 N N . VAL A 1 338 ? -6.248 6.051 -18.534 1.00 96.75 338 VAL A N 1
ATOM 2763 C CA . VAL A 1 338 ? -6.100 5.995 -17.074 1.00 96.75 338 VAL A CA 1
ATOM 2764 C C . VAL A 1 338 ? -7.183 6.793 -16.360 1.00 96.75 338 VAL A C 1
ATOM 2766 O O . VAL A 1 338 ? -7.904 7.573 -16.973 1.00 96.75 338 VAL A O 1
ATOM 2769 N N . GLN A 1 339 ? -7.355 6.534 -15.066 1.00 97.06 339 GLN A N 1
ATOM 2770 C CA . GLN A 1 339 ? -8.279 7.266 -14.193 1.00 97.06 339 GLN A CA 1
ATOM 2771 C C . GLN A 1 339 ? -7.531 8.230 -13.271 1.00 97.06 339 GLN A C 1
ATOM 2773 O O . GLN A 1 339 ? -8.123 9.193 -12.794 1.00 97.06 339 GLN A O 1
ATOM 2778 N N . ALA A 1 340 ? -6.235 8.001 -13.047 1.00 97.88 340 ALA A N 1
ATOM 2779 C CA . ALA A 1 340 ? -5.426 8.890 -12.234 1.00 97.88 340 ALA A CA 1
ATOM 2780 C C . ALA A 1 340 ? -3.977 8.979 -12.703 1.00 97.88 340 ALA A C 1
ATOM 2782 O O . ALA A 1 340 ? -3.446 8.060 -13.334 1.00 97.88 340 ALA A O 1
ATOM 2783 N N . LEU A 1 341 ? -3.340 10.079 -12.320 1.00 98.62 341 LEU A N 1
ATOM 2784 C CA . LEU A 1 341 ? -1.896 10.252 -12.347 1.00 98.62 341 LEU A CA 1
ATOM 2785 C C . LEU A 1 341 ? -1.350 10.025 -10.935 1.00 98.62 341 LEU A C 1
ATOM 2787 O O . LEU A 1 341 ? -1.892 10.551 -9.964 1.00 98.62 341 LEU A O 1
ATOM 2791 N N . ALA A 1 342 ? -0.251 9.293 -10.825 1.00 98.44 342 ALA A N 1
ATOM 2792 C CA . ALA A 1 342 ? 0.492 9.093 -9.590 1.00 98.44 342 ALA A CA 1
ATOM 2793 C C . ALA A 1 342 ? 1.943 9.561 -9.793 1.00 98.44 342 ALA A C 1
ATOM 2795 O O . ALA A 1 342 ? 2.839 8.744 -9.985 1.00 98.44 342 ALA A O 1
ATOM 2796 N N . PRO A 1 343 ? 2.203 10.877 -9.867 1.00 98.25 343 PRO A N 1
ATOM 2797 C CA . PRO A 1 343 ? 3.545 11.385 -10.126 1.00 98.25 343 PRO A CA 1
ATOM 2798 C C . PRO A 1 343 ? 4.407 11.404 -8.860 1.00 98.25 343 PRO A C 1
ATOM 2800 O O . PRO A 1 343 ? 3.895 11.476 -7.743 1.00 98.25 343 PRO A O 1
ATOM 2803 N N . ASN A 1 344 ? 5.728 11.455 -9.024 1.00 96.75 344 ASN A N 1
ATOM 2804 C CA . ASN A 1 344 ? 6.590 11.924 -7.944 1.00 96.75 344 ASN A CA 1
ATOM 2805 C C . ASN A 1 344 ? 6.127 13.327 -7.489 1.00 96.75 344 ASN A C 1
ATOM 2807 O O . ASN A 1 344 ? 5.782 14.173 -8.320 1.00 96.75 344 ASN A O 1
ATOM 2811 N N . HIS A 1 345 ? 6.098 13.589 -6.182 1.00 94.75 345 HIS A N 1
ATOM 2812 C CA . HIS A 1 345 ? 5.621 14.859 -5.628 1.00 94.75 345 HIS A CA 1
ATOM 2813 C C . HIS A 1 345 ? 6.403 16.086 -6.147 1.00 94.75 345 HIS A C 1
ATOM 2815 O O . HIS A 1 345 ? 5.825 17.167 -6.265 1.00 94.75 345 HIS A O 1
ATOM 2821 N N . GLU A 1 346 ? 7.665 15.922 -6.554 1.00 92.31 346 GLU A N 1
ATOM 2822 C CA . GLU A 1 346 ? 8.500 16.962 -7.180 1.00 92.31 346 GLU A CA 1
ATOM 2823 C C . GLU A 1 346 ? 8.061 17.342 -8.605 1.00 92.31 346 GLU A C 1
ATOM 2825 O O . GLU A 1 346 ? 8.498 18.346 -9.159 1.00 92.31 346 GLU A O 1
ATOM 2830 N N . PHE A 1 347 ? 7.164 16.578 -9.230 1.00 95.25 347 PHE A N 1
ATOM 2831 C CA . PHE A 1 347 ? 6.521 16.987 -10.486 1.00 95.25 347 PHE A CA 1
ATOM 2832 C C . PHE A 1 347 ? 5.280 17.843 -10.275 1.00 95.25 347 PHE A C 1
ATOM 2834 O O . PHE A 1 347 ? 4.773 18.465 -11.214 1.00 95.25 347 PHE A O 1
ATOM 2841 N N . VAL A 1 348 ? 4.789 17.875 -9.043 1.00 95.88 348 VAL A N 1
ATOM 2842 C CA . VAL A 1 348 ? 3.626 18.657 -8.653 1.00 95.88 348 VAL A CA 1
ATOM 2843 C C . VAL A 1 348 ? 4.066 19.987 -8.051 1.00 95.88 348 VAL A C 1
ATOM 2845 O O . VAL A 1 348 ? 3.458 21.015 -8.342 1.00 95.88 348 VAL A O 1
ATOM 2848 N N . VAL A 1 349 ? 5.146 19.996 -7.267 1.00 93.38 349 VAL A N 1
ATOM 2849 C CA . VAL A 1 349 ? 5.694 21.208 -6.646 1.00 93.38 349 VAL A CA 1
ATOM 2850 C C . VAL A 1 349 ? 7.195 21.335 -6.862 1.00 93.38 349 VAL A C 1
ATOM 2852 O O . VAL A 1 349 ? 7.894 20.341 -7.011 1.00 93.38 349 VAL A O 1
ATOM 2855 N N . ASN A 1 350 ? 7.689 22.570 -6.826 1.00 87.00 350 ASN A N 1
ATOM 2856 C CA . ASN A 1 350 ? 9.116 22.867 -6.873 1.00 87.00 350 ASN A CA 1
ATOM 2857 C C . ASN A 1 350 ? 9.638 23.134 -5.460 1.00 87.00 350 ASN A C 1
ATOM 2859 O O . ASN A 1 350 ? 9.041 23.931 -4.730 1.00 87.00 350 ASN A O 1
ATOM 2863 N N . TYR A 1 351 ? 10.770 22.530 -5.111 1.00 85.38 351 TYR A N 1
ATOM 2864 C CA . TYR A 1 351 ? 11.464 22.750 -3.843 1.00 85.38 351 TYR A CA 1
ATOM 2865 C C . TYR A 1 351 ? 12.718 23.607 -4.043 1.00 85.38 351 TYR A C 1
ATOM 2867 O O . TYR A 1 351 ? 13.354 23.552 -5.097 1.00 85.38 351 TYR A O 1
ATOM 2875 N N . ASP A 1 352 ? 13.090 24.388 -3.031 1.00 81.12 352 ASP A N 1
ATOM 2876 C CA . ASP A 1 352 ? 14.445 24.926 -2.917 1.00 81.12 352 ASP A CA 1
ATOM 2877 C C . ASP A 1 352 ? 15.417 23.885 -2.331 1.00 81.12 352 ASP A C 1
ATOM 2879 O O . ASP A 1 352 ? 15.032 22.777 -1.952 1.00 81.12 352 ASP A O 1
ATOM 2883 N N . SER A 1 353 ? 16.697 24.251 -2.214 1.00 80.19 353 SER A N 1
ATOM 2884 C CA . SER A 1 353 ? 17.734 23.380 -1.643 1.00 80.19 353 SER A CA 1
ATOM 2885 C C . SER A 1 353 ? 17.507 23.005 -0.173 1.00 80.19 353 SER A C 1
ATOM 2887 O O . SER A 1 353 ? 18.169 22.099 0.325 1.00 80.19 353 SER A O 1
ATOM 2889 N N . ASN A 1 354 ? 16.614 23.705 0.529 1.00 74.94 354 ASN A N 1
ATOM 2890 C CA . ASN A 1 354 ? 16.274 23.467 1.930 1.00 74.94 354 ASN A CA 1
ATOM 2891 C C . ASN A 1 354 ? 14.956 22.685 2.084 1.00 74.94 354 ASN A C 1
ATOM 2893 O O . ASN A 1 354 ? 14.501 22.483 3.210 1.00 74.94 354 ASN A O 1
ATOM 2897 N N . GLY A 1 355 ? 14.326 22.260 0.981 1.00 74.50 355 GLY A N 1
ATOM 2898 C CA . GLY A 1 355 ? 13.044 21.553 0.996 1.00 74.50 355 GLY A CA 1
ATOM 2899 C C . GLY A 1 355 ? 11.824 22.463 1.184 1.00 74.50 355 GLY A C 1
ATOM 2900 O O . GLY A 1 355 ? 10.734 21.973 1.479 1.00 74.50 355 GLY A O 1
ATOM 2901 N N . THR A 1 356 ? 11.971 23.779 1.008 1.00 81.19 356 THR A N 1
ATOM 2902 C CA . THR A 1 356 ? 10.854 24.735 1.038 1.00 81.19 356 THR A CA 1
ATOM 2903 C C . THR A 1 356 ? 10.156 24.766 -0.315 1.00 81.19 356 THR A C 1
ATOM 2905 O O . THR A 1 356 ? 10.810 24.830 -1.353 1.00 81.19 356 THR A O 1
ATOM 2908 N N . ILE A 1 357 ? 8.823 24.772 -0.324 1.00 86.94 357 ILE A N 1
ATOM 2909 C CA . ILE A 1 357 ? 8.050 24.854 -1.566 1.00 86.94 357 ILE A CA 1
ATOM 2910 C C . ILE A 1 357 ? 8.116 26.274 -2.141 1.00 86.94 357 ILE A C 1
ATOM 2912 O O . ILE A 1 357 ? 7.717 27.237 -1.488 1.00 86.94 357 ILE A O 1
ATOM 2916 N N . LEU A 1 358 ? 8.572 26.385 -3.389 1.00 87.00 358 LEU A N 1
ATOM 2917 C CA . LEU A 1 358 ? 8.667 27.637 -4.148 1.00 87.00 358 LEU A CA 1
ATOM 2918 C C . LEU A 1 358 ? 7.410 27.928 -4.982 1.00 87.00 358 LEU A C 1
ATOM 2920 O O . LEU A 1 358 ? 7.148 29.071 -5.346 1.00 87.00 358 LEU A O 1
ATOM 2924 N N . GLY A 1 359 ? 6.638 26.891 -5.303 1.00 90.69 359 GLY A N 1
ATOM 2925 C CA . GLY A 1 359 ? 5.428 26.963 -6.117 1.00 90.69 359 GLY A CA 1
ATOM 2926 C C . GLY A 1 359 ? 5.013 25.583 -6.622 1.00 90.69 359 GLY A C 1
ATOM 2927 O O . GLY A 1 359 ? 5.664 24.584 -6.315 1.00 90.69 359 GLY A O 1
ATOM 2928 N N . PHE A 1 360 ? 3.946 25.527 -7.418 1.00 95.25 360 PHE A N 1
ATOM 2929 C CA . PHE A 1 360 ? 3.410 24.285 -7.979 1.00 95.25 360 PHE A CA 1
ATOM 2930 C C . PHE A 1 360 ? 3.193 24.377 -9.490 1.00 95.25 360 PHE A C 1
ATOM 2932 O O . PHE A 1 360 ? 3.095 25.466 -10.058 1.00 95.25 360 PHE A O 1
ATOM 2939 N N . THR A 1 361 ? 3.189 23.223 -10.150 1.00 95.88 361 THR A N 1
ATOM 2940 C CA . THR A 1 361 ? 3.056 23.102 -11.604 1.00 95.88 361 THR A CA 1
ATOM 2941 C C . THR A 1 361 ? 1.583 23.109 -12.029 1.00 95.88 361 THR A C 1
ATOM 2943 O O . THR A 1 361 ? 0.673 22.999 -11.211 1.00 95.88 361 THR A O 1
ATOM 2946 N N . ASN A 1 362 ? 1.318 23.195 -13.337 1.00 97.00 362 ASN A N 1
ATOM 2947 C CA . ASN A 1 362 ? -0.046 23.074 -13.869 1.00 97.00 362 ASN A CA 1
ATOM 2948 C C . ASN A 1 362 ? -0.552 21.620 -13.944 1.00 97.00 362 ASN A C 1
ATOM 2950 O O . ASN A 1 362 ? -1.672 21.407 -14.403 1.00 97.00 362 ASN A O 1
ATOM 2954 N N . LEU A 1 363 ? 0.234 20.626 -13.505 1.00 97.69 363 LEU A N 1
ATOM 2955 C CA . LEU A 1 363 ? -0.083 19.205 -13.676 1.00 97.69 363 LEU A CA 1
ATOM 2956 C C . LEU A 1 363 ? -1.459 18.853 -13.104 1.00 97.69 363 LEU A C 1
ATOM 2958 O O . LEU A 1 363 ? -2.281 18.282 -13.817 1.00 97.69 363 LEU A O 1
ATOM 2962 N N . THR A 1 364 ? -1.744 19.250 -11.860 1.00 97.19 364 THR A N 1
ATOM 2963 C CA . THR A 1 364 ? -3.039 18.967 -11.219 1.00 97.19 364 THR A CA 1
ATOM 2964 C C . THR A 1 364 ? -4.194 19.642 -11.948 1.00 97.19 364 THR A C 1
ATOM 2966 O O . THR A 1 364 ? -5.208 19.010 -12.228 1.00 97.19 364 THR A O 1
ATOM 2969 N N . LYS A 1 365 ? -4.010 20.903 -12.358 1.00 97.19 365 LYS A N 1
ATOM 2970 C CA . LYS A 1 365 ? -5.010 21.648 -13.130 1.00 97.19 365 LYS A CA 1
ATOM 2971 C C . LYS A 1 365 ? -5.339 20.945 -14.450 1.00 97.19 365 LYS A C 1
ATOM 2973 O O . LYS A 1 365 ? -6.512 20.786 -14.778 1.00 97.19 365 LYS A O 1
ATOM 2978 N N . TRP A 1 366 ? -4.322 20.531 -15.206 1.00 98.31 366 TRP A N 1
ATOM 2979 C CA . TRP A 1 366 ? -4.513 19.820 -16.469 1.00 98.31 366 TRP A CA 1
ATOM 2980 C C . TRP A 1 366 ? -5.152 18.447 -16.258 1.00 98.31 366 TRP A C 1
ATOM 2982 O O . TRP A 1 366 ? -6.061 18.088 -16.999 1.00 98.31 366 TRP A O 1
ATOM 2992 N N . ALA A 1 367 ? -4.734 17.699 -15.235 1.00 97.38 367 ALA A N 1
ATOM 2993 C CA . ALA A 1 367 ? -5.337 16.412 -14.897 1.00 97.38 367 ALA A CA 1
ATOM 2994 C C . ALA A 1 367 ? -6.844 16.560 -14.631 1.00 97.38 367 ALA A C 1
ATOM 2996 O O . ALA A 1 367 ? -7.656 15.908 -15.291 1.00 97.38 367 ALA A O 1
ATOM 2997 N N . HIS A 1 368 ? -7.222 17.496 -13.758 1.00 96.88 368 HIS A N 1
ATOM 2998 C CA . HIS A 1 368 ? -8.619 17.776 -13.424 1.00 96.88 368 HIS A CA 1
ATOM 2999 C C . HIS A 1 368 ? -9.436 18.249 -14.627 1.00 96.88 368 HIS A C 1
ATOM 3001 O O . HIS A 1 368 ? -10.568 17.804 -14.808 1.00 96.88 368 HIS A O 1
ATOM 3007 N N . GLN A 1 369 ? -8.860 19.095 -15.489 1.00 97.00 369 GLN A N 1
ATOM 3008 C CA . GLN A 1 369 ? -9.498 19.549 -16.731 1.00 97.00 369 GLN A CA 1
ATOM 3009 C C . GLN A 1 369 ? -9.912 18.378 -17.639 1.00 97.00 369 GLN A C 1
ATOM 3011 O O . GLN A 1 369 ? -10.923 18.477 -18.335 1.00 97.00 369 GLN A O 1
ATOM 3016 N N . TYR A 1 370 ? -9.168 17.269 -17.614 1.00 96.19 370 TYR A N 1
ATOM 3017 C CA . TYR A 1 370 ? -9.459 16.061 -18.390 1.00 96.19 370 TYR A CA 1
ATOM 3018 C C . TYR A 1 370 ? -10.056 14.917 -17.551 1.00 96.19 370 TYR A C 1
ATOM 3020 O O . TYR A 1 370 ? -10.084 13.776 -18.012 1.00 96.19 370 TYR A O 1
ATOM 3028 N N . GLY A 1 371 ? -10.564 15.209 -16.348 1.00 91.94 371 GLY A N 1
ATOM 3029 C CA . GLY A 1 371 ? -11.279 14.248 -15.500 1.00 91.94 371 GLY A CA 1
ATOM 3030 C C . GLY A 1 371 ? -10.395 13.201 -14.814 1.00 91.94 371 GLY A C 1
ATOM 3031 O O . GLY A 1 371 ? -10.906 12.166 -14.389 1.00 91.94 371 GLY A O 1
ATOM 3032 N N . LEU A 1 372 ? -9.087 13.447 -14.719 1.00 95.12 372 LEU A N 1
ATOM 3033 C CA . LEU A 1 372 ? -8.133 12.596 -14.009 1.00 95.12 372 LEU A CA 1
ATOM 3034 C C . LEU A 1 372 ? -7.925 13.088 -12.581 1.00 95.12 372 LEU A C 1
ATOM 3036 O O . LEU A 1 372 ? -7.784 14.286 -12.366 1.00 95.12 372 LEU A O 1
ATOM 3040 N N . THR A 1 373 ? -7.816 12.165 -11.629 1.00 97.56 373 THR A N 1
ATOM 3041 C CA . THR A 1 373 ? -7.385 12.464 -10.252 1.00 97.56 373 THR A CA 1
ATOM 3042 C C . THR A 1 373 ? -5.861 12.388 -10.108 1.00 97.56 373 THR A C 1
ATOM 3044 O O . THR A 1 373 ? -5.197 11.730 -10.912 1.00 97.56 373 THR A O 1
ATOM 3047 N N . VAL A 1 374 ? -5.284 13.016 -9.079 1.00 98.31 374 VAL A N 1
ATOM 3048 C CA . VAL A 1 374 ? -3.828 13.072 -8.854 1.00 98.31 374 VAL A CA 1
ATOM 3049 C C . VAL A 1 374 ? -3.445 12.594 -7.450 1.00 98.31 374 VAL A C 1
ATOM 3051 O O . VAL A 1 374 ? -3.896 13.157 -6.453 1.00 98.31 374 VAL A O 1
ATOM 3054 N N . TYR A 1 375 ? -2.568 11.586 -7.388 1.00 98.44 375 TYR A N 1
ATOM 3055 C CA . TYR A 1 375 ? -2.090 10.930 -6.163 1.00 98.44 375 TYR A CA 1
ATOM 3056 C C . TYR A 1 375 ? -0.553 10.927 -6.096 1.00 98.44 375 TYR A C 1
ATOM 3058 O O . TYR A 1 375 ? 0.072 9.925 -6.445 1.00 98.44 375 TYR A O 1
ATOM 3066 N N . PRO A 1 376 ? 0.100 12.034 -5.703 1.00 98.44 376 PRO A N 1
ATOM 3067 C CA . PRO A 1 376 ? 1.554 12.085 -5.680 1.00 98.44 376 PRO A CA 1
ATOM 3068 C C . PRO A 1 376 ? 2.176 11.139 -4.645 1.00 98.44 376 PRO A C 1
ATOM 3070 O O . PRO A 1 376 ? 1.631 10.938 -3.554 1.00 98.44 376 PRO A O 1
ATOM 3073 N N . PHE A 1 377 ? 3.357 10.613 -4.976 1.00 97.50 377 PHE A N 1
ATOM 3074 C CA . PHE A 1 377 ? 4.178 9.771 -4.102 1.00 97.50 377 PHE A CA 1
ATOM 3075 C C . PHE A 1 377 ? 5.577 10.379 -3.873 1.00 97.50 377 PHE A C 1
ATOM 3077 O O . PHE A 1 377 ? 6.052 11.175 -4.675 1.00 97.50 377 PHE A O 1
ATOM 3084 N N . THR A 1 378 ? 6.312 10.046 -2.811 1.00 96.38 378 THR A N 1
ATOM 3085 C CA . THR A 1 378 ? 5.862 9.340 -1.604 1.00 96.38 378 THR A CA 1
ATOM 3086 C C . THR A 1 378 ? 6.001 10.275 -0.412 1.00 96.38 378 THR A C 1
ATOM 3088 O O . THR A 1 378 ? 7.093 10.755 -0.116 1.00 96.38 378 THR A O 1
ATOM 3091 N N . PHE A 1 379 ? 4.913 10.490 0.316 1.00 95.88 379 PHE A N 1
ATOM 3092 C CA . PHE A 1 379 ? 4.909 11.318 1.516 1.00 95.88 379 PHE A CA 1
ATOM 3093 C C . PHE A 1 379 ? 5.437 10.499 2.689 1.00 95.88 379 PHE A C 1
ATOM 3095 O O . PHE A 1 379 ? 4.819 9.506 3.082 1.00 95.88 379 PHE A O 1
ATOM 3102 N N . ARG A 1 380 ? 6.575 10.900 3.261 1.00 94.06 380 ARG A N 1
ATOM 3103 C CA . ARG A 1 380 ? 7.184 10.196 4.393 1.00 94.06 380 ARG A CA 1
ATOM 3104 C C . ARG A 1 380 ? 7.474 11.149 5.546 1.00 94.06 380 ARG A C 1
ATOM 3106 O O . ARG A 1 380 ? 8.202 12.123 5.375 1.00 94.06 380 ARG A O 1
ATOM 3113 N N . GLN A 1 381 ? 6.905 10.862 6.714 1.00 92.94 381 GLN A N 1
ATOM 3114 C CA . GLN A 1 381 ? 7.076 11.697 7.901 1.00 92.94 381 GLN A CA 1
ATOM 3115 C C . GLN A 1 381 ? 8.529 11.691 8.401 1.00 92.94 381 GLN A C 1
ATOM 3117 O O . GLN A 1 381 ? 9.021 12.711 8.870 1.00 92.94 381 GLN A O 1
ATOM 3122 N N . ASP A 1 382 ? 9.231 10.566 8.265 1.00 89.94 382 ASP A N 1
ATOM 3123 C CA . ASP A 1 382 ? 10.642 10.413 8.638 1.00 89.94 382 ASP A CA 1
ATOM 3124 C C . ASP A 1 382 ? 11.598 11.284 7.799 1.00 89.94 382 ASP A C 1
ATOM 3126 O O . ASP A 1 382 ? 12.676 11.628 8.279 1.00 89.94 382 ASP A O 1
ATOM 3130 N N . LEU A 1 383 ? 11.189 11.708 6.597 1.00 85.94 383 LEU A N 1
ATOM 3131 C CA . LEU A 1 383 ? 11.920 12.680 5.772 1.00 85.94 383 LEU A CA 1
ATOM 3132 C C . LEU A 1 383 ? 11.475 14.137 5.999 1.00 85.94 383 LEU A C 1
ATOM 3134 O O . LEU A 1 383 ? 12.179 15.061 5.600 1.00 85.94 383 LEU A O 1
ATOM 3138 N N . PHE A 1 384 ? 10.334 14.353 6.661 1.00 79.81 384 PHE A N 1
ATOM 3139 C CA . PHE A 1 384 ? 9.755 15.676 6.922 1.00 79.81 384 PHE A CA 1
ATOM 3140 C C . PHE A 1 384 ? 9.156 15.757 8.341 1.00 79.81 384 PHE A C 1
ATOM 3142 O O . PHE A 1 384 ? 7.949 15.913 8.479 1.00 79.81 384 PHE A O 1
ATOM 3149 N N . PRO A 1 385 ? 9.939 15.653 9.427 1.00 66.62 385 PRO A N 1
ATOM 3150 C CA . PRO A 1 385 ? 9.392 15.439 10.769 1.00 66.62 385 PRO A CA 1
ATOM 3151 C C . PRO A 1 385 ? 8.538 16.605 11.311 1.00 66.62 385 PRO A C 1
ATOM 3153 O O . PRO A 1 385 ? 8.799 17.786 11.061 1.00 66.62 385 PRO A O 1
ATOM 3156 N N . GLY A 1 386 ? 7.535 16.262 12.129 1.00 65.06 386 GLY A N 1
ATOM 3157 C CA . GLY A 1 386 ? 6.711 17.205 12.898 1.00 65.06 386 GLY A CA 1
ATOM 3158 C C . GLY A 1 386 ? 5.797 18.097 12.050 1.00 65.06 386 GLY A C 1
ATOM 3159 O O . GLY A 1 386 ? 5.237 17.665 11.044 1.00 65.06 386 GLY A O 1
ATOM 3160 N N . ASN A 1 387 ? 5.664 19.369 12.447 1.00 66.81 387 ASN A N 1
ATOM 3161 C CA . ASN A 1 387 ? 4.777 20.352 11.802 1.00 66.81 387 ASN A CA 1
ATOM 3162 C C . ASN A 1 387 ? 5.101 20.610 10.319 1.00 66.81 387 ASN A C 1
ATOM 3164 O O . ASN A 1 387 ? 4.287 21.196 9.609 1.00 66.81 387 ASN A O 1
ATOM 3168 N N . ASN A 1 388 ? 6.282 20.210 9.841 1.00 80.69 388 ASN A N 1
ATOM 3169 C CA . ASN A 1 388 ? 6.639 20.341 8.431 1.00 80.69 388 ASN A CA 1
ATOM 3170 C C . ASN A 1 388 ? 5.873 19.339 7.559 1.00 80.69 388 ASN A C 1
ATOM 3172 O O . ASN A 1 388 ? 5.480 19.699 6.451 1.00 80.69 388 ASN A O 1
ATOM 3176 N N . PHE A 1 389 ? 5.582 18.137 8.072 1.00 89.06 389 PHE A N 1
ATOM 3177 C CA . PHE A 1 389 ? 4.783 17.152 7.342 1.00 89.06 389 PHE A CA 1
ATOM 3178 C C . PHE A 1 389 ? 3.342 17.621 7.152 1.00 89.06 389 PHE A C 1
ATOM 3180 O O . PHE A 1 389 ? 2.821 17.595 6.043 1.00 89.06 389 PHE A O 1
ATOM 3187 N N . GLU A 1 390 ? 2.706 18.109 8.219 1.00 89.62 390 GLU A N 1
ATOM 3188 C CA . GLU A 1 390 ? 1.323 18.594 8.154 1.00 89.62 390 GLU A CA 1
ATOM 3189 C C . GLU A 1 390 ? 1.198 19.809 7.238 1.00 89.62 390 GLU A C 1
ATOM 3191 O O . GLU A 1 390 ? 0.279 19.870 6.430 1.00 89.62 390 GLU A O 1
ATOM 3196 N N . LYS A 1 391 ? 2.161 20.740 7.276 1.00 88.62 391 LYS A N 1
ATOM 3197 C CA . LYS A 1 391 ? 2.206 21.869 6.333 1.00 88.62 391 LYS A CA 1
ATOM 3198 C C . LYS A 1 391 ? 2.338 21.409 4.884 1.00 88.62 391 LYS A C 1
ATOM 3200 O O . LYS A 1 391 ? 1.704 21.992 4.008 1.00 88.62 391 LYS A O 1
ATOM 3205 N N . LEU A 1 392 ? 3.149 20.381 4.631 1.00 90.69 392 LEU A N 1
ATOM 3206 C CA . LEU A 1 392 ? 3.297 19.784 3.307 1.00 90.69 392 LEU A CA 1
ATOM 3207 C C . LEU A 1 392 ? 1.961 19.186 2.833 1.00 90.69 392 LEU A C 1
ATOM 3209 O O . LEU A 1 392 ? 1.509 19.506 1.735 1.00 90.69 392 LEU A O 1
ATOM 3213 N N . ILE A 1 393 ? 1.295 18.392 3.675 1.00 92.56 393 ILE A N 1
ATOM 3214 C CA . ILE A 1 393 ? -0.026 17.810 3.386 1.00 92.56 393 ILE A CA 1
ATOM 3215 C C . ILE A 1 393 ? -1.060 18.916 3.130 1.00 92.56 393 ILE A C 1
ATOM 3217 O O . ILE A 1 393 ? -1.744 18.890 2.108 1.00 92.56 393 ILE A O 1
ATOM 3221 N N . ALA A 1 394 ? -1.127 19.919 4.010 1.00 91.75 394 ALA A N 1
ATOM 3222 C CA . ALA A 1 394 ? -2.031 21.061 3.903 1.00 91.75 394 ALA A CA 1
ATOM 3223 C C . ALA A 1 394 ? -1.836 21.821 2.586 1.00 91.75 394 ALA A C 1
ATOM 3225 O O . ALA A 1 394 ? -2.806 22.169 1.916 1.00 91.75 394 ALA A O 1
ATOM 3226 N N . TYR A 1 395 ? -0.582 22.056 2.188 1.00 92.75 395 TYR A N 1
ATOM 3227 C CA . TYR A 1 395 ? -0.266 22.742 0.939 1.00 92.75 395 TYR A CA 1
ATOM 3228 C C . TYR A 1 395 ? -0.728 21.933 -0.277 1.00 92.75 395 TYR A C 1
ATOM 3230 O O . TYR A 1 395 ? -1.390 22.468 -1.167 1.00 92.75 395 TYR A O 1
ATOM 3238 N N . PHE A 1 396 ? -0.428 20.633 -0.306 1.00 95.19 396 PHE A N 1
ATOM 3239 C CA . PHE A 1 396 ? -0.847 19.761 -1.401 1.00 95.19 396 PHE A CA 1
ATOM 3240 C C . PHE A 1 396 ? -2.373 19.631 -1.493 1.00 95.19 396 PHE A C 1
ATOM 3242 O O . PHE A 1 396 ? -2.933 19.662 -2.589 1.00 95.19 396 PHE A O 1
ATOM 3249 N N . TRP A 1 397 ? -3.067 19.539 -0.360 1.00 93.25 397 TRP A N 1
ATOM 3250 C CA . TRP A 1 397 ? -4.522 19.438 -0.354 1.00 93.25 397 TRP A CA 1
ATOM 3251 C C . TRP A 1 397 ? -5.198 20.774 -0.681 1.00 93.25 397 TRP A C 1
ATOM 3253 O O . TRP A 1 397 ? -5.971 20.853 -1.632 1.00 93.25 397 TRP A O 1
ATOM 3263 N N . HIS A 1 398 ? -4.923 21.843 0.066 1.00 91.56 398 HIS A N 1
ATOM 3264 C CA . HIS A 1 398 ? -5.699 23.081 -0.044 1.00 91.56 398 HIS A CA 1
ATOM 3265 C C . HIS A 1 398 ? -5.240 23.998 -1.176 1.00 91.56 398 HIS A C 1
ATOM 3267 O O . HIS A 1 398 ? -6.079 24.672 -1.775 1.00 91.56 398 HIS A O 1
ATOM 3273 N N . THR A 1 399 ? -3.940 24.025 -1.479 1.00 93.25 399 THR A N 1
ATOM 3274 C CA . THR A 1 399 ? -3.377 24.927 -2.496 1.00 93.25 399 THR A CA 1
ATOM 3275 C C . THR A 1 399 ? -3.270 24.234 -3.845 1.00 93.25 399 THR A C 1
ATOM 3277 O O . THR A 1 399 ? -3.771 24.740 -4.844 1.00 93.25 399 THR A O 1
ATOM 3280 N N . VAL A 1 400 ? -2.628 23.066 -3.873 1.00 95.62 400 VAL A N 1
ATOM 3281 C CA . VAL A 1 400 ? -2.377 22.321 -5.116 1.00 95.62 400 VAL A CA 1
ATOM 3282 C C . VAL A 1 400 ? -3.613 21.544 -5.572 1.00 95.62 400 VAL A C 1
ATOM 3284 O O . VAL A 1 400 ? -3.746 21.276 -6.764 1.00 95.62 400 VAL A O 1
ATOM 3287 N N . LYS A 1 401 ? -4.529 21.229 -4.644 1.00 94.69 401 LYS A N 1
ATOM 3288 C CA . LYS A 1 401 ? -5.774 20.489 -4.886 1.00 94.69 401 LYS A CA 1
ATOM 3289 C C . LYS A 1 401 ? -5.540 19.052 -5.366 1.00 94.69 401 LYS A C 1
ATOM 3291 O O . LYS A 1 401 ? -6.206 18.601 -6.284 1.00 94.69 401 LYS A O 1
ATOM 3296 N N . VAL A 1 402 ? -4.605 18.313 -4.765 1.00 96.81 402 VAL A N 1
ATOM 3297 C CA . VAL A 1 402 ? -4.472 16.871 -5.065 1.00 96.81 402 VAL A CA 1
ATOM 3298 C C . VAL A 1 402 ? -5.635 16.059 -4.488 1.00 96.81 402 VAL A C 1
ATOM 3300 O O . VAL A 1 402 ? -6.233 16.443 -3.483 1.00 96.81 402 VAL A O 1
ATOM 3303 N N . ASP A 1 403 ? -5.933 14.917 -5.107 1.00 97.25 403 ASP A N 1
ATOM 3304 C CA . ASP A 1 403 ? -7.075 14.061 -4.752 1.00 97.25 403 ASP A CA 1
ATOM 3305 C C . ASP A 1 403 ? -6.731 13.016 -3.684 1.00 97.25 403 ASP A C 1
ATOM 3307 O O . ASP A 1 403 ? -7.610 12.345 -3.136 1.00 97.25 403 ASP A O 1
ATOM 3311 N N . GLY A 1 404 ? -5.446 12.854 -3.378 1.00 96.88 404 GLY A N 1
ATOM 3312 C CA . GLY A 1 404 ? -4.978 11.962 -2.332 1.00 96.88 404 GLY A CA 1
ATOM 3313 C C . GLY A 1 404 ? -3.466 11.902 -2.210 1.00 96.88 404 GLY A C 1
ATOM 3314 O O . GLY A 1 404 ? -2.741 12.613 -2.900 1.00 96.88 404 GLY A O 1
ATOM 3315 N N . PHE A 1 405 ? -2.999 11.031 -1.325 1.00 98.19 405 PHE A N 1
ATOM 3316 C CA . PHE A 1 405 ? -1.593 10.902 -0.961 1.00 98.19 405 PHE A CA 1
ATOM 3317 C C . PHE A 1 405 ? -1.164 9.442 -0.988 1.00 98.19 405 PHE A C 1
ATOM 3319 O O . PHE A 1 405 ? -1.813 8.605 -0.364 1.00 98.19 405 PHE A O 1
ATOM 3326 N N . ILE A 1 406 ? -0.042 9.150 -1.645 1.00 98.69 406 ILE A N 1
ATOM 3327 C CA . ILE A 1 406 ? 0.674 7.881 -1.482 1.00 98.69 406 ILE A CA 1
ATOM 3328 C C . ILE A 1 406 ? 1.730 8.088 -0.396 1.00 98.69 406 ILE A C 1
ATOM 3330 O O . ILE A 1 406 ? 2.634 8.915 -0.545 1.00 98.69 406 ILE A O 1
ATOM 3334 N N . THR A 1 407 ? 1.599 7.381 0.727 1.00 98.31 407 THR A N 1
ATOM 3335 C CA . THR A 1 407 ? 2.386 7.643 1.940 1.00 98.31 407 THR A CA 1
ATOM 3336 C C . THR A 1 407 ? 2.799 6.375 2.669 1.00 98.31 407 THR A C 1
ATOM 3338 O O . THR A 1 407 ? 2.028 5.426 2.757 1.00 98.31 407 THR A O 1
ATOM 3341 N N . ASP A 1 408 ? 3.984 6.396 3.281 1.00 97.81 408 ASP A N 1
ATOM 3342 C CA . ASP A 1 408 ? 4.400 5.321 4.190 1.00 97.81 408 ASP A CA 1
ATOM 3343 C C . ASP A 1 408 ? 3.716 5.445 5.576 1.00 97.81 408 ASP A C 1
ATOM 3345 O O . ASP A 1 408 ? 3.752 4.513 6.378 1.00 97.81 408 ASP A O 1
ATOM 3349 N N . HIS A 1 409 ? 3.095 6.589 5.890 1.00 96.75 409 HIS A N 1
ATOM 3350 C CA . HIS A 1 409 ? 2.543 6.908 7.216 1.00 96.75 409 HIS A CA 1
ATOM 3351 C C . HIS A 1 409 ? 1.040 7.248 7.127 1.00 96.75 409 HIS A C 1
ATOM 3353 O O . HIS A 1 409 ? 0.647 8.390 7.390 1.00 96.75 409 HIS A O 1
ATOM 3359 N N . PRO A 1 410 ? 0.178 6.291 6.721 1.00 95.94 410 PRO A N 1
ATOM 3360 C CA . PRO A 1 410 ? -1.235 6.564 6.453 1.00 95.94 410 PRO A CA 1
ATOM 3361 C C . PRO A 1 410 ? -1.993 7.101 7.673 1.00 95.94 410 PRO A C 1
ATOM 3363 O O . PRO A 1 410 ? -2.788 8.026 7.527 1.00 95.94 410 PRO A O 1
ATOM 3366 N N . ASN A 1 411 ? -1.714 6.587 8.874 1.00 92.19 411 ASN A N 1
ATOM 3367 C CA . ASN A 1 411 ? -2.302 7.065 10.130 1.00 92.19 411 ASN A CA 1
ATOM 3368 C C . ASN A 1 411 ? -2.054 8.558 10.361 1.00 92.19 411 ASN A C 1
ATOM 3370 O O . ASN A 1 411 ? -2.985 9.278 10.691 1.00 92.19 411 ASN A O 1
ATOM 3374 N N . VAL A 1 412 ? -0.834 9.043 10.122 1.00 92.06 412 VAL A N 1
ATOM 3375 C CA . VAL A 1 412 ? -0.468 10.445 10.373 1.00 92.06 412 VAL A CA 1
ATOM 3376 C C . VAL A 1 412 ? -1.267 11.383 9.473 1.00 92.06 412 VAL A C 1
ATOM 3378 O O . VAL A 1 412 ? -1.779 12.406 9.929 1.00 92.06 412 VAL A O 1
ATOM 3381 N N . ILE A 1 413 ? -1.413 11.023 8.192 1.00 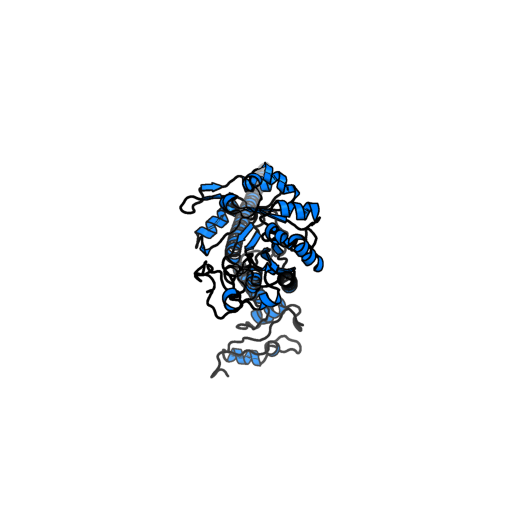93.81 413 ILE A N 1
ATOM 3382 C CA . ILE A 1 413 ? -2.237 11.803 7.263 1.00 93.81 413 ILE A CA 1
ATOM 3383 C C . ILE A 1 413 ? -3.706 11.738 7.690 1.00 93.81 413 ILE A C 1
ATOM 3385 O O . ILE A 1 413 ? -4.359 12.773 7.757 1.00 93.81 413 ILE A O 1
ATOM 3389 N N . LEU A 1 414 ? -4.230 10.557 8.021 1.00 91.31 414 LEU A N 1
ATOM 3390 C CA . LEU A 1 414 ? -5.629 10.395 8.429 1.00 91.31 414 LEU A CA 1
ATOM 3391 C C . LEU A 1 414 ? -5.964 11.168 9.711 1.00 91.31 414 LEU A C 1
ATOM 3393 O O . LEU A 1 414 ? -6.986 11.850 9.746 1.00 91.31 414 LEU A O 1
ATOM 3397 N N . GLU A 1 415 ? -5.090 11.139 10.718 1.00 88.25 415 GLU A N 1
ATOM 3398 C CA . GLU A 1 415 ? -5.219 11.919 11.954 1.00 88.25 415 GLU A CA 1
ATOM 3399 C C . GLU A 1 415 ? -5.234 13.429 11.674 1.00 88.25 415 GLU A C 1
ATOM 3401 O O . GLU A 1 415 ? -6.013 14.174 12.273 1.00 88.25 415 GLU A O 1
ATOM 3406 N N . TYR A 1 416 ? -4.396 13.903 10.746 1.00 89.56 416 TYR A N 1
ATOM 3407 C CA . TYR A 1 416 ? -4.431 15.293 10.288 1.00 89.56 416 TYR A CA 1
ATOM 3408 C C . TYR A 1 416 ? -5.763 15.630 9.597 1.00 89.56 416 TYR A C 1
ATOM 3410 O O . TYR A 1 416 ? -6.445 16.571 10.006 1.00 89.56 416 TYR A O 1
ATOM 3418 N N . LEU A 1 417 ? -6.188 14.828 8.614 1.00 87.25 417 LEU A N 1
ATOM 3419 C CA . LEU A 1 417 ? -7.440 15.053 7.882 1.00 87.25 417 LEU A CA 1
ATOM 3420 C C . LEU A 1 417 ? -8.659 15.035 8.817 1.00 87.25 417 LEU A C 1
ATOM 3422 O O . LEU A 1 417 ? -9.563 15.858 8.672 1.00 87.25 417 LEU A O 1
ATOM 3426 N N . GLN A 1 418 ? -8.690 14.122 9.790 1.00 83.94 418 GLN A N 1
ATOM 3427 C CA . GLN A 1 418 ? -9.770 14.027 10.771 1.00 83.94 418 GLN A CA 1
ATOM 3428 C C . GLN A 1 418 ? -9.857 15.284 11.644 1.00 83.94 418 GLN A C 1
ATOM 3430 O O . GLN A 1 418 ? -10.958 15.806 11.855 1.00 83.94 418 GLN A O 1
ATOM 3435 N N . ARG A 1 419 ? -8.718 15.816 12.108 1.00 84.62 419 ARG A N 1
ATOM 3436 C CA . ARG A 1 419 ? -8.679 17.078 12.864 1.00 84.62 419 ARG A CA 1
ATOM 3437 C C . ARG A 1 419 ? -9.182 18.257 12.032 1.00 84.62 419 ARG A C 1
ATOM 3439 O O . ARG A 1 419 ? -10.047 18.993 12.505 1.00 84.62 419 ARG A O 1
ATOM 3446 N N . GLU A 1 420 ? -8.708 18.403 10.797 1.00 81.94 420 GLU A N 1
ATOM 3447 C CA . GLU A 1 420 ? -9.111 19.499 9.902 1.00 81.94 420 GLU A CA 1
ATOM 3448 C C . GLU A 1 420 ? -10.616 19.483 9.601 1.00 81.94 420 GLU A C 1
ATOM 3450 O O . GLU A 1 420 ? -11.299 20.504 9.720 1.00 81.94 420 GLU A O 1
ATOM 3455 N N . MET A 1 421 ? -11.176 18.311 9.286 1.00 75.44 421 MET A N 1
ATOM 3456 C CA . MET A 1 421 ? -12.617 18.173 9.043 1.00 75.44 421 MET A CA 1
ATOM 3457 C C . MET A 1 421 ? -13.447 18.494 10.293 1.00 75.44 421 MET A C 1
ATOM 3459 O O . MET A 1 421 ? -14.495 19.135 10.193 1.00 75.44 421 MET A O 1
ATOM 3463 N N . THR A 1 422 ? -12.977 18.094 11.477 1.00 72.62 422 THR A N 1
ATOM 3464 C CA . THR A 1 422 ? -13.657 18.388 12.749 1.00 72.62 422 THR A CA 1
ATOM 3465 C C . THR A 1 422 ? -13.693 19.895 13.020 1.00 72.62 422 THR A C 1
ATOM 3467 O O . THR A 1 422 ? -14.749 20.444 13.346 1.00 72.62 422 THR A O 1
ATOM 3470 N N . LEU A 1 423 ? -12.571 20.593 12.814 1.00 68.31 423 LEU A N 1
ATOM 3471 C CA . LEU A 1 423 ? -12.474 22.051 12.962 1.00 68.31 423 LEU A CA 1
ATOM 3472 C C . LEU A 1 423 ? -13.361 22.799 11.954 1.00 68.31 423 LEU A C 1
ATOM 3474 O O . LEU A 1 423 ? -14.047 23.761 12.319 1.00 68.31 423 LEU A O 1
ATOM 3478 N N . SER A 1 424 ? -13.398 22.338 10.701 1.00 63.72 424 SER A N 1
ATOM 3479 C CA . SER A 1 424 ? -14.280 22.874 9.657 1.00 63.72 424 SER A CA 1
ATOM 3480 C C . SER A 1 424 ? -15.762 22.752 10.035 1.00 63.72 424 SER A C 1
ATOM 3482 O O . SER A 1 424 ? -16.515 23.731 9.968 1.00 63.72 424 SER A O 1
ATOM 3484 N N . ASN A 1 425 ? -16.178 21.578 10.518 1.00 60.09 425 ASN A N 1
ATOM 3485 C CA . ASN A 1 425 ? -17.558 21.326 10.935 1.00 60.09 425 ASN A CA 1
ATOM 3486 C C . ASN A 1 425 ? -17.969 22.199 12.128 1.00 60.09 425 ASN A C 1
ATOM 3488 O O . ASN A 1 425 ? -19.058 22.781 12.116 1.00 60.09 425 ASN A O 1
ATOM 3492 N N . LEU A 1 426 ? -17.087 22.364 13.120 1.00 55.25 426 LEU A N 1
ATOM 3493 C CA . LEU A 1 426 ? -17.306 23.268 14.256 1.00 55.25 426 LEU A CA 1
ATOM 3494 C C . LEU A 1 426 ? -17.453 24.727 13.801 1.00 55.25 426 LEU A C 1
ATOM 3496 O O . LEU A 1 426 ? -18.357 25.435 14.250 1.00 55.25 426 LEU A O 1
ATOM 3500 N N . THR A 1 427 ? -16.611 25.169 12.864 1.00 53.09 427 THR A N 1
ATOM 3501 C CA . THR A 1 427 ? -16.656 26.535 12.319 1.00 53.09 427 THR A CA 1
ATOM 3502 C C . THR A 1 427 ? -17.946 26.784 11.536 1.00 53.09 427 THR A C 1
ATOM 3504 O O . THR A 1 427 ? -18.613 27.802 11.738 1.00 53.09 427 THR A O 1
ATOM 3507 N N . THR A 1 428 ? -18.350 25.828 10.699 1.00 54.31 428 THR A N 1
ATOM 3508 C CA . THR A 1 428 ? -19.593 25.887 9.916 1.00 54.31 428 THR A CA 1
ATOM 3509 C C . THR A 1 428 ? -20.824 25.877 10.824 1.00 54.31 428 THR A C 1
ATOM 3511 O O . THR A 1 428 ? -21.756 26.661 10.624 1.00 54.31 428 THR A O 1
ATOM 3514 N N . MET A 1 429 ? -20.830 25.055 11.880 1.00 50.34 429 MET A N 1
ATOM 3515 C CA . MET A 1 429 ? -21.877 25.099 12.905 1.00 50.34 429 MET A CA 1
ATOM 3516 C C . MET A 1 429 ? -21.948 26.467 13.586 1.00 50.34 429 MET A C 1
ATOM 3518 O O . MET A 1 429 ? -23.042 27.019 13.716 1.00 50.34 429 MET A O 1
ATOM 3522 N N . HIS A 1 430 ? -20.809 27.041 13.984 1.00 46.22 430 HIS A N 1
ATOM 3523 C CA . HIS A 1 430 ? -20.764 28.356 14.623 1.00 46.22 430 HIS A CA 1
ATOM 3524 C C . HIS A 1 430 ? -21.293 29.467 13.697 1.00 46.22 430 HIS A C 1
ATOM 3526 O O . HIS A 1 430 ? -22.088 30.302 14.130 1.00 46.22 430 HIS A O 1
ATOM 3532 N N . GLN A 1 431 ? -20.931 29.450 12.409 1.00 46.06 431 GLN A N 1
ATOM 3533 C CA . GLN A 1 431 ? -21.442 30.392 11.402 1.00 46.06 431 GLN A CA 1
ATOM 3534 C C . GLN A 1 431 ? -22.948 30.230 11.136 1.00 46.06 431 GLN A C 1
ATOM 3536 O O . GLN A 1 431 ? -23.674 31.215 10.980 1.00 46.06 431 GLN A O 1
ATOM 3541 N N . ASN A 1 432 ? -23.459 28.999 11.131 1.00 46.31 432 ASN A N 1
ATOM 3542 C CA . ASN A 1 432 ? -24.892 28.745 10.975 1.00 46.31 432 ASN A CA 1
ATOM 3543 C C . ASN A 1 432 ? -25.691 29.157 12.222 1.00 46.31 432 ASN A C 1
ATOM 3545 O O . ASN A 1 432 ? -26.808 29.670 12.110 1.00 46.31 432 ASN A O 1
ATOM 3549 N N . LEU A 1 433 ? -25.119 28.980 13.416 1.00 46.22 433 LEU A N 1
ATOM 3550 C CA . LEU A 1 433 ? -25.698 29.429 14.684 1.00 46.22 433 LEU A CA 1
ATOM 3551 C C . LEU A 1 433 ? -25.761 30.956 14.771 1.00 46.22 433 LEU A C 1
ATOM 3553 O O . LEU A 1 433 ? -26.808 31.492 15.139 1.00 46.22 433 LEU A O 1
ATOM 3557 N N . SER A 1 434 ? -24.690 31.655 14.388 1.00 50.34 434 SER A N 1
ATOM 3558 C CA . SER A 1 434 ? -24.667 33.121 14.361 1.00 50.34 434 SER A CA 1
ATOM 3559 C C . SER A 1 434 ? -25.658 33.680 13.335 1.00 50.34 434 SER A C 1
ATOM 3561 O O . SER A 1 434 ? -26.433 34.577 13.660 1.00 50.34 434 SER A O 1
ATOM 3563 N N . SER A 1 435 ? -25.741 33.082 12.144 1.00 49.19 435 SER A N 1
ATOM 3564 C CA . SER A 1 435 ? -26.698 33.476 11.097 1.00 49.19 435 SER A CA 1
ATOM 3565 C C . SER A 1 435 ? -28.158 33.282 11.525 1.00 49.19 435 SER A C 1
ATOM 3567 O O . SER A 1 435 ? -29.007 34.142 11.279 1.00 49.19 435 SER A O 1
ATOM 3569 N N . ARG A 1 436 ? -28.465 32.188 12.235 1.00 49.41 436 ARG A N 1
ATOM 3570 C CA . ARG A 1 436 ? -29.800 31.946 12.811 1.00 49.41 436 ARG A CA 1
ATOM 3571 C C . ARG A 1 436 ? -30.134 32.898 13.959 1.00 49.41 436 ARG A C 1
ATOM 3573 O O . ARG A 1 436 ? -31.296 33.292 14.079 1.00 49.41 436 ARG A O 1
ATOM 3580 N N . LEU A 1 437 ? -29.156 33.290 14.781 1.00 48.31 437 LEU A N 1
ATOM 3581 C CA . LEU A 1 437 ? -29.350 34.310 15.818 1.00 48.31 437 LEU A CA 1
ATOM 3582 C C . LEU A 1 437 ? -29.668 35.676 15.199 1.00 48.31 437 LEU A C 1
ATOM 3584 O O . LEU A 1 437 ? -30.607 36.336 15.639 1.00 48.31 437 LEU A O 1
ATOM 3588 N N . VAL A 1 438 ? -28.941 36.065 14.147 1.00 49.28 438 VAL A N 1
ATOM 3589 C CA . VAL A 1 438 ? -29.177 37.316 13.409 1.00 49.28 438 VAL A CA 1
ATOM 3590 C C . VAL A 1 438 ? -30.565 37.314 12.773 1.00 49.28 438 VAL A C 1
ATOM 3592 O O . VAL A 1 438 ? -31.316 38.270 12.955 1.00 49.28 438 VAL A O 1
ATOM 3595 N N . LEU A 1 439 ? -30.965 36.223 12.114 1.00 41.50 439 LEU A N 1
ATOM 3596 C CA . LEU A 1 439 ? -32.304 36.102 11.533 1.00 41.50 439 LEU A CA 1
ATOM 3597 C C . LEU A 1 439 ? -33.406 36.153 12.607 1.00 41.50 439 LEU A C 1
ATOM 3599 O O . LEU A 1 439 ? -34.416 36.829 12.423 1.00 41.50 439 LEU A O 1
ATOM 3603 N N . SER A 1 440 ? -33.196 35.505 13.757 1.00 48.91 440 SER A N 1
ATOM 3604 C CA . SER A 1 440 ? -34.145 35.533 14.881 1.00 48.91 440 SER A CA 1
ATOM 3605 C C . SER A 1 440 ? -34.259 36.930 15.504 1.00 48.91 440 SER A C 1
ATOM 3607 O O . SER A 1 440 ? -35.366 37.379 15.803 1.00 48.91 440 SER A O 1
ATOM 3609 N N . MET A 1 441 ? -33.144 37.658 15.637 1.00 46.06 441 MET A N 1
ATOM 3610 C CA . MET A 1 441 ? -33.145 39.063 16.061 1.00 46.06 441 MET A CA 1
ATOM 3611 C C . MET A 1 441 ? -33.843 39.966 15.042 1.00 46.06 441 MET A C 1
ATOM 3613 O O . MET A 1 441 ? -34.620 40.828 15.439 1.00 46.06 441 MET A O 1
ATOM 3617 N N . MET A 1 442 ? -33.630 39.761 13.739 1.00 41.97 442 MET A N 1
ATOM 3618 C CA . MET A 1 442 ? -34.313 40.532 12.696 1.00 41.97 442 MET A CA 1
ATOM 3619 C C . MET A 1 442 ? -35.824 40.281 12.690 1.00 41.97 442 MET A C 1
ATOM 3621 O O . MET A 1 442 ? -36.587 41.234 12.564 1.00 41.97 442 MET A O 1
ATOM 3625 N N . ILE A 1 443 ? -36.271 39.037 12.895 1.00 56.25 443 ILE A N 1
ATOM 3626 C CA . ILE A 1 443 ? -37.698 38.700 13.029 1.00 56.25 443 ILE A CA 1
ATOM 3627 C C . ILE A 1 443 ? -38.294 39.351 14.284 1.00 56.25 443 ILE A C 1
ATOM 3629 O O . ILE A 1 443 ? -39.390 39.908 14.225 1.00 56.25 443 ILE A O 1
ATOM 3633 N N . LEU A 1 444 ? -37.576 39.333 15.412 1.00 52.81 444 LEU A N 1
ATOM 3634 C CA . LEU A 1 444 ? -38.022 39.981 16.647 1.00 52.81 444 LEU A CA 1
ATOM 3635 C C . LEU A 1 444 ? -38.133 41.505 16.476 1.00 52.81 444 LEU A C 1
ATOM 3637 O O . LEU A 1 444 ? -39.155 42.085 16.831 1.00 52.81 444 LEU A O 1
ATOM 3641 N N . ILE A 1 445 ? -37.127 42.144 15.871 1.00 54.69 445 ILE A N 1
ATOM 3642 C CA . ILE A 1 445 ? -37.130 43.582 15.562 1.00 54.69 445 ILE A CA 1
ATOM 3643 C C . ILE A 1 445 ? -38.273 43.920 14.597 1.00 54.69 445 ILE A C 1
ATOM 3645 O O . ILE A 1 445 ? -39.005 44.881 14.828 1.00 54.69 445 ILE A O 1
ATOM 3649 N N . PHE A 1 446 ? -38.485 43.113 13.555 1.00 55.31 446 PHE A N 1
ATOM 3650 C CA . PHE A 1 446 ? -39.583 43.304 12.610 1.00 55.31 446 PHE A CA 1
ATOM 3651 C C . PHE A 1 446 ? -40.948 43.190 13.300 1.00 55.31 446 PHE A C 1
ATOM 3653 O O . PHE A 1 446 ? -41.801 44.056 13.116 1.00 55.31 446 PHE A O 1
ATOM 3660 N N . ASN A 1 447 ? -41.140 42.193 14.168 1.00 52.62 447 ASN A N 1
ATOM 3661 C CA . ASN A 1 447 ? -42.366 42.047 14.950 1.00 52.62 447 ASN A CA 1
ATOM 3662 C C . ASN A 1 447 ? -42.576 43.220 15.916 1.00 52.62 447 ASN A C 1
ATOM 3664 O O . ASN A 1 447 ? -43.695 43.721 16.013 1.00 52.62 447 ASN A O 1
ATOM 3668 N N . ILE A 1 448 ? -41.528 43.724 16.573 1.00 57.50 448 ILE A N 1
ATOM 3669 C CA . ILE A 1 448 ? -41.615 44.917 17.431 1.00 57.50 448 ILE A CA 1
ATOM 3670 C C . ILE A 1 448 ? -42.023 46.152 16.610 1.00 57.50 448 ILE A C 1
ATOM 3672 O O . ILE A 1 448 ? -42.905 46.896 17.035 1.00 57.50 448 ILE A O 1
ATOM 3676 N N . ILE A 1 449 ? -41.457 46.343 15.413 1.00 58.19 449 ILE A N 1
ATOM 3677 C CA . ILE A 1 449 ? -41.791 47.461 14.509 1.00 58.19 449 ILE A CA 1
ATOM 3678 C C . ILE A 1 449 ? -43.230 47.354 13.975 1.00 58.19 449 ILE A C 1
ATOM 3680 O O . ILE A 1 449 ? -43.943 48.354 13.882 1.00 58.19 449 ILE A O 1
ATOM 3684 N N . VAL A 1 450 ? -43.690 46.153 13.622 1.00 59.94 450 VAL A N 1
ATOM 3685 C CA . VAL A 1 450 ? -45.070 45.928 13.160 1.00 59.94 450 VAL A CA 1
ATOM 3686 C C . VAL A 1 450 ? -46.066 46.148 14.301 1.00 59.94 450 VAL A C 1
ATOM 3688 O O . VAL A 1 450 ? -47.120 46.756 14.095 1.00 59.94 450 VAL A O 1
ATOM 3691 N N . THR A 1 451 ? -45.725 45.709 15.513 1.00 56.69 451 THR A N 1
ATOM 3692 C CA . THR A 1 451 ? -46.573 45.883 16.700 1.00 56.69 451 THR A CA 1
ATOM 3693 C C . THR A 1 451 ? -46.632 47.353 17.120 1.00 56.69 451 THR A C 1
ATOM 3695 O O . THR A 1 451 ? -47.716 47.853 17.411 1.00 56.69 451 THR A O 1
ATOM 3698 N N . SER A 1 452 ? -45.519 48.093 17.051 1.00 54.62 452 SER A N 1
ATOM 3699 C CA . SER A 1 452 ? -45.499 49.533 17.343 1.00 54.62 452 SER A CA 1
ATOM 3700 C C . SER A 1 452 ? -46.262 50.360 16.302 1.00 54.62 452 SER A C 1
ATOM 3702 O O . SER A 1 452 ? -47.004 51.266 16.680 1.00 54.62 452 SER A O 1
ATOM 3704 N N . LYS A 1 453 ? -46.199 50.006 15.007 1.00 54.53 453 LYS A N 1
ATOM 3705 C CA . LYS A 1 453 ? -47.044 50.626 13.965 1.00 54.53 453 LYS A CA 1
ATOM 3706 C C . LYS A 1 453 ? -48.537 50.370 14.181 1.00 54.53 453 LYS A C 1
ATOM 3708 O O . LYS A 1 453 ? -49.325 51.302 14.025 1.00 54.53 453 LYS A O 1
ATOM 3713 N N . LYS A 1 454 ? -48.927 49.149 14.571 1.00 54.34 454 LYS A N 1
ATOM 3714 C CA . LYS A 1 454 ? -50.323 48.839 14.928 1.00 54.34 454 LYS A CA 1
ATOM 3715 C C . LYS A 1 454 ? -50.781 49.640 16.148 1.00 54.34 454 LYS A C 1
ATOM 3717 O O . LYS A 1 454 ? -51.855 50.221 16.103 1.00 54.34 454 LYS A O 1
ATOM 3722 N N . ILE A 1 455 ? -49.953 49.748 17.189 1.00 54.12 455 ILE A N 1
ATOM 3723 C CA . ILE A 1 455 ? -50.263 50.541 18.391 1.00 54.12 455 ILE A CA 1
ATOM 3724 C C . ILE A 1 455 ? -50.411 52.037 18.053 1.00 54.12 455 ILE A C 1
ATOM 3726 O O . ILE A 1 455 ? -51.356 52.672 18.519 1.00 54.12 455 ILE A O 1
ATOM 3730 N N . CYS A 1 456 ? -49.553 52.597 17.193 1.00 50.38 456 CYS A N 1
ATOM 3731 C CA . CYS A 1 456 ? -49.685 53.985 16.734 1.00 50.38 456 CYS A CA 1
ATOM 3732 C C . CYS A 1 456 ? -50.949 54.229 15.893 1.00 50.38 456 CYS A C 1
ATOM 3734 O O . CYS A 1 456 ? -51.557 55.288 16.030 1.00 50.38 456 CYS A O 1
ATOM 3736 N N . GLN A 1 457 ? -51.376 53.275 15.058 1.00 52.19 457 GLN A N 1
ATOM 3737 C CA . GLN A 1 457 ? -52.635 53.394 14.310 1.00 52.19 457 GLN A CA 1
ATOM 3738 C C . GLN A 1 457 ? -53.866 53.295 15.221 1.00 52.19 457 GLN A C 1
ATOM 3740 O O . GLN A 1 457 ? -54.804 54.067 15.045 1.00 52.19 457 GLN A O 1
ATOM 3745 N N . THR A 1 458 ? -53.850 52.432 16.239 1.00 51.19 458 THR A N 1
ATOM 3746 C CA . THR A 1 458 ? -54.956 52.330 17.206 1.00 51.19 458 THR A CA 1
ATOM 3747 C C . THR A 1 458 ? -55.059 53.573 18.101 1.00 51.19 458 THR A C 1
ATOM 3749 O O . THR A 1 458 ? -56.160 54.023 18.398 1.00 51.19 458 THR A O 1
ATOM 3752 N N . LEU A 1 459 ? -53.935 54.195 18.481 1.00 45.00 459 LEU A N 1
ATOM 3753 C CA . LEU A 1 459 ? -53.923 55.436 19.275 1.00 45.00 459 LEU A CA 1
ATOM 3754 C C . LEU A 1 459 ? -54.350 56.686 18.487 1.00 45.00 459 LEU A C 1
ATOM 3756 O O . LEU A 1 459 ? -54.817 57.648 19.093 1.00 45.00 459 LEU A O 1
ATOM 3760 N N . LEU A 1 460 ? -54.216 56.681 17.157 1.00 45.03 460 LEU A N 1
ATOM 3761 C CA . LEU A 1 460 ? -54.725 57.754 16.293 1.00 45.03 460 LEU A CA 1
ATOM 3762 C C . LEU A 1 460 ? -56.245 57.681 16.095 1.00 45.03 460 LEU A C 1
ATOM 3764 O O . LEU A 1 460 ? -56.865 58.721 15.913 1.00 45.03 460 LEU A O 1
ATOM 3768 N N . ILE A 1 461 ? -56.846 56.491 16.197 1.00 49.47 461 ILE A N 1
ATOM 3769 C CA . ILE A 1 461 ? -58.303 56.301 16.094 1.00 49.47 461 ILE A CA 1
ATOM 3770 C C . ILE A 1 461 ? -59.018 56.673 17.409 1.00 49.47 461 ILE A C 1
ATOM 3772 O O . ILE A 1 461 ? -60.156 57.118 17.381 1.00 49.47 461 ILE A O 1
ATOM 3776 N N . ILE A 1 462 ? -58.344 56.590 18.562 1.00 49.75 462 ILE A N 1
ATOM 3777 C CA . ILE A 1 462 ? -58.932 56.914 19.883 1.00 49.75 462 ILE A CA 1
ATOM 3778 C C . ILE A 1 462 ? -58.917 58.434 20.186 1.00 49.75 462 ILE A C 1
ATOM 3780 O O . ILE A 1 462 ? -59.430 58.873 21.210 1.00 49.75 462 ILE A O 1
ATOM 3784 N N . LYS A 1 463 ? -58.345 59.274 19.310 1.00 45.28 463 LYS A N 1
ATOM 3785 C CA . LYS A 1 463 ? -58.278 60.741 19.492 1.00 45.28 463 LYS A CA 1
ATOM 3786 C C . LYS A 1 463 ? -59.207 61.550 18.578 1.00 45.28 463 LYS A C 1
ATOM 3788 O O . LYS A 1 463 ? -59.076 62.773 18.540 1.00 45.28 463 LYS A O 1
ATOM 3793 N N . SER A 1 464 ? -60.116 60.898 17.857 1.00 49.50 464 SER A N 1
ATOM 3794 C CA . SER A 1 464 ? -61.034 61.550 16.912 1.00 49.50 464 SER A CA 1
ATOM 3795 C C . SER A 1 464 ? -62.521 61.242 17.133 1.00 49.50 464 SER A C 1
ATOM 3797 O O . SER A 1 464 ? -63.284 61.414 16.190 1.00 49.50 464 SER A O 1
ATOM 3799 N N . ASP A 1 465 ? -62.919 60.857 18.350 1.00 41.19 465 ASP A N 1
ATOM 3800 C CA . ASP A 1 465 ? -64.323 60.833 18.800 1.00 41.19 465 ASP A CA 1
ATOM 3801 C C . ASP A 1 465 ? -64.509 61.706 20.050 1.00 41.19 465 ASP A C 1
ATOM 3803 O O . ASP A 1 465 ? -63.692 61.567 20.996 1.00 41.19 465 ASP A O 1
#

Radius of gyration: 29.67 Å; chains: 1; bounding box: 92×84×77 Å